Protein AF-A0A5J4W560-F1 (afdb_monomer_lite)

Secondary structure (DSSP, 8-state):
--SSSS-HHHHHHHHHHHHTTSS-----------------------HHHHHHHHHHHHHHHHS--TT--HHHHHHHHHHHHHHHHHHHHHHHHHHHHHHH---S--TTTHHHHHHHHHHHHHHHHHHHHHHHHTT---HHHHHHHHHHHHHHHHHHHHHHHHHHHHHHHHHHHHHHHHHHHHHHHHHHHHHHHHHHHHHHHHHHHHHHHHHHHHHHHHHHHHHHHHHHHHHHHHHHHHHHHHHHHHHHHHHHHHHHHHHHHHHHHHHHHHHHHHHHTTSSS---------------------------SSHHHHHHHHHHHHHHHHHHHHHHHHHHHHHHHHHHHHHHHHHHHHHHHHHHHHHHHHHHHHHHHHHHHHHHHHHHHHHHHHHHHHHHHHHHHHHHHHHHHHHHHHHHHHHHHHHHHHHHHHSPP-HHHHHHHHHHHHHHHHHHHH--HHHHHHHHHTTHHHHHHHHHHHS-GGG--HHHHHHHHHHTTS--HHHHHHHHTT--HHHHHHHTT-SSHHHHHHHHHHHHHHHHHHTTS-GGG-PPPHHHHHHHTTHHHHHHHHHHHT--HHHHHHHHHHHHHHTTTS----HHHHHHHHHHHHHHTT-S-HHHHHHHHHHHHHHTTSHHHHHHHHTTTPPPP-

Sequence (650 aa):
MLIMWINYEELGWIVQNHVFSKSKATTLPSSSSSSSLNASFEQKVSIHAIINYVNVLHELVKCDTRQWDQNETENLLDSLHYVLGIIGNNQKEEKQEDQENKFDQKVQIEDEVEENFDSVKQNIVNLLILLNSKGFKQGRKEKEKEKKEQNDRLNLIEEEKRNLEQRLNEQQQQIRELEQQRREADERAQQSEQRSNESIQRAEQAEQERNRSNEQKTEIQERMNKSEEEKRIALIQQQNSEQRFRETEQRLNQEKQQLEQRLNTEKNNLEQRLNTEKQTLEQRLNTEKNQALNNKNIADERTRVAEAAKDQKEKEKNQINKEKQILQQRVNLAEQKVRDLEQSLDVQKRNYEQKLKSSEDQRTKVEKERNDQIEKLRIEQQQKIKINEEKSNVEKEKKDLDDQLNSVKEENLELKNTCKICCQIGNELIQADNEAIRKKKEELIDIIVISLNEAEILDVDRMIGTGIVQGFLHIFINFPFSLIKRSYTQSFFKFTLKVNNSTQWRLFSTHPYPALLRLLSHTNSEIAGDAIGSIFNILLFSLQIPKSTGLHDDFDIIQECDGINKIFALFKRNASKYSRDRAALCISMLFKNHEINDYTMRLQIISHLKSLVYDTDEWMKNASRGRLKGLSENPTNKAEIEKGGFVIPA

Structure (mmCIF, N/CA/C/O backbone):
data_AF-A0A5J4W560-F1
#
_entry.id   AF-A0A5J4W560-F1
#
loop_
_atom_site.group_PDB
_atom_site.id
_atom_site.type_symbol
_atom_site.label_atom_id
_atom_site.label_alt_id
_atom_site.label_comp_id
_atom_site.label_asym_id
_atom_site.label_entity_id
_atom_site.label_seq_id
_atom_site.pdbx_PDB_ins_code
_atom_site.Cartn_x
_atom_site.Cartn_y
_atom_site.Cartn_z
_atom_site.occupancy
_atom_site.B_iso_or_equiv
_atom_site.auth_seq_id
_atom_site.auth_comp_id
_atom_site.auth_asym_id
_atom_site.auth_atom_id
_atom_site.pdbx_PDB_model_num
ATOM 1 N N . MET A 1 1 ? -23.076 -22.339 32.837 1.00 26.56 1 MET A N 1
ATOM 2 C CA . MET A 1 1 ? -22.404 -22.084 34.132 1.00 26.56 1 MET A CA 1
ATOM 3 C C . MET A 1 1 ? -20.983 -22.690 34.189 1.00 26.56 1 MET A C 1
ATOM 5 O O . MET A 1 1 ? -20.610 -23.233 35.216 1.00 26.56 1 MET A O 1
ATOM 9 N N . LEU A 1 2 ? -20.174 -22.638 33.111 1.00 22.50 2 LEU A N 1
ATOM 10 C CA . LEU A 1 2 ? -18.805 -23.216 33.136 1.00 22.50 2 LEU A CA 1
ATOM 11 C C . LEU A 1 2 ? -17.806 -22.630 32.108 1.00 22.50 2 LEU A C 1
ATOM 13 O O . LEU A 1 2 ? -16.661 -23.056 32.068 1.00 22.50 2 LEU A O 1
ATOM 17 N N . ILE A 1 3 ? -18.206 -21.656 31.277 1.00 26.98 3 ILE A N 1
ATOM 18 C CA . ILE A 1 3 ? -17.417 -21.175 30.119 1.00 26.98 3 ILE A CA 1
ATOM 19 C C . ILE A 1 3 ? -17.049 -19.687 30.289 1.00 26.98 3 ILE A C 1
ATOM 21 O O . ILE A 1 3 ? -17.331 -18.857 29.435 1.00 26.98 3 ILE A O 1
ATOM 25 N N . MET A 1 4 ? -16.476 -19.341 31.448 1.00 27.50 4 MET A N 1
ATOM 26 C CA . MET A 1 4 ? -15.861 -18.025 31.727 1.00 27.50 4 MET A CA 1
ATOM 27 C C . MET A 1 4 ? -14.643 -18.114 32.670 1.00 27.50 4 MET A C 1
ATOM 29 O O . MET A 1 4 ? -14.241 -17.124 33.274 1.00 27.50 4 MET A O 1
ATOM 33 N N . TRP A 1 5 ? -14.058 -19.307 32.806 1.00 27.00 5 TRP A N 1
ATOM 34 C CA . TRP A 1 5 ? -12.806 -19.527 33.547 1.00 27.00 5 TRP A CA 1
ATOM 35 C C . TRP A 1 5 ? -11.653 -20.009 32.660 1.00 27.00 5 TRP A C 1
ATOM 37 O O . TRP A 1 5 ? -10.510 -19.992 33.096 1.00 27.00 5 TRP A O 1
ATOM 47 N N . ILE A 1 6 ? -11.952 -20.389 31.413 1.00 35.44 6 ILE A N 1
ATOM 48 C CA . ILE A 1 6 ? -10.961 -20.831 30.433 1.00 35.44 6 ILE A CA 1
ATOM 49 C C . ILE A 1 6 ? -10.330 -19.590 29.808 1.00 35.44 6 ILE A C 1
ATOM 51 O O . ILE A 1 6 ? -10.986 -18.833 29.091 1.00 35.44 6 ILE A O 1
ATOM 55 N N . ASN A 1 7 ? -9.067 -19.361 30.151 1.00 33.75 7 ASN A N 1
ATOM 56 C CA . ASN A 1 7 ? -8.291 -18.203 29.721 1.00 33.75 7 ASN A CA 1
ATOM 57 C C . ASN A 1 7 ? -7.998 -18.278 28.205 1.00 33.75 7 ASN A C 1
ATOM 59 O O . ASN A 1 7 ? -7.929 -19.372 27.646 1.00 33.75 7 ASN A O 1
ATOM 63 N N . TYR A 1 8 ? -7.740 -17.156 27.521 1.00 39.91 8 TYR A N 1
ATOM 64 C CA . TYR A 1 8 ? -7.345 -17.213 26.097 1.00 39.91 8 TYR A CA 1
ATOM 65 C C . TYR A 1 8 ? -6.024 -17.985 25.890 1.00 39.91 8 TYR A C 1
ATOM 67 O O . TYR A 1 8 ? -5.826 -18.619 24.855 1.00 39.91 8 TYR A O 1
ATOM 75 N N . GLU A 1 9 ? -5.153 -18.007 26.905 1.00 34.91 9 GLU A N 1
ATOM 76 C CA . GLU A 1 9 ? -3.958 -18.859 26.941 1.00 34.91 9 GLU A CA 1
ATOM 77 C C . GLU A 1 9 ? -4.292 -20.358 27.059 1.00 34.91 9 GLU A C 1
ATOM 79 O O . GLU A 1 9 ? -3.550 -21.184 26.529 1.00 34.91 9 GLU A O 1
ATOM 84 N N . GLU A 1 10 ? -5.416 -20.734 27.685 1.00 37.56 10 GLU A N 1
ATOM 85 C CA . GLU A 1 10 ? -5.795 -22.143 27.840 1.00 37.56 10 GLU A CA 1
ATOM 86 C C . GLU A 1 10 ? -6.185 -22.792 26.514 1.00 37.56 10 GLU A C 1
ATOM 88 O O . GLU A 1 10 ? -5.882 -23.962 26.329 1.00 37.56 10 GLU A O 1
ATOM 93 N N . LEU A 1 11 ? -6.767 -22.073 25.548 1.00 39.03 11 LEU A N 1
ATOM 94 C CA . LEU A 1 11 ? -7.021 -22.653 24.220 1.00 39.03 11 LEU A CA 1
ATOM 95 C C . LEU A 1 11 ? -5.714 -23.016 23.497 1.00 39.03 11 LEU A C 1
ATOM 97 O O . LEU A 1 11 ? -5.594 -24.114 22.954 1.00 39.03 11 LEU A O 1
ATOM 101 N N . GLY A 1 12 ? -4.708 -22.137 23.555 1.00 37.44 12 GLY A N 1
ATOM 102 C CA . GLY A 1 12 ? -3.369 -22.432 23.037 1.00 37.44 12 GLY A CA 1
ATOM 103 C C . GLY A 1 12 ? -2.700 -23.590 23.785 1.00 37.44 12 GLY A C 1
ATOM 104 O O . GLY A 1 12 ? -2.152 -24.499 23.162 1.00 37.44 12 GLY A O 1
ATOM 105 N N . TRP A 1 13 ? -2.806 -23.600 25.115 1.00 37.62 13 TRP A N 1
ATOM 106 C CA . TRP A 1 13 ? -2.229 -24.625 25.987 1.00 37.62 13 TRP A CA 1
ATOM 107 C C . TRP A 1 13 ? -2.900 -26.000 25.821 1.00 37.62 13 TRP A C 1
ATOM 109 O O . TRP A 1 13 ? -2.203 -27.009 25.732 1.00 37.62 13 TRP A O 1
ATOM 119 N N . ILE A 1 14 ? -4.230 -26.063 25.707 1.00 38.81 14 ILE A N 1
ATOM 120 C CA . ILE A 1 14 ? -4.991 -27.298 25.460 1.00 38.81 14 ILE A CA 1
ATOM 121 C C . ILE A 1 14 ? -4.556 -27.916 24.129 1.00 38.81 14 ILE A C 1
ATOM 123 O O . ILE A 1 14 ? -4.242 -29.105 24.089 1.00 38.81 14 ILE A O 1
ATOM 127 N N . VAL A 1 15 ? -4.479 -27.124 23.051 1.00 39.09 15 VAL A N 1
ATOM 128 C CA . VAL A 1 15 ? -4.080 -27.638 21.730 1.00 39.09 15 VAL A CA 1
ATOM 129 C C . VAL A 1 15 ? -2.601 -28.048 21.707 1.00 39.09 15 VAL A C 1
ATOM 131 O O . VAL A 1 15 ? -2.282 -29.100 21.154 1.00 39.09 15 VAL A O 1
ATOM 134 N N . GLN A 1 16 ? -1.701 -27.299 22.358 1.00 35.66 16 GLN A N 1
ATOM 135 C CA . GLN A 1 16 ? -0.284 -27.679 22.455 1.00 35.66 16 GLN A CA 1
ATOM 136 C C . GLN A 1 16 ? -0.057 -28.981 23.241 1.00 35.66 16 GLN A C 1
ATOM 138 O O . GLN A 1 16 ? 0.762 -29.800 22.824 1.00 35.66 16 GLN A O 1
ATOM 143 N N . ASN A 1 17 ? -0.764 -29.200 24.355 1.00 34.44 17 ASN A N 1
ATOM 144 C CA . ASN A 1 17 ? -0.522 -30.369 25.208 1.00 34.44 17 ASN A CA 1
ATOM 145 C C . ASN A 1 17 ? -1.214 -31.649 24.707 1.00 34.44 17 ASN A C 1
ATOM 147 O O . ASN A 1 17 ? -0.629 -32.726 24.815 1.00 34.44 17 ASN A O 1
ATOM 151 N N . HIS A 1 18 ? -2.415 -31.572 24.113 1.00 38.00 18 HIS A N 1
ATOM 152 C CA . HIS A 1 18 ? -3.128 -32.784 23.659 1.00 38.00 18 HIS A CA 1
ATOM 153 C C . HIS A 1 18 ? -2.370 -33.523 22.542 1.00 38.00 18 HIS A C 1
ATOM 155 O O . HIS A 1 18 ? -2.261 -34.750 22.577 1.00 38.00 18 HIS A O 1
ATOM 161 N N . VAL A 1 19 ? -1.780 -32.790 21.586 1.00 35.09 19 VAL A N 1
ATOM 162 C CA . VAL A 1 19 ? -1.075 -33.369 20.423 1.00 35.09 19 VAL A CA 1
ATOM 163 C C . VAL A 1 19 ? 0.177 -34.159 20.830 1.00 35.09 19 VAL A C 1
ATOM 165 O O . VAL A 1 19 ? 0.453 -35.212 20.257 1.00 35.09 19 VAL A O 1
ATOM 168 N N . PHE A 1 20 ? 0.902 -33.731 21.869 1.00 28.89 20 PHE A N 1
ATOM 169 C CA . PHE A 1 20 ? 2.085 -34.454 22.357 1.00 28.89 20 PHE A CA 1
ATOM 170 C C . PHE A 1 20 ? 1.769 -35.782 23.075 1.00 28.89 20 PHE A C 1
ATOM 172 O O . PHE A 1 20 ? 2.690 -36.555 23.342 1.00 28.89 20 PHE A O 1
ATOM 179 N N . SER A 1 21 ? 0.495 -36.088 23.353 1.00 30.78 21 SER A N 1
ATOM 180 C CA . SER A 1 21 ? 0.104 -37.299 24.091 1.00 30.78 21 SER A CA 1
ATOM 181 C C . SER A 1 21 ? 0.019 -38.582 23.243 1.00 30.78 21 SER A C 1
ATOM 183 O O . SER A 1 21 ? 0.132 -39.673 23.802 1.00 30.78 21 SER A O 1
ATOM 185 N N . LYS A 1 22 ? -0.127 -38.494 21.907 1.00 30.55 22 LYS A N 1
ATOM 186 C CA . LYS A 1 22 ? -0.232 -39.680 21.020 1.00 30.55 22 LYS A CA 1
ATOM 187 C C . LYS A 1 22 ? 1.129 -40.343 20.703 1.00 30.55 22 LYS A C 1
ATOM 189 O O . LYS A 1 22 ? 1.146 -41.511 20.336 1.00 30.55 22 LYS A O 1
ATOM 194 N N . SER A 1 23 ? 2.268 -39.653 20.860 1.00 28.94 23 SER A N 1
ATOM 195 C CA . SER A 1 23 ? 3.578 -40.097 20.324 1.00 28.94 23 SER A CA 1
ATOM 196 C C . SER A 1 23 ? 4.544 -40.772 21.319 1.00 28.94 23 SER A C 1
ATOM 198 O O . SER A 1 23 ? 5.685 -41.068 20.962 1.00 28.94 23 SER A O 1
ATOM 200 N N . LYS A 1 24 ? 4.124 -41.043 22.565 1.00 28.25 24 LYS A N 1
ATOM 201 C CA . LYS A 1 24 ? 4.953 -41.711 23.594 1.00 28.25 24 LYS A CA 1
ATOM 202 C C . LYS A 1 24 ? 4.190 -42.795 24.364 1.00 28.25 24 LYS A C 1
ATOM 204 O O . LYS A 1 24 ? 3.903 -42.640 25.548 1.00 28.25 24 LYS A O 1
ATOM 209 N N . ALA A 1 25 ? 3.901 -43.913 23.698 1.00 28.77 25 ALA A N 1
ATOM 210 C CA . ALA A 1 25 ? 3.181 -45.044 24.296 1.00 28.77 25 ALA A CA 1
ATOM 211 C C . ALA A 1 25 ? 3.778 -46.432 23.966 1.00 28.77 25 ALA A C 1
ATOM 213 O O . ALA A 1 25 ? 3.055 -47.426 23.955 1.00 28.77 25 ALA A O 1
ATOM 214 N N . THR A 1 26 ? 5.095 -46.535 23.740 1.00 29.50 26 THR A N 1
ATOM 215 C CA . THR A 1 26 ? 5.750 -47.825 23.444 1.00 29.50 26 THR A CA 1
ATOM 216 C C . THR A 1 26 ? 7.111 -47.986 24.128 1.00 29.50 26 THR A C 1
ATOM 218 O O . THR A 1 26 ? 7.927 -47.070 24.162 1.00 29.50 26 THR A O 1
ATOM 221 N N . THR A 1 27 ? 7.366 -49.209 24.604 1.00 28.30 27 THR A N 1
ATOM 222 C CA . THR A 1 27 ? 8.587 -49.721 25.267 1.00 28.30 27 THR A CA 1
ATOM 223 C C . THR A 1 27 ? 8.896 -49.241 26.701 1.00 28.30 27 THR A C 1
ATOM 225 O O . THR A 1 27 ? 9.226 -48.094 26.978 1.00 28.30 27 THR A O 1
ATOM 228 N N . LEU A 1 28 ? 8.863 -50.221 27.607 1.00 28.59 28 LEU A N 1
ATOM 229 C CA . LEU A 1 28 ? 9.527 -50.305 28.916 1.00 28.59 28 LEU A CA 1
ATOM 230 C C . LEU A 1 28 ? 10.403 -51.584 28.845 1.00 28.59 28 LEU A C 1
ATOM 232 O O . LEU A 1 28 ? 10.027 -52.480 28.079 1.00 28.59 28 LEU A O 1
ATOM 236 N N . PRO A 1 29 ? 11.526 -51.726 29.589 1.00 36.22 29 PRO A N 1
ATOM 237 C CA . PRO A 1 29 ? 11.414 -52.035 31.024 1.00 36.22 29 PRO A CA 1
ATOM 238 C C . PRO A 1 29 ? 12.574 -51.597 31.956 1.00 36.22 29 PRO A C 1
ATOM 240 O O . PRO A 1 29 ? 13.744 -51.744 31.621 1.00 36.22 29 PRO A O 1
ATOM 243 N N . SER A 1 30 ? 12.228 -51.314 33.224 1.00 28.91 30 SER A N 1
ATOM 244 C CA . SER A 1 30 ? 13.090 -51.411 34.435 1.00 28.91 30 SER A CA 1
ATOM 245 C C . SER A 1 30 ? 14.309 -50.450 34.537 1.00 28.91 30 SER A C 1
ATOM 247 O O . SER A 1 30 ? 14.877 -50.055 33.532 1.00 28.91 30 SER A O 1
ATOM 249 N N . SER A 1 31 ? 14.779 -50.001 35.711 1.00 26.91 31 SER A N 1
ATOM 250 C CA . SER A 1 31 ? 14.571 -50.448 37.104 1.00 26.91 31 SER A CA 1
ATOM 251 C C . SER A 1 31 ? 14.803 -49.316 38.150 1.00 26.91 31 SER A C 1
ATOM 253 O O . SER A 1 31 ? 15.164 -48.195 37.809 1.00 26.91 31 SER A O 1
ATOM 255 N N . SER A 1 32 ? 14.616 -49.634 39.443 1.00 26.08 32 SER A N 1
ATOM 256 C CA . SER A 1 32 ? 15.112 -48.912 40.647 1.00 26.08 32 SER A CA 1
ATOM 257 C C . SER A 1 32 ? 14.738 -47.430 40.900 1.00 26.08 32 SER A C 1
ATOM 259 O O . SER A 1 32 ? 15.501 -46.510 40.638 1.00 26.08 32 SER A O 1
ATOM 261 N N . SER A 1 33 ? 13.619 -47.249 41.612 1.00 27.56 33 SER A N 1
ATOM 262 C CA . SER A 1 33 ? 13.509 -46.481 42.877 1.00 27.56 33 SER A CA 1
ATOM 263 C C . SER A 1 33 ? 14.224 -45.123 43.067 1.00 27.56 33 SER A C 1
ATOM 265 O O . SER A 1 33 ? 15.395 -45.071 43.441 1.00 27.56 33 SER A O 1
ATOM 267 N N . SER A 1 34 ? 13.441 -44.040 43.127 1.00 24.83 34 SER A N 1
ATOM 268 C CA . SER A 1 34 ? 13.309 -43.207 44.348 1.00 24.83 34 SER A CA 1
ATOM 269 C C . SER A 1 34 ? 12.073 -42.291 44.250 1.00 24.83 34 SER A C 1
ATOM 271 O O . SER A 1 34 ? 11.450 -42.204 43.195 1.00 24.83 34 SER A O 1
ATOM 273 N N . SER A 1 35 ? 11.641 -41.699 45.367 1.00 31.16 35 SER A N 1
ATOM 274 C CA . SER A 1 35 ? 10.302 -41.106 45.522 1.00 31.16 35 SER A CA 1
ATOM 275 C C . SER A 1 35 ? 10.272 -39.574 45.538 1.00 31.16 35 SER A C 1
ATOM 277 O O . SER A 1 35 ? 10.911 -38.959 46.392 1.00 31.16 35 SER A O 1
ATOM 279 N N . SER A 1 36 ? 9.375 -38.975 44.753 1.00 24.27 36 SER A N 1
ATOM 280 C CA . SER A 1 36 ? 8.669 -37.744 45.138 1.00 24.27 36 SER A CA 1
ATOM 281 C C . SER A 1 36 ? 7.261 -37.711 44.525 1.00 24.27 36 SER A C 1
ATOM 283 O O . SER A 1 36 ? 6.993 -38.356 43.512 1.00 24.27 36 SER A O 1
ATOM 285 N N . LEU A 1 37 ? 6.334 -37.009 45.181 1.00 30.83 37 LEU A N 1
ATOM 286 C CA . LEU A 1 37 ? 4.946 -36.856 44.739 1.00 30.83 37 LEU A CA 1
ATOM 287 C C . LEU A 1 37 ? 4.813 -35.599 43.871 1.00 30.83 37 LEU A C 1
ATOM 289 O O . LEU A 1 37 ? 4.827 -34.495 44.403 1.00 30.83 37 LEU A O 1
ATOM 293 N N . ASN A 1 38 ? 4.620 -35.776 42.563 1.00 23.66 38 ASN A N 1
ATOM 294 C CA . ASN A 1 38 ? 4.180 -34.724 41.641 1.00 23.66 38 ASN A CA 1
ATOM 295 C C . ASN A 1 38 ? 2.981 -35.241 40.835 1.00 23.66 38 ASN A C 1
ATOM 297 O O . ASN A 1 38 ? 3.140 -35.847 39.779 1.00 23.66 38 ASN A O 1
ATOM 301 N N . ALA A 1 39 ? 1.772 -35.027 41.357 1.00 25.73 39 ALA A N 1
ATOM 302 C CA . ALA A 1 39 ? 0.527 -35.376 40.679 1.00 25.73 39 ALA A CA 1
ATOM 303 C C . ALA A 1 39 ? 0.054 -34.205 39.798 1.00 25.73 39 ALA A C 1
ATOM 305 O O . ALA A 1 39 ? -0.768 -33.391 40.217 1.00 25.73 39 ALA A O 1
ATOM 306 N N . SER A 1 40 ? 0.590 -34.104 38.580 1.00 25.12 40 SER A N 1
ATOM 307 C CA . SER A 1 40 ? 0.089 -33.173 37.562 1.00 25.12 40 SER A CA 1
ATOM 308 C C . SER A 1 40 ? -1.244 -33.671 36.994 1.00 25.12 40 SER A C 1
ATOM 310 O O . SER A 1 40 ? -1.312 -34.750 36.408 1.00 25.12 40 SER A O 1
ATOM 312 N N . PHE A 1 41 ? -2.305 -32.883 37.166 1.00 26.02 41 PHE A N 1
ATOM 313 C CA . PHE A 1 41 ? -3.654 -33.205 36.696 1.00 26.02 41 PHE A CA 1
ATOM 314 C C . PHE A 1 41 ? -3.774 -32.969 35.174 1.00 26.02 41 PHE A C 1
ATOM 316 O O . PHE A 1 41 ? -4.096 -31.869 34.730 1.00 26.02 41 PHE A O 1
ATOM 323 N N . GLU A 1 42 ? -3.519 -33.994 34.356 1.00 28.45 42 GLU A N 1
ATOM 324 C CA . GLU A 1 42 ? -3.795 -33.944 32.911 1.00 28.45 42 GLU A CA 1
ATOM 325 C C . GLU A 1 42 ? -5.301 -34.084 32.637 1.00 28.45 42 GLU A C 1
ATOM 327 O O . GLU A 1 42 ? -5.849 -35.186 32.537 1.00 28.45 42 GLU A O 1
ATOM 332 N N . GLN A 1 43 ? -5.999 -32.955 32.514 1.00 31.81 43 GLN A N 1
ATOM 333 C CA . GLN A 1 43 ? -7.439 -32.942 32.268 1.00 31.81 43 GLN A CA 1
ATOM 334 C C . GLN A 1 43 ? -7.746 -33.018 30.762 1.00 31.81 43 GLN A C 1
ATOM 336 O O . GLN A 1 43 ? -7.797 -32.009 30.062 1.00 31.81 43 GLN A O 1
ATOM 341 N N . LYS A 1 44 ? -7.957 -34.238 30.245 1.00 33.00 44 LYS A N 1
ATOM 342 C CA . LYS A 1 44 ? -8.308 -34.468 28.831 1.00 33.00 44 LYS A CA 1
ATOM 343 C C . LYS A 1 44 ? -9.641 -33.804 28.466 1.00 33.00 44 LYS A C 1
ATOM 345 O O . LYS A 1 44 ? -10.704 -34.244 28.901 1.00 33.00 44 LYS A O 1
ATOM 350 N N . VAL A 1 45 ? -9.585 -32.786 27.608 1.00 40.28 45 VAL A N 1
ATOM 351 C CA . VAL A 1 45 ? -10.773 -32.142 27.022 1.00 40.28 45 VAL A CA 1
ATOM 352 C C . VAL A 1 45 ? -11.395 -33.065 25.967 1.00 40.28 45 VAL A C 1
ATOM 354 O O . VAL A 1 45 ? -10.677 -33.650 25.155 1.00 40.28 45 VAL A O 1
ATOM 357 N N . SER A 1 46 ? -12.725 -33.206 25.994 1.00 47.97 46 SER A N 1
ATOM 358 C CA . SER A 1 46 ? -13.494 -34.063 25.076 1.00 47.97 46 SER A CA 1
ATOM 359 C C . SER A 1 46 ? -13.765 -33.383 23.730 1.00 47.97 46 SER A C 1
ATOM 361 O O . SER A 1 46 ? -14.071 -32.191 23.687 1.00 47.97 46 SER A O 1
ATOM 363 N N . ILE A 1 47 ? -13.772 -34.161 22.641 1.00 49.22 47 ILE A N 1
ATOM 364 C CA . ILE A 1 47 ? -14.177 -33.708 21.296 1.00 49.22 47 ILE A CA 1
ATOM 365 C C . ILE A 1 47 ? -15.588 -33.094 21.325 1.00 49.22 47 ILE A C 1
ATOM 367 O O . ILE A 1 47 ? -15.817 -32.057 20.713 1.00 49.22 47 ILE A O 1
ATOM 371 N N . HIS A 1 48 ? -16.506 -33.640 22.129 1.00 47.00 48 HIS A N 1
ATOM 372 C CA . HIS A 1 48 ? -17.858 -33.089 22.297 1.00 47.00 48 HIS A CA 1
ATOM 373 C C . HIS A 1 48 ? -17.870 -31.682 22.927 1.00 47.00 48 HIS A C 1
ATOM 375 O O . HIS A 1 48 ? -18.765 -30.885 22.647 1.00 47.00 48 HIS A O 1
ATOM 381 N N . ALA A 1 49 ? -16.871 -31.340 23.750 1.00 49.25 49 ALA A N 1
ATOM 382 C CA . ALA A 1 49 ? -16.717 -29.979 24.265 1.00 49.25 49 ALA A CA 1
ATOM 383 C C . ALA A 1 49 ? -16.222 -29.021 23.169 1.00 49.25 49 ALA A C 1
ATOM 385 O O . ALA A 1 49 ? -16.698 -27.891 23.099 1.00 49.25 49 ALA A O 1
ATOM 386 N N . ILE A 1 50 ? -15.340 -29.487 22.276 1.00 53.19 50 ILE A N 1
ATOM 387 C CA . ILE A 1 50 ? -14.865 -28.723 21.110 1.00 53.19 50 ILE A CA 1
ATOM 388 C C . ILE A 1 50 ? -16.013 -28.496 20.112 1.00 53.19 50 ILE A C 1
ATOM 390 O O . ILE A 1 50 ? -16.212 -27.365 19.678 1.00 53.19 50 ILE A O 1
ATOM 394 N N . ILE A 1 51 ? -16.822 -29.523 19.819 1.00 56.22 51 ILE A N 1
ATOM 395 C CA . ILE A 1 51 ? -18.040 -29.415 18.991 1.00 56.22 51 ILE A CA 1
ATOM 396 C C . ILE A 1 51 ? -18.981 -28.349 19.554 1.00 56.22 51 ILE A C 1
ATOM 398 O O . ILE A 1 51 ? -19.348 -27.410 18.850 1.00 56.22 51 ILE A O 1
ATOM 402 N N . ASN A 1 52 ? -19.335 -28.451 20.839 1.00 56.12 52 ASN A N 1
ATOM 403 C CA . ASN A 1 52 ? -20.224 -27.481 21.474 1.00 56.12 52 ASN A CA 1
ATOM 404 C C . ASN A 1 52 ? -19.624 -26.067 21.493 1.00 56.12 52 ASN A C 1
ATOM 406 O O . ASN A 1 52 ? -20.357 -25.104 21.291 1.00 56.12 52 ASN A O 1
ATOM 410 N N . TYR A 1 53 ? -18.310 -25.924 21.676 1.00 56.44 53 TYR A N 1
ATOM 411 C CA . TYR A 1 53 ? -17.632 -24.628 21.641 1.00 56.44 53 TYR A CA 1
ATOM 412 C C . TYR A 1 53 ? -17.681 -23.979 20.245 1.00 56.44 53 TYR A C 1
ATOM 414 O O . TYR A 1 53 ? -18.075 -22.819 20.124 1.00 56.44 53 TYR A O 1
ATOM 422 N N . VAL A 1 54 ? -17.374 -24.733 19.181 1.00 61.38 54 VAL A N 1
ATOM 423 C CA . VAL A 1 54 ? -17.473 -24.256 17.787 1.00 61.38 54 VAL A CA 1
ATOM 424 C C . VAL A 1 54 ? -18.922 -23.913 17.421 1.00 61.38 54 VAL A C 1
ATOM 426 O O . VAL A 1 54 ? -19.166 -22.868 16.821 1.00 61.38 54 VAL A O 1
ATOM 429 N N . ASN A 1 55 ? -19.893 -24.731 17.835 1.00 60.47 55 ASN A N 1
ATOM 430 C CA . ASN A 1 55 ? -21.313 -24.482 17.571 1.00 60.47 55 ASN A CA 1
ATOM 431 C C . ASN A 1 55 ? -21.839 -23.242 18.318 1.00 60.47 55 ASN A C 1
ATOM 433 O O . ASN A 1 55 ? -22.595 -22.457 17.749 1.00 60.47 55 ASN A O 1
ATOM 437 N N . VAL A 1 56 ? -21.401 -23.010 19.561 1.00 58.19 56 VAL A N 1
ATOM 438 C CA . VAL A 1 56 ? -21.721 -21.781 20.308 1.00 58.19 56 VAL A CA 1
ATOM 439 C C . VAL A 1 56 ? -21.113 -20.552 19.625 1.00 58.19 56 VAL A C 1
ATOM 441 O O . VAL A 1 56 ? -21.820 -19.564 19.436 1.00 58.19 56 VAL A O 1
ATOM 444 N N . LEU A 1 57 ? -19.852 -20.611 19.177 1.00 60.16 57 LEU A N 1
ATOM 445 C CA . LEU A 1 57 ? -19.245 -19.530 18.386 1.00 60.16 57 LEU A CA 1
ATOM 446 C C . LEU A 1 57 ? -20.017 -19.267 17.082 1.00 60.16 57 LEU A C 1
ATOM 448 O O . LEU A 1 57 ? -20.245 -18.114 16.726 1.00 60.16 57 LEU A O 1
ATOM 452 N N . HIS A 1 58 ? -20.474 -20.313 16.394 1.00 63.34 58 HIS A N 1
ATOM 453 C CA . HIS A 1 58 ? -21.237 -20.200 15.150 1.00 63.34 58 HIS A CA 1
ATOM 454 C C . HIS A 1 58 ? -22.576 -19.464 15.335 1.00 63.34 58 HIS A C 1
ATOM 456 O O . HIS A 1 58 ? -22.883 -18.548 14.568 1.00 63.34 58 HIS A O 1
ATOM 462 N N . GLU A 1 59 ? -23.342 -19.771 16.387 1.00 59.34 59 GLU A N 1
ATOM 463 C CA . GLU A 1 59 ? -24.581 -19.033 16.675 1.00 59.34 59 GLU A CA 1
ATOM 464 C C . GLU A 1 59 ? -24.322 -17.611 17.214 1.00 59.34 59 GLU A C 1
ATOM 466 O O . GLU A 1 59 ? -25.114 -16.704 16.940 1.00 59.34 59 GLU A O 1
ATOM 471 N N . LEU A 1 60 ? -23.193 -17.369 17.895 1.00 56.66 60 LEU A N 1
ATOM 472 C CA . LEU A 1 60 ? -22.773 -16.024 18.313 1.00 56.66 60 LEU A CA 1
ATOM 473 C C . LEU A 1 60 ? -22.395 -15.123 17.123 1.00 56.66 60 LEU A C 1
ATOM 475 O O . LEU A 1 60 ? -22.745 -13.947 17.137 1.00 56.66 60 LEU A O 1
ATOM 479 N N . VAL A 1 61 ? -21.742 -15.655 16.081 1.00 61.12 61 VAL A N 1
ATOM 480 C CA . VAL A 1 61 ? -21.396 -14.892 14.860 1.00 61.12 61 VAL A CA 1
ATOM 481 C C . VAL A 1 61 ? -22.620 -14.671 13.953 1.00 61.12 61 VAL A C 1
ATOM 483 O O . VAL A 1 61 ? -22.698 -13.656 13.255 1.00 61.12 61 VAL A O 1
ATOM 486 N N . LYS A 1 62 ? -23.617 -15.572 13.966 1.00 63.47 62 LYS A N 1
ATOM 487 C CA . LYS A 1 62 ? -24.904 -15.334 13.276 1.00 63.47 62 LYS A CA 1
ATOM 488 C C . LYS A 1 62 ? -25.641 -14.128 13.856 1.00 63.47 62 LYS A C 1
ATOM 490 O O . LYS A 1 62 ? -26.184 -13.323 13.097 1.00 63.47 62 LYS A O 1
ATOM 495 N N . CYS A 1 63 ? -25.667 -14.012 15.185 1.00 51.25 63 CYS A N 1
ATOM 496 C CA . CYS A 1 63 ? -26.218 -12.856 15.883 1.00 51.25 63 CYS A CA 1
ATOM 497 C C . CYS A 1 63 ? -25.399 -11.602 15.534 1.00 51.25 63 CYS A C 1
ATOM 499 O O . CYS A 1 63 ? -24.212 -11.543 15.844 1.00 51.25 63 CYS A O 1
ATOM 501 N N . ASP A 1 64 ? -26.019 -10.593 14.906 1.00 45.53 64 ASP A N 1
ATOM 502 C CA . ASP A 1 64 ? -25.325 -9.392 14.408 1.00 45.53 64 ASP A CA 1
ATOM 503 C C . ASP A 1 64 ? -24.698 -8.548 15.534 1.00 45.53 64 ASP A C 1
ATOM 505 O O . ASP A 1 64 ? -25.285 -7.610 16.076 1.00 45.53 64 ASP A O 1
ATOM 509 N N . THR A 1 65 ? -23.466 -8.903 15.886 1.00 47.62 65 THR A N 1
ATOM 510 C CA . THR A 1 65 ? -22.694 -8.348 16.994 1.00 47.62 65 THR A CA 1
ATOM 511 C C . THR A 1 65 ? -21.603 -7.438 16.437 1.00 47.62 65 THR A C 1
ATOM 513 O O . THR A 1 65 ? -20.514 -7.870 16.076 1.00 47.62 65 THR A O 1
ATOM 516 N N . ARG A 1 66 ? -21.886 -6.131 16.368 1.00 44.50 66 ARG A N 1
ATOM 517 C CA . ARG A 1 66 ? -20.963 -5.078 15.884 1.00 44.50 66 ARG A CA 1
ATOM 518 C C . ARG A 1 66 ? -19.830 -4.762 16.887 1.00 44.50 66 ARG A C 1
ATOM 520 O O . ARG A 1 66 ? -19.576 -3.597 17.175 1.00 44.50 66 ARG A O 1
ATOM 527 N N . GLN A 1 67 ? -19.252 -5.788 17.511 1.00 49.94 67 GLN A N 1
ATOM 528 C CA . GLN A 1 67 ? -18.544 -5.692 18.800 1.00 49.94 67 GLN A CA 1
ATOM 529 C C . GLN A 1 67 ? -17.382 -6.688 18.967 1.00 49.94 67 GLN A C 1
ATOM 531 O O . GLN A 1 67 ? -16.908 -6.891 20.080 1.00 49.94 67 GLN A O 1
ATOM 536 N N . TRP A 1 68 ? -16.911 -7.296 17.879 1.00 51.88 68 TRP A N 1
ATOM 537 C CA . TRP A 1 68 ? -15.702 -8.120 17.890 1.00 51.88 68 TRP A CA 1
ATOM 538 C C . TRP A 1 68 ? -14.473 -7.225 17.669 1.00 51.88 68 TRP A C 1
ATOM 540 O O . TRP A 1 68 ? -14.421 -6.495 16.678 1.00 51.88 68 TRP A O 1
ATOM 550 N N . ASP A 1 69 ? -13.491 -7.265 18.576 1.00 54.31 69 ASP A N 1
ATOM 551 C CA . ASP A 1 69 ? -12.212 -6.564 18.389 1.00 54.31 69 ASP A CA 1
ATOM 552 C C . ASP A 1 69 ? -11.425 -7.236 17.254 1.00 54.31 69 ASP A C 1
ATOM 554 O O . ASP A 1 69 ? -11.339 -8.468 17.177 1.00 54.31 69 ASP A O 1
ATOM 558 N N . GLN A 1 70 ? -10.861 -6.440 16.345 1.00 54.25 70 GLN A N 1
ATOM 559 C CA . GLN A 1 70 ? -10.222 -6.965 15.139 1.00 54.25 70 GLN A CA 1
ATOM 560 C C . GLN A 1 70 ? -8.999 -7.843 15.464 1.00 54.25 70 GLN A C 1
ATOM 562 O O . GLN A 1 70 ? -8.750 -8.816 14.755 1.00 54.25 70 GLN A O 1
ATOM 567 N N . ASN A 1 71 ? -8.302 -7.594 16.578 1.00 51.44 71 ASN A N 1
ATOM 568 C CA . ASN A 1 71 ? -7.172 -8.414 17.014 1.00 51.44 71 ASN A CA 1
ATOM 569 C C . ASN A 1 71 ? -7.610 -9.698 17.717 1.00 51.44 71 ASN A C 1
ATOM 571 O O . ASN A 1 71 ? -7.026 -10.755 17.477 1.00 51.44 71 ASN A O 1
ATOM 575 N N . GLU A 1 72 ? -8.628 -9.647 18.581 1.00 54.25 72 GLU A N 1
ATOM 576 C CA . GLU A 1 72 ? -9.189 -10.872 19.179 1.00 54.25 72 GLU A CA 1
ATOM 577 C C . GLU A 1 72 ? -9.730 -11.797 18.076 1.00 54.25 72 GLU A C 1
ATOM 579 O O . GLU A 1 72 ? -9.504 -13.008 18.102 1.00 54.25 72 GLU A O 1
ATOM 584 N N . THR A 1 73 ? -10.327 -11.210 17.035 1.00 61.94 73 THR A N 1
ATOM 585 C CA . THR A 1 73 ? -10.822 -11.944 15.866 1.00 61.94 73 THR A CA 1
ATOM 586 C C . THR A 1 73 ? -9.695 -12.495 14.990 1.00 61.94 73 THR A C 1
ATOM 588 O O . THR A 1 73 ? -9.806 -13.626 14.525 1.00 61.94 73 THR A O 1
ATOM 591 N N . GLU A 1 74 ? -8.583 -11.773 14.799 1.00 56.31 74 GLU A N 1
ATOM 592 C CA . GLU A 1 74 ? -7.386 -12.309 14.128 1.00 56.31 74 GLU A CA 1
ATOM 593 C C . GLU A 1 74 ? -6.792 -13.517 14.867 1.00 56.31 74 GLU A C 1
ATOM 595 O O . GLU A 1 74 ? -6.486 -14.527 14.232 1.00 56.31 74 GLU A O 1
ATOM 600 N N . ASN A 1 75 ? -6.690 -13.456 16.199 1.00 56.44 75 ASN A N 1
ATOM 601 C CA . ASN A 1 75 ? -6.186 -14.569 17.011 1.00 56.44 75 ASN A CA 1
ATOM 602 C C . ASN A 1 75 ? -7.140 -15.780 17.001 1.00 56.44 75 ASN A C 1
ATOM 604 O O . ASN A 1 75 ? -6.683 -16.929 16.987 1.00 56.44 75 ASN A O 1
ATOM 608 N N . LEU A 1 76 ? -8.461 -15.554 16.960 1.00 65.44 76 LEU A N 1
ATOM 609 C CA . LEU A 1 76 ? -9.432 -16.634 16.771 1.00 65.44 76 LEU A CA 1
ATOM 610 C C . LEU A 1 76 ? -9.341 -17.228 15.359 1.00 65.44 76 LEU A C 1
ATOM 612 O O . LEU A 1 76 ? -9.309 -18.449 15.225 1.00 65.44 76 LEU A O 1
ATOM 616 N N . LEU A 1 77 ? -9.252 -16.396 14.315 1.00 63.16 77 LEU A N 1
ATOM 617 C CA . LEU A 1 77 ? -9.037 -16.841 12.933 1.00 63.16 77 LEU A CA 1
ATOM 618 C C . LEU A 1 77 ? -7.778 -17.711 12.829 1.00 63.16 77 LEU A C 1
ATOM 620 O O . LEU A 1 77 ? -7.829 -18.765 12.199 1.00 63.16 77 LEU A O 1
ATOM 624 N N . ASP A 1 78 ? -6.678 -17.328 13.481 1.00 59.06 78 ASP A N 1
ATOM 625 C CA . ASP A 1 78 ? -5.466 -18.149 13.571 1.00 59.06 78 ASP A CA 1
ATOM 626 C C . ASP A 1 78 ? -5.709 -19.491 14.269 1.00 59.06 78 ASP A C 1
ATOM 628 O O . ASP A 1 78 ? -5.360 -20.544 13.732 1.00 59.06 78 ASP A O 1
ATOM 632 N N . SER A 1 79 ? -6.365 -19.466 15.429 1.00 62.12 79 SER A N 1
ATOM 633 C CA . SER A 1 79 ? -6.657 -20.667 16.221 1.00 62.12 79 SER A CA 1
ATOM 634 C C . SER A 1 79 ? -7.549 -21.659 15.460 1.00 62.12 79 SER A C 1
ATOM 636 O O . SER A 1 79 ? -7.280 -22.861 15.454 1.00 62.12 79 SER A O 1
ATOM 638 N N . LEU A 1 80 ? -8.574 -21.164 14.759 1.00 66.50 80 LEU A N 1
ATOM 639 C CA . LEU A 1 80 ? -9.486 -21.971 13.942 1.00 66.50 80 LEU A CA 1
ATOM 640 C C . LEU A 1 80 ? -8.777 -22.594 12.729 1.00 66.50 80 LEU A C 1
ATOM 642 O O . LEU A 1 80 ? -8.953 -23.786 12.472 1.00 66.50 80 LEU A O 1
ATOM 646 N N . HIS A 1 81 ? -7.938 -21.834 12.013 1.00 65.62 81 HIS A N 1
ATOM 647 C CA . HIS A 1 81 ? -7.141 -22.375 10.903 1.00 65.62 81 HIS A CA 1
ATOM 648 C C . HIS A 1 81 ? -6.096 -23.396 11.382 1.00 65.62 81 HIS A C 1
ATOM 650 O O . HIS A 1 81 ? -5.867 -24.398 10.703 1.00 65.62 81 HIS A O 1
ATOM 656 N N . TYR A 1 82 ? -5.485 -23.182 12.551 1.00 63.44 82 TYR A N 1
ATOM 657 C CA . TYR A 1 82 ? -4.520 -24.114 13.139 1.00 63.44 82 TYR A CA 1
ATOM 658 C C . TYR A 1 82 ? -5.175 -25.449 13.528 1.00 63.44 82 TYR A C 1
ATOM 660 O O . TYR A 1 82 ? -4.670 -26.509 13.155 1.00 63.44 82 TYR A O 1
ATOM 668 N N . VAL A 1 83 ? -6.346 -25.413 14.177 1.00 62.47 83 VAL A N 1
ATOM 669 C CA . VAL A 1 83 ? -7.133 -26.620 14.493 1.00 62.47 83 VAL A CA 1
ATOM 670 C C . VAL A 1 83 ? -7.579 -27.350 13.218 1.00 62.47 83 VAL A C 1
ATOM 672 O O . VAL A 1 83 ? -7.453 -28.573 13.149 1.00 62.47 83 VAL A O 1
ATOM 675 N N . LEU A 1 84 ? -8.008 -26.628 12.174 1.00 66.31 84 LEU A N 1
ATOM 676 C CA . LEU A 1 84 ? -8.295 -27.217 10.857 1.00 66.31 84 LEU A CA 1
ATOM 677 C C . LEU A 1 84 ? -7.076 -27.930 10.249 1.00 66.31 84 LEU A C 1
ATOM 679 O O . LEU A 1 84 ? -7.216 -29.016 9.687 1.00 66.31 84 LEU A O 1
ATOM 683 N N . GLY A 1 85 ? -5.884 -27.340 10.383 1.00 61.50 85 GLY A N 1
ATOM 684 C CA . GLY A 1 85 ? -4.625 -27.932 9.928 1.00 61.50 85 GLY A CA 1
ATOM 685 C C . GLY A 1 85 ? -4.255 -29.221 10.669 1.00 61.50 85 GLY A C 1
ATOM 686 O O . GLY A 1 85 ? -3.802 -30.171 10.035 1.00 61.50 85 GLY A O 1
ATOM 687 N N . ILE A 1 86 ? -4.497 -29.282 11.983 1.00 60.94 86 ILE A N 1
ATOM 688 C CA . ILE A 1 86 ? -4.292 -30.496 12.792 1.00 60.94 86 ILE A CA 1
ATOM 689 C C . ILE A 1 86 ? -5.260 -31.601 12.347 1.00 60.94 86 ILE A C 1
ATOM 691 O O . ILE A 1 86 ? -4.818 -32.696 12.004 1.00 60.94 86 ILE A O 1
ATOM 695 N N . ILE A 1 87 ? -6.565 -31.310 12.264 1.00 62.97 87 ILE A N 1
ATOM 696 C CA . ILE A 1 87 ? -7.578 -32.292 11.830 1.00 62.97 87 ILE A CA 1
ATOM 697 C C . ILE A 1 87 ? -7.257 -32.818 10.419 1.00 62.97 87 ILE A C 1
ATOM 699 O O . ILE A 1 87 ? -7.282 -34.025 10.182 1.00 62.97 87 ILE A O 1
ATOM 703 N N . GLY A 1 88 ? -6.874 -31.929 9.495 1.00 56.84 88 GLY A N 1
ATOM 704 C CA . GLY A 1 88 ? -6.510 -32.276 8.118 1.00 56.84 88 GLY A CA 1
ATOM 705 C C . GLY A 1 88 ? -5.167 -33.002 7.937 1.00 56.84 88 GLY A C 1
ATOM 706 O O . GLY A 1 88 ? -4.863 -33.420 6.816 1.00 56.84 88 GLY A O 1
ATOM 707 N N . ASN A 1 89 ? -4.363 -33.150 8.995 1.00 53.47 89 ASN A N 1
ATOM 708 C CA . ASN A 1 89 ? -3.155 -33.979 8.997 1.00 53.47 89 ASN A CA 1
ATOM 709 C C . ASN A 1 89 ? -3.394 -35.323 9.694 1.00 53.47 89 ASN A C 1
ATOM 711 O O . ASN A 1 89 ? -3.035 -36.346 9.119 1.00 53.47 89 ASN A O 1
ATOM 715 N N . ASN A 1 90 ? -4.097 -35.347 10.832 1.00 51.78 90 ASN A N 1
ATOM 716 C CA . ASN A 1 90 ? -4.479 -36.593 11.510 1.00 51.78 90 ASN A CA 1
ATOM 717 C C . ASN A 1 90 ? -5.243 -37.537 10.554 1.00 51.78 90 ASN A C 1
ATOM 719 O O . ASN A 1 90 ? -4.886 -38.703 10.417 1.00 51.78 90 ASN A O 1
ATOM 723 N N . GLN A 1 91 ? -6.192 -36.993 9.778 1.00 52.84 91 GLN A N 1
ATOM 724 C CA . GLN A 1 91 ? -6.945 -37.726 8.744 1.00 52.84 91 GLN A CA 1
ATOM 725 C C . GLN A 1 91 ? -6.098 -38.256 7.565 1.00 52.84 91 GLN A C 1
ATOM 727 O O . GLN A 1 91 ? -6.635 -38.944 6.696 1.00 52.84 91 GLN A O 1
ATOM 732 N N . LYS A 1 92 ? -4.802 -37.924 7.480 1.00 49.06 92 LYS A N 1
ATOM 733 C CA . LYS A 1 92 ? -3.859 -38.519 6.516 1.00 49.06 92 LYS A CA 1
ATOM 734 C C . LYS A 1 92 ? -3.013 -39.611 7.157 1.00 49.06 92 LYS A C 1
ATOM 736 O O . LYS A 1 92 ? -2.747 -40.602 6.491 1.00 49.06 92 LYS A O 1
ATOM 741 N N . GLU A 1 93 ? -2.613 -39.429 8.414 1.00 47.16 93 GLU A N 1
ATOM 742 C CA . GLU A 1 93 ? -1.818 -40.403 9.169 1.00 47.16 93 GLU A CA 1
ATOM 743 C C . GLU A 1 93 ? -2.648 -41.659 9.479 1.00 47.16 93 GLU A C 1
ATOM 745 O O . GLU A 1 93 ? -2.213 -42.764 9.163 1.00 47.16 93 GLU A O 1
ATOM 750 N N . GLU A 1 94 ? -3.896 -41.500 9.937 1.00 46.09 94 GLU A N 1
ATOM 751 C CA . GLU A 1 94 ? -4.822 -42.629 10.150 1.00 46.09 94 GLU A CA 1
ATOM 752 C C . GLU A 1 94 ? -5.081 -43.387 8.823 1.00 46.09 94 GLU A C 1
ATOM 754 O O . GLU A 1 94 ? -4.989 -44.611 8.774 1.00 46.09 94 GLU A O 1
ATOM 759 N N . LYS A 1 95 ? -5.189 -42.676 7.687 1.00 46.28 95 LYS A N 1
ATOM 760 C CA . LYS A 1 95 ? -5.343 -43.280 6.339 1.00 46.28 95 LYS A CA 1
ATOM 761 C C . LYS A 1 95 ? -4.057 -43.885 5.750 1.00 46.28 95 LYS A C 1
ATOM 763 O O . LYS A 1 95 ? -4.093 -44.423 4.635 1.00 46.28 95 LYS A O 1
ATOM 768 N N . GLN A 1 96 ? -2.943 -43.825 6.484 1.00 41.31 96 GLN A N 1
ATOM 769 C CA . GLN A 1 96 ? -1.748 -44.638 6.244 1.00 41.31 96 GLN A CA 1
ATOM 770 C C . GLN A 1 96 ? -1.696 -45.850 7.191 1.00 41.31 96 GLN A C 1
ATOM 772 O O . GLN A 1 96 ? -1.447 -46.950 6.703 1.00 41.31 96 GLN A O 1
ATOM 777 N N . GLU A 1 97 ? -2.013 -45.702 8.484 1.00 43.25 97 GLU A N 1
ATOM 778 C CA . GLU A 1 97 ? -2.079 -46.840 9.426 1.00 43.25 97 GLU A CA 1
ATOM 779 C C . GLU A 1 97 ? -3.152 -47.881 9.031 1.00 43.25 97 GLU A C 1
ATOM 781 O O . GLU A 1 97 ? -2.889 -49.087 9.085 1.00 43.25 97 GLU A O 1
ATOM 786 N N . ASP A 1 98 ? -4.312 -47.443 8.523 1.00 45.75 98 ASP A N 1
ATOM 787 C CA . ASP A 1 98 ? -5.403 -48.313 8.039 1.00 45.75 98 ASP A CA 1
ATOM 788 C C . ASP A 1 98 ? -5.016 -49.192 6.832 1.00 45.75 98 ASP A C 1
ATOM 790 O O . ASP A 1 98 ? -5.685 -50.186 6.526 1.00 45.75 98 ASP A O 1
ATOM 794 N N . GLN A 1 99 ? -3.941 -48.843 6.114 1.00 46.72 99 GLN A N 1
ATOM 795 C CA . GLN A 1 99 ? -3.416 -49.667 5.020 1.00 46.72 99 GLN A CA 1
ATOM 796 C C . GLN A 1 99 ? -2.456 -50.758 5.513 1.00 46.72 99 GLN A C 1
ATOM 798 O O . GLN A 1 99 ? -2.265 -51.747 4.803 1.00 46.72 99 GLN A O 1
ATOM 803 N N . GLU A 1 100 ? -1.896 -50.618 6.718 1.00 46.38 100 GLU A N 1
ATOM 804 C CA . GLU A 1 100 ? -0.960 -51.586 7.301 1.00 46.38 100 GLU A CA 1
ATOM 805 C C . GLU A 1 100 ? -1.637 -52.552 8.296 1.00 46.38 100 GLU A C 1
ATOM 807 O O . GLU A 1 100 ? -1.262 -53.725 8.345 1.00 46.38 100 GLU A O 1
ATOM 812 N N . ASN A 1 101 ? -2.676 -52.126 9.030 1.00 45.00 101 ASN A N 1
ATOM 813 C CA . ASN A 1 101 ? -3.324 -52.942 10.072 1.00 45.00 101 ASN A CA 1
ATOM 814 C C . ASN A 1 101 ? -4.739 -53.441 9.718 1.00 45.00 101 ASN A C 1
ATOM 816 O O . ASN A 1 101 ? -5.749 -52.899 10.160 1.00 45.00 101 ASN A O 1
ATOM 820 N N . LYS A 1 102 ? -4.823 -54.578 9.015 1.00 44.69 102 LYS A N 1
ATOM 821 C CA . LYS A 1 102 ? -6.064 -55.372 8.909 1.00 44.69 102 LYS A CA 1
ATOM 822 C C . LYS A 1 102 ? -6.052 -56.597 9.827 1.00 44.69 102 LYS A C 1
ATOM 824 O O . LYS A 1 102 ? -5.654 -57.666 9.372 1.00 44.69 102 LYS A O 1
ATOM 829 N N . PHE A 1 103 ? -6.569 -56.474 11.056 1.00 37.38 103 PHE A N 1
ATOM 830 C CA . PHE A 1 103 ? -7.203 -57.605 11.760 1.00 37.38 103 PHE A CA 1
ATOM 831 C C . PHE A 1 103 ? -8.137 -57.182 12.922 1.00 37.38 103 PHE A C 1
ATOM 833 O O . PHE A 1 103 ? -7.687 -56.614 13.906 1.00 37.38 103 PHE A O 1
ATOM 840 N N . ASP A 1 104 ? -9.420 -57.533 12.770 1.00 43.88 104 ASP A N 1
ATOM 841 C CA . ASP A 1 104 ? -10.518 -57.720 13.742 1.00 43.88 104 ASP A CA 1
ATOM 842 C C . ASP A 1 104 ? -10.853 -56.734 14.899 1.00 43.88 104 ASP A C 1
ATOM 844 O O . ASP A 1 104 ? -10.060 -56.399 15.770 1.00 43.88 104 ASP A O 1
ATOM 848 N N . GLN A 1 105 ? -12.169 -56.466 14.986 1.00 45.53 105 GLN A N 1
ATOM 849 C CA . GLN A 1 105 ? -12.962 -56.000 16.144 1.00 45.53 105 GLN A CA 1
ATOM 850 C C . GLN A 1 105 ? -12.721 -54.591 16.724 1.00 45.53 105 GLN A C 1
ATOM 852 O O . GLN A 1 105 ? -12.365 -54.437 17.893 1.00 45.53 105 GLN A O 1
ATOM 857 N N . LYS A 1 106 ? -13.119 -53.552 15.970 1.00 43.41 106 LYS A N 1
ATOM 858 C CA . LYS A 1 106 ? -13.394 -52.208 16.538 1.00 43.41 106 LYS A CA 1
ATOM 859 C C . LYS A 1 106 ? -14.506 -51.380 15.840 1.00 43.41 106 LYS A C 1
ATOM 861 O O . LYS A 1 106 ? -14.780 -50.242 16.225 1.00 43.41 106 LYS A O 1
ATOM 866 N N . VAL A 1 107 ? -15.229 -52.009 14.903 1.00 44.06 107 VAL A N 1
ATOM 867 C CA . VAL A 1 107 ? -16.191 -51.437 13.921 1.00 44.06 107 VAL A CA 1
ATOM 868 C C . VAL A 1 107 ? -17.535 -50.953 14.518 1.00 44.06 107 VAL A C 1
ATOM 870 O O . VAL A 1 107 ? -18.605 -51.317 14.043 1.00 44.06 107 VAL A O 1
ATOM 873 N N . GLN A 1 108 ? -17.484 -50.189 15.612 1.00 39.97 108 GLN A N 1
ATOM 874 C CA . GLN A 1 108 ? -18.597 -49.385 16.156 1.00 39.97 108 GLN A CA 1
ATOM 875 C C . GLN A 1 108 ? -18.128 -48.114 16.892 1.00 39.97 108 GLN A C 1
ATOM 877 O O . GLN A 1 108 ? -18.953 -47.255 17.173 1.00 39.97 108 GLN A O 1
ATOM 882 N N . ILE A 1 109 ? -16.835 -47.982 17.229 1.00 42.22 109 ILE A N 1
ATOM 883 C CA . ILE A 1 109 ? -16.302 -46.808 17.954 1.00 42.22 109 ILE A CA 1
ATOM 884 C C . ILE A 1 109 ? -15.538 -45.863 17.013 1.00 42.22 109 ILE A C 1
ATOM 886 O O . ILE A 1 109 ? -15.427 -44.674 17.295 1.00 42.22 109 ILE A O 1
ATOM 890 N N . GLU A 1 110 ? -15.013 -46.365 15.895 1.00 42.16 110 GLU A N 1
ATOM 891 C CA . GLU A 1 110 ? -14.272 -45.549 14.924 1.00 42.16 110 GLU A CA 1
ATOM 892 C C . GLU A 1 110 ? -15.208 -44.730 14.026 1.00 42.16 110 GLU A C 1
ATOM 894 O O . GLU A 1 110 ? -15.005 -43.522 13.919 1.00 42.16 110 GLU A O 1
ATOM 899 N N . ASP A 1 111 ? -16.293 -45.322 13.516 1.00 40.28 111 ASP A N 1
ATOM 900 C CA . ASP A 1 111 ? -17.308 -44.634 12.702 1.00 40.28 111 ASP A CA 1
ATOM 901 C C . ASP A 1 111 ? -17.894 -43.391 13.414 1.00 40.28 111 ASP A C 1
ATOM 903 O O . ASP A 1 111 ? -17.901 -42.295 12.851 1.00 40.28 111 ASP A O 1
ATOM 907 N N . GLU A 1 112 ? -18.305 -43.519 14.689 1.00 45.84 112 GLU A N 1
ATOM 908 C CA . GLU A 1 112 ? -18.799 -42.383 15.493 1.00 45.84 112 GLU A CA 1
ATOM 909 C C . GLU A 1 112 ? -17.723 -41.306 15.726 1.00 45.84 112 GLU A C 1
ATOM 911 O O . GLU A 1 112 ? -18.050 -40.135 15.925 1.00 45.84 112 GLU A O 1
ATOM 916 N N . VAL A 1 113 ? -16.435 -41.663 15.725 1.00 46.78 113 VAL A N 1
ATOM 917 C CA . VAL A 1 113 ? -15.338 -40.704 15.922 1.00 46.78 113 VAL A CA 1
ATOM 918 C C . VAL A 1 113 ? -14.979 -39.996 14.612 1.00 46.78 113 VAL A C 1
ATOM 920 O O . VAL A 1 113 ? -14.762 -38.782 14.643 1.00 46.78 113 VAL A O 1
ATOM 923 N N . GLU A 1 114 ? -14.976 -40.687 13.466 1.00 49.00 114 GLU A N 1
ATOM 924 C CA . GLU A 1 114 ? -14.701 -40.058 12.164 1.00 49.00 114 GLU A CA 1
ATOM 925 C C . GLU A 1 114 ? -15.845 -39.114 11.738 1.00 49.00 114 GLU A C 1
ATOM 927 O O . GLU A 1 114 ? -15.563 -37.974 11.350 1.00 49.00 114 GLU A O 1
ATOM 932 N N . GLU A 1 115 ? -17.122 -39.494 11.932 1.00 52.31 115 GLU A N 1
ATOM 933 C CA . GLU A 1 115 ? -18.266 -38.580 11.728 1.00 52.31 115 GLU A CA 1
ATOM 934 C C . GLU A 1 115 ? -18.150 -37.318 12.600 1.00 52.31 115 GLU A C 1
ATOM 936 O O . GLU A 1 115 ? -18.379 -36.199 12.128 1.00 52.31 115 GLU A O 1
ATOM 941 N N . ASN A 1 116 ? -17.744 -37.466 13.867 1.00 57.56 116 ASN A N 1
ATOM 942 C CA . ASN A 1 116 ? -17.538 -36.324 14.757 1.00 57.56 116 ASN A CA 1
ATOM 943 C C . ASN A 1 116 ? -16.389 -35.413 14.284 1.00 57.56 116 ASN A C 1
ATOM 945 O O . ASN A 1 116 ? -16.512 -34.191 14.388 1.00 57.56 116 ASN A O 1
ATOM 949 N N . PHE A 1 117 ? -15.297 -35.952 13.728 1.00 59.16 117 PHE A N 1
ATOM 950 C CA . PHE A 1 117 ? -14.192 -35.132 13.213 1.00 59.16 117 PHE A CA 1
ATOM 951 C C . PHE A 1 117 ? -14.550 -34.353 11.942 1.00 59.16 117 PHE A C 1
ATOM 953 O O . PHE A 1 117 ? -14.260 -33.153 11.877 1.00 59.16 117 PHE A O 1
ATOM 960 N N . ASP A 1 118 ? -15.208 -34.975 10.959 1.00 65.12 118 ASP A N 1
ATOM 961 C CA . ASP A 1 118 ? -15.659 -34.245 9.764 1.00 65.12 118 ASP A CA 1
ATOM 962 C C . ASP A 1 118 ? -16.797 -33.255 10.096 1.00 65.12 118 ASP A C 1
ATOM 964 O O . ASP A 1 118 ? -16.840 -32.162 9.525 1.00 65.12 118 ASP A O 1
ATOM 968 N N . SER A 1 119 ? -17.627 -33.540 11.109 1.00 66.56 119 SER A N 1
ATOM 969 C CA . SER A 1 119 ? -18.582 -32.578 11.680 1.00 66.56 119 SER A CA 1
ATOM 970 C C . SER A 1 119 ? -17.886 -31.360 12.313 1.00 66.56 119 SER A C 1
ATOM 972 O O . SER A 1 119 ? -18.206 -30.223 11.958 1.00 66.56 119 SER A O 1
ATOM 974 N N . VAL A 1 120 ? -16.878 -31.547 13.184 1.00 65.62 120 VAL A N 1
ATOM 975 C CA . VAL A 1 120 ? -16.062 -30.435 13.734 1.00 65.62 120 VAL A CA 1
ATOM 976 C C . VAL A 1 120 ? -15.480 -29.586 12.606 1.00 65.62 120 VAL A C 1
ATOM 978 O O . VAL A 1 120 ? -15.634 -28.365 12.592 1.00 65.62 120 VAL A O 1
ATOM 981 N N . LYS A 1 121 ? -14.826 -30.237 11.646 1.00 69.69 121 LYS A N 1
ATOM 982 C CA . LYS A 1 121 ? -14.156 -29.618 10.498 1.00 69.69 121 LYS A CA 1
ATOM 983 C C . LYS A 1 121 ? -15.126 -28.797 9.648 1.00 69.69 121 LYS A C 1
ATOM 985 O O . LYS A 1 121 ? -14.823 -27.644 9.345 1.00 69.69 121 LYS A O 1
ATOM 990 N N . GLN A 1 122 ? -16.307 -29.332 9.327 1.00 73.44 122 GLN A N 1
ATOM 991 C CA . GLN A 1 122 ? -17.327 -28.603 8.574 1.00 73.44 122 GLN A CA 1
ATOM 992 C C . GLN A 1 122 ? -17.890 -27.420 9.373 1.00 73.44 122 GLN A C 1
ATOM 994 O O . GLN A 1 122 ? -18.092 -26.349 8.805 1.00 73.44 122 GLN A O 1
ATOM 999 N N . ASN A 1 123 ? -18.081 -27.562 10.687 1.00 69.06 123 ASN A N 1
ATOM 1000 C CA . ASN A 1 123 ? -18.554 -26.467 11.538 1.00 69.06 123 ASN A CA 1
ATOM 1001 C C . ASN A 1 123 ? -17.503 -25.347 11.690 1.00 69.06 123 ASN A C 1
ATOM 1003 O O . ASN A 1 123 ? -17.869 -24.172 11.651 1.00 69.06 123 ASN A O 1
ATOM 1007 N N . ILE A 1 124 ? -16.203 -25.670 11.747 1.00 70.12 124 ILE A N 1
ATOM 1008 C CA . ILE A 1 124 ? -15.121 -24.668 11.691 1.00 70.12 124 ILE A CA 1
ATOM 1009 C C . ILE A 1 124 ? -15.084 -23.982 10.314 1.00 70.12 124 ILE A C 1
ATOM 1011 O O . ILE A 1 124 ? -14.981 -22.759 10.250 1.00 70.12 124 ILE A O 1
ATOM 1015 N N . VAL A 1 125 ? -15.224 -24.725 9.209 1.00 74.00 125 VAL A N 1
ATOM 1016 C CA . VAL A 1 125 ? -15.301 -24.141 7.854 1.00 74.00 125 VAL A CA 1
ATOM 1017 C C . VAL A 1 125 ? -16.505 -23.200 7.721 1.00 74.00 125 VAL A C 1
ATOM 1019 O O . VAL A 1 125 ? -16.352 -22.082 7.231 1.00 74.00 125 VAL A O 1
ATOM 1022 N N . ASN A 1 126 ? -17.679 -23.599 8.217 1.00 74.81 126 ASN A N 1
ATOM 1023 C CA . ASN A 1 126 ? -18.880 -22.761 8.234 1.00 74.81 126 ASN A CA 1
ATOM 1024 C C . ASN A 1 126 ? -18.665 -21.484 9.068 1.00 74.81 126 ASN A C 1
ATOM 1026 O O . ASN A 1 126 ? -19.018 -20.394 8.620 1.00 74.81 126 ASN A O 1
ATOM 1030 N N . LEU A 1 127 ? -18.032 -21.599 10.242 1.00 71.12 127 LEU A N 1
ATOM 1031 C CA . LEU A 1 127 ? -17.680 -20.470 11.109 1.00 71.12 127 LEU A CA 1
ATOM 1032 C C . LEU A 1 127 ? -16.710 -19.492 10.422 1.00 71.12 127 LEU A C 1
ATOM 1034 O O . LEU A 1 127 ? -16.926 -18.284 10.486 1.00 71.12 127 LEU A O 1
ATOM 1038 N N . LEU A 1 128 ? -15.690 -19.990 9.714 1.00 70.06 128 LEU A N 1
ATOM 1039 C CA . LEU A 1 128 ? -14.751 -19.163 8.944 1.00 70.06 128 LEU A CA 1
ATOM 1040 C C . LEU A 1 128 ? -15.434 -18.436 7.773 1.00 70.06 128 LEU A C 1
ATOM 1042 O O . LEU A 1 128 ? -15.200 -17.244 7.571 1.00 70.06 128 LEU A O 1
ATOM 1046 N N . ILE A 1 129 ? -16.308 -19.124 7.029 1.00 72.94 129 ILE A N 1
ATOM 1047 C CA . ILE A 1 129 ? -17.118 -18.518 5.958 1.00 72.94 129 ILE A CA 1
ATOM 1048 C C . ILE A 1 129 ? -18.018 -17.417 6.531 1.00 72.94 129 ILE A C 1
ATOM 1050 O O . ILE A 1 129 ? -18.102 -16.324 5.966 1.00 72.94 129 ILE A O 1
ATOM 1054 N N . LEU A 1 130 ? -18.662 -17.680 7.670 1.00 69.12 130 LEU A N 1
ATOM 1055 C CA . LEU A 1 130 ? -19.578 -16.748 8.315 1.00 69.12 130 LEU A CA 1
ATOM 1056 C C . LEU A 1 130 ? -18.848 -15.509 8.861 1.00 69.12 130 LEU A C 1
ATOM 1058 O O . LEU A 1 130 ? -19.288 -14.393 8.587 1.00 69.12 130 LEU A O 1
ATOM 1062 N N . LEU A 1 131 ? -17.710 -15.680 9.546 1.00 66.56 131 LEU A N 1
ATOM 1063 C CA . LEU A 1 131 ? -16.849 -14.579 10.004 1.00 66.56 131 LEU A CA 1
ATOM 1064 C C . LEU A 1 131 ? -16.428 -13.677 8.832 1.00 66.56 131 LEU A C 1
ATOM 1066 O O . LEU A 1 131 ? -16.638 -12.463 8.876 1.00 66.56 131 LEU A O 1
ATOM 1070 N N . ASN A 1 132 ? -15.935 -14.273 7.744 1.00 66.06 132 ASN A N 1
ATOM 1071 C CA . ASN A 1 132 ? -15.540 -13.544 6.537 1.00 66.06 132 ASN A CA 1
ATOM 1072 C C . ASN A 1 132 ? -16.738 -12.797 5.906 1.00 66.06 132 ASN A C 1
ATOM 1074 O O . ASN A 1 132 ? -16.619 -11.631 5.531 1.00 66.06 132 ASN A O 1
ATOM 1078 N N . SER A 1 133 ? -17.935 -13.405 5.890 1.00 65.50 133 SER A N 1
ATOM 1079 C CA . SER A 1 133 ? -19.170 -12.754 5.410 1.00 65.50 133 SER A CA 1
ATOM 1080 C C . SER A 1 133 ? -19.625 -11.554 6.256 1.00 65.50 133 SER A C 1
ATOM 1082 O O . SER A 1 133 ? -20.308 -10.668 5.745 1.00 65.50 133 SER A O 1
ATOM 1084 N N . LYS A 1 134 ? -19.220 -11.492 7.533 1.00 59.94 134 LYS A N 1
ATOM 1085 C CA . LYS A 1 134 ? -19.439 -10.351 8.439 1.00 59.94 134 LYS A CA 1
ATOM 1086 C C . LYS A 1 134 ? -18.353 -9.268 8.322 1.00 59.94 134 LYS A C 1
ATOM 1088 O O . LYS A 1 134 ? -18.423 -8.265 9.024 1.00 59.94 134 LYS A O 1
ATOM 1093 N N . GLY A 1 135 ? -17.372 -9.447 7.433 1.00 54.09 135 GLY A N 1
ATOM 1094 C CA . GLY A 1 135 ? -16.246 -8.530 7.237 1.00 54.09 135 GLY A CA 1
ATOM 1095 C C . GLY A 1 135 ? -15.032 -8.818 8.124 1.00 54.09 135 GLY A C 1
ATOM 1096 O O . GLY A 1 135 ? -14.042 -8.092 8.039 1.00 54.09 135 GLY A O 1
ATOM 1097 N N . PHE A 1 136 ? -15.063 -9.877 8.940 1.00 60.59 136 PHE A N 1
ATOM 1098 C CA . PHE A 1 136 ? -13.923 -10.268 9.764 1.00 60.59 136 PHE A CA 1
ATOM 1099 C C . PHE A 1 136 ? -12.871 -10.981 8.919 1.00 60.59 136 PHE A C 1
ATOM 1101 O O . PHE A 1 136 ? -12.981 -12.163 8.589 1.00 60.59 136 PHE A O 1
ATOM 1108 N N . LYS A 1 137 ? -11.841 -10.217 8.571 1.00 59.28 137 LYS A N 1
ATOM 1109 C CA . LYS A 1 137 ? -10.690 -10.635 7.776 1.00 59.28 137 LYS A CA 1
ATOM 1110 C C . LYS A 1 137 ? -9.444 -10.687 8.642 1.00 59.28 137 LYS A C 1
ATOM 1112 O O . LYS A 1 137 ? -9.321 -9.944 9.614 1.00 59.28 137 LYS A O 1
ATOM 1117 N N . GLN A 1 138 ? -8.489 -11.526 8.252 1.00 60.88 138 GLN A N 1
ATOM 1118 C CA . GLN A 1 138 ? -7.215 -11.648 8.954 1.00 60.88 138 GLN A CA 1
ATOM 1119 C C . GLN A 1 138 ? -6.259 -10.522 8.520 1.00 60.88 138 GLN A C 1
ATOM 1121 O O . GLN A 1 138 ? -5.253 -10.778 7.867 1.00 60.88 138 GLN A O 1
ATOM 1126 N N . GLY A 1 139 ? -6.620 -9.270 8.814 1.00 57.72 139 GLY A N 1
ATOM 1127 C CA . GLY A 1 139 ? -6.037 -8.043 8.256 1.00 57.72 139 GLY A CA 1
ATOM 1128 C C . GLY A 1 139 ? -4.509 -7.961 8.305 1.00 57.72 139 GLY A C 1
ATOM 1129 O O . GLY A 1 139 ? -3.897 -7.595 7.303 1.00 57.72 139 GLY A O 1
ATOM 1130 N N . ARG A 1 140 ? -3.865 -8.370 9.406 1.00 60.94 140 ARG A N 1
ATOM 1131 C CA . ARG A 1 140 ? -2.400 -8.502 9.483 1.00 60.94 140 ARG A CA 1
ATOM 1132 C C . ARG A 1 140 ? -1.861 -9.476 8.440 1.00 60.94 140 ARG A C 1
ATOM 1134 O O . ARG A 1 140 ? -0.924 -9.125 7.732 1.00 60.94 140 ARG A O 1
ATOM 1141 N N . LYS A 1 141 ? -2.452 -10.667 8.309 1.00 62.94 141 LYS A N 1
ATOM 1142 C CA . LYS A 1 141 ? -2.026 -11.656 7.306 1.00 62.94 141 LYS A CA 1
ATOM 1143 C C . LYS A 1 141 ? -2.418 -11.279 5.885 1.00 62.94 141 LYS A C 1
ATOM 1145 O O . LYS A 1 141 ? -1.689 -11.645 4.971 1.00 62.94 141 LYS A O 1
ATOM 1150 N N . GLU A 1 142 ? -3.514 -10.550 5.678 1.00 63.84 142 GLU A N 1
ATOM 1151 C CA . GLU A 1 142 ? -3.828 -9.960 4.373 1.00 63.84 142 GLU A CA 1
ATOM 1152 C C . GLU A 1 142 ? -2.738 -8.945 3.994 1.00 63.84 142 GLU A C 1
ATOM 1154 O O . GLU A 1 142 ? -2.122 -9.122 2.949 1.00 63.84 142 GLU A O 1
ATOM 1159 N N . LYS A 1 143 ? -2.362 -8.009 4.880 1.00 66.06 143 LYS A N 1
ATOM 1160 C CA . LYS A 1 143 ? -1.249 -7.068 4.636 1.00 66.06 143 LYS A CA 1
ATOM 1161 C C . LYS A 1 143 ? 0.117 -7.754 4.496 1.00 66.06 143 LYS A C 1
ATOM 1163 O O . LYS A 1 143 ? 0.922 -7.346 3.665 1.00 66.06 143 LYS A O 1
ATOM 1168 N N . GLU A 1 144 ? 0.405 -8.812 5.256 1.00 69.38 144 GLU A N 1
ATOM 1169 C CA . GLU A 1 144 ? 1.640 -9.602 5.103 1.00 69.38 144 GLU A CA 1
ATOM 1170 C C . GLU A 1 144 ? 1.656 -10.406 3.789 1.00 69.38 144 GLU A C 1
ATOM 1172 O O . GLU A 1 144 ? 2.711 -10.545 3.166 1.00 69.38 144 GLU A O 1
ATOM 1177 N N . LYS A 1 145 ? 0.495 -10.886 3.324 1.00 74.88 145 LYS A N 1
ATOM 1178 C CA . LYS A 1 145 ? 0.321 -11.560 2.029 1.00 74.88 145 LYS A CA 1
ATOM 1179 C C . LYS A 1 145 ? 0.411 -10.577 0.862 1.00 74.88 145 LYS A C 1
ATOM 1181 O O . LYS A 1 145 ? 1.108 -10.877 -0.098 1.00 74.88 145 LYS A O 1
ATOM 1186 N N . GLU A 1 146 ? -0.198 -9.399 0.962 1.00 70.88 146 GLU A N 1
ATOM 1187 C CA . GLU A 1 146 ? -0.061 -8.293 0.003 1.00 70.88 146 GLU A CA 1
ATOM 1188 C C . GLU A 1 146 ? 1.395 -7.823 -0.084 1.00 70.88 146 GLU A C 1
ATOM 1190 O O . GLU A 1 146 ? 1.952 -7.745 -1.178 1.00 70.88 146 GLU A O 1
ATOM 1195 N N . LYS A 1 147 ? 2.062 -7.624 1.062 1.00 75.00 147 LYS A N 1
ATOM 1196 C CA . LYS A 1 147 ? 3.499 -7.328 1.127 1.00 75.00 147 LYS A CA 1
ATOM 1197 C C . LYS A 1 147 ? 4.340 -8.426 0.474 1.00 75.00 147 LYS A C 1
ATOM 1199 O O . LYS A 1 147 ? 5.308 -8.115 -0.222 1.00 75.00 147 LYS A O 1
ATOM 1204 N N . LYS A 1 148 ? 3.993 -9.703 0.678 1.00 80.38 148 LYS A N 1
ATOM 1205 C CA . LYS A 1 148 ? 4.669 -10.822 0.011 1.00 80.38 148 LYS A CA 1
ATOM 1206 C C . LYS A 1 148 ? 4.436 -10.787 -1.501 1.00 80.38 148 LYS A C 1
ATOM 1208 O O . LYS A 1 148 ? 5.405 -10.838 -2.245 1.00 80.38 148 LYS A O 1
ATOM 1213 N N . GLU A 1 149 ? 3.196 -10.630 -1.957 1.00 81.00 149 GLU A N 1
ATOM 1214 C CA . GLU A 1 149 ? 2.847 -10.558 -3.381 1.00 81.00 149 GLU A CA 1
ATOM 1215 C C . GLU A 1 149 ? 3.504 -9.360 -4.082 1.00 81.00 149 GLU A C 1
ATOM 1217 O O . GLU A 1 149 ? 4.009 -9.508 -5.192 1.00 81.00 149 GLU A O 1
ATOM 1222 N N . GLN A 1 150 ? 3.591 -8.195 -3.432 1.00 74.19 150 GLN A N 1
ATOM 1223 C CA . GLN A 1 150 ? 4.385 -7.065 -3.923 1.00 74.19 150 GLN A CA 1
ATOM 1224 C C . GLN A 1 150 ? 5.882 -7.377 -3.972 1.00 74.19 150 GLN A C 1
ATOM 1226 O O . GLN A 1 150 ? 6.557 -6.966 -4.913 1.00 74.19 150 GLN A O 1
ATOM 1231 N N . ASN A 1 151 ? 6.425 -8.099 -2.990 1.00 76.88 151 ASN A N 1
ATOM 1232 C CA . ASN A 1 151 ? 7.835 -8.476 -2.997 1.00 76.88 151 ASN A CA 1
ATOM 1233 C C . ASN A 1 151 ? 8.149 -9.509 -4.093 1.00 76.88 151 ASN A C 1
ATOM 1235 O O . ASN A 1 151 ? 9.177 -9.402 -4.754 1.00 76.88 151 ASN A O 1
ATOM 1239 N N . ASP A 1 152 ? 7.249 -10.461 -4.329 1.00 81.69 152 ASP A N 1
ATOM 1240 C CA . ASP A 1 152 ? 7.359 -11.451 -5.401 1.00 81.69 152 ASP A CA 1
ATOM 1241 C C . ASP A 1 152 ? 7.198 -10.783 -6.787 1.00 81.69 152 ASP A C 1
ATOM 1243 O O . ASP A 1 152 ? 7.967 -11.079 -7.703 1.00 81.69 152 ASP A O 1
ATOM 1247 N N . ARG A 1 153 ? 6.305 -9.786 -6.930 1.00 81.56 153 ARG A N 1
ATOM 1248 C CA . ARG A 1 153 ? 6.239 -8.905 -8.119 1.00 81.56 153 ARG A CA 1
ATOM 1249 C C . ARG A 1 153 ? 7.520 -8.096 -8.324 1.00 81.56 153 ARG A C 1
ATOM 1251 O O . ARG A 1 153 ? 7.993 -7.995 -9.450 1.00 81.56 153 ARG A O 1
ATOM 1258 N N . LEU A 1 154 ? 8.092 -7.528 -7.261 1.00 79.31 154 LEU A N 1
ATOM 1259 C CA . LEU A 1 154 ? 9.338 -6.757 -7.333 1.00 79.31 154 LEU A CA 1
ATOM 1260 C C . LEU A 1 154 ? 10.510 -7.637 -7.796 1.00 79.31 154 LEU A C 1
ATOM 1262 O O . LEU A 1 154 ? 11.285 -7.213 -8.649 1.00 79.31 154 LEU A O 1
ATOM 1266 N N . ASN A 1 155 ? 10.595 -8.875 -7.296 1.00 81.56 155 ASN A N 1
ATOM 1267 C CA . ASN A 1 155 ? 11.581 -9.864 -7.741 1.00 81.56 155 ASN A CA 1
ATOM 1268 C C . ASN A 1 155 ? 11.444 -10.168 -9.247 1.00 81.56 155 ASN A C 1
ATOM 1270 O O . ASN A 1 155 ? 12.449 -10.172 -9.960 1.00 81.56 155 ASN A O 1
ATOM 1274 N N . LEU A 1 156 ? 10.211 -10.369 -9.735 1.00 86.31 156 LEU A N 1
ATOM 1275 C CA . LEU A 1 156 ? 9.918 -10.608 -11.155 1.00 86.31 156 LEU A CA 1
ATOM 1276 C C . LEU A 1 156 ? 10.319 -9.405 -12.028 1.00 86.31 156 LEU A C 1
ATOM 1278 O O . LEU A 1 156 ? 11.030 -9.571 -13.015 1.00 86.31 156 LEU A O 1
ATOM 1282 N N . ILE A 1 157 ? 9.954 -8.189 -11.614 1.00 79.44 157 ILE A N 1
ATOM 1283 C CA . ILE A 1 157 ? 10.335 -6.925 -12.271 1.00 79.44 157 ILE A CA 1
ATOM 1284 C C . ILE A 1 157 ? 11.866 -6.767 -12.346 1.00 79.44 157 ILE A C 1
ATOM 1286 O O . ILE A 1 157 ? 12.404 -6.297 -13.352 1.00 79.44 157 ILE A O 1
ATOM 1290 N N . GLU A 1 158 ? 12.606 -7.186 -11.315 1.00 78.25 158 GLU A N 1
ATOM 1291 C CA . GLU A 1 158 ? 14.074 -7.178 -11.336 1.00 78.25 158 GLU A CA 1
ATOM 1292 C C . GLU A 1 158 ? 14.687 -8.275 -12.217 1.00 78.25 158 GLU A C 1
ATOM 1294 O O . GLU A 1 158 ? 15.801 -8.108 -12.717 1.00 78.25 158 GLU A O 1
ATOM 1299 N N . GLU A 1 159 ? 14.005 -9.400 -12.425 1.00 86.31 159 GLU A N 1
ATOM 1300 C CA . GLU A 1 159 ? 14.410 -10.432 -13.386 1.00 86.31 159 GLU A CA 1
ATOM 1301 C C . GLU A 1 159 ? 14.150 -9.990 -14.835 1.00 86.31 159 GLU A C 1
ATOM 1303 O O . GLU A 1 159 ? 15.068 -10.019 -15.657 1.00 86.31 159 GLU A O 1
ATOM 1308 N N . GLU A 1 160 ? 12.966 -9.449 -15.135 1.00 82.19 160 GLU A N 1
ATOM 1309 C CA . GLU A 1 160 ? 12.648 -8.849 -16.439 1.00 82.19 160 GLU A CA 1
ATOM 1310 C C . GLU A 1 160 ? 13.607 -7.703 -16.793 1.00 82.19 160 GLU A C 1
ATOM 1312 O O . GLU A 1 160 ? 14.128 -7.650 -17.911 1.00 82.19 160 GLU A O 1
ATOM 1317 N N . LYS A 1 161 ? 13.930 -6.832 -15.824 1.00 78.06 161 LYS A N 1
ATOM 1318 C CA . LYS A 1 161 ? 14.932 -5.771 -15.998 1.00 78.06 161 LYS A CA 1
ATOM 1319 C C . LYS A 1 161 ? 16.314 -6.326 -16.352 1.00 78.06 161 LYS A C 1
ATOM 1321 O O . LYS A 1 161 ? 16.947 -5.790 -17.260 1.00 78.06 161 LYS A O 1
ATOM 1326 N N . ARG A 1 162 ? 16.780 -7.389 -15.684 1.00 84.50 162 ARG A N 1
ATOM 1327 C CA . ARG A 1 162 ? 18.074 -8.034 -15.992 1.00 84.50 162 ARG A CA 1
ATOM 1328 C C . ARG A 1 162 ? 18.079 -8.652 -17.392 1.00 84.50 162 ARG A C 1
ATOM 1330 O O . ARG A 1 162 ? 19.029 -8.440 -18.143 1.00 84.50 162 ARG A O 1
ATOM 1337 N N . ASN A 1 163 ? 16.995 -9.323 -17.777 1.00 86.25 163 ASN A N 1
ATOM 1338 C CA . ASN A 1 163 ? 16.840 -9.917 -19.108 1.00 86.25 163 ASN A CA 1
ATOM 1339 C C . ASN A 1 163 ? 16.826 -8.851 -20.225 1.00 86.25 163 ASN A C 1
ATOM 1341 O O . ASN A 1 163 ? 17.449 -9.037 -21.272 1.00 86.25 163 ASN A O 1
ATOM 1345 N N . LEU A 1 164 ? 16.182 -7.700 -19.999 1.00 79.06 164 LEU A N 1
ATOM 1346 C CA . LEU A 1 164 ? 16.227 -6.557 -20.921 1.00 79.06 164 LEU A CA 1
ATOM 1347 C C . LEU A 1 164 ? 17.588 -5.848 -20.936 1.00 79.06 164 LEU A C 1
ATOM 1349 O O . LEU A 1 164 ? 18.019 -5.384 -21.988 1.00 79.06 164 LEU A O 1
ATOM 1353 N N . GLU A 1 165 ? 18.298 -5.774 -19.809 1.00 79.50 165 GLU A N 1
ATOM 1354 C CA . GLU A 1 165 ? 19.659 -5.226 -19.766 1.00 79.50 165 GLU A CA 1
ATOM 1355 C C . GLU A 1 165 ? 20.659 -6.103 -20.534 1.00 79.50 165 GLU A C 1
ATOM 1357 O O . GLU A 1 165 ? 21.515 -5.560 -21.237 1.00 79.50 165 GLU A O 1
ATOM 1362 N N . GLN A 1 166 ? 20.507 -7.432 -20.502 1.00 85.50 166 GLN A N 1
ATOM 1363 C CA . GLN A 1 166 ? 21.267 -8.334 -21.369 1.00 85.50 166 GLN A CA 1
ATOM 1364 C C . GLN A 1 166 ? 20.941 -8.099 -22.854 1.00 85.50 166 GLN A C 1
ATOM 1366 O O . GLN A 1 166 ? 21.854 -7.822 -23.635 1.00 85.50 166 GLN A O 1
ATOM 1371 N N . ARG A 1 167 ? 19.657 -8.129 -23.245 1.00 80.75 167 ARG A N 1
ATOM 1372 C CA . ARG A 1 167 ? 19.236 -7.899 -24.643 1.00 80.75 167 ARG A CA 1
ATOM 1373 C C . ARG A 1 167 ? 19.713 -6.552 -25.184 1.00 80.75 167 ARG A C 1
ATOM 1375 O O . ARG A 1 167 ? 20.216 -6.481 -26.302 1.00 80.75 167 ARG A O 1
ATOM 1382 N N . LEU A 1 168 ? 19.634 -5.492 -24.379 1.00 79.56 168 LEU A N 1
ATOM 1383 C CA . LEU A 1 168 ? 20.116 -4.165 -24.756 1.00 79.56 168 LEU A CA 1
ATOM 1384 C C . LEU A 1 168 ? 21.625 -4.168 -25.058 1.00 79.56 168 LEU A C 1
ATOM 1386 O O . LEU A 1 168 ? 22.058 -3.525 -26.015 1.00 79.56 168 LEU A O 1
ATOM 1390 N N . ASN A 1 169 ? 22.426 -4.907 -24.283 1.00 82.56 169 ASN A N 1
ATOM 1391 C CA . ASN A 1 169 ? 23.865 -5.052 -24.523 1.00 82.56 169 ASN A CA 1
ATOM 1392 C C . ASN A 1 169 ? 24.160 -5.858 -25.802 1.00 82.56 169 ASN A C 1
ATOM 1394 O O . ASN A 1 169 ? 25.029 -5.461 -26.584 1.00 82.56 169 ASN A O 1
ATOM 1398 N N . GLU A 1 170 ? 23.411 -6.936 -26.050 1.00 83.75 170 GLU A N 1
ATOM 1399 C CA . GLU A 1 170 ? 23.493 -7.743 -27.278 1.00 83.75 170 GLU A CA 1
ATOM 1400 C C . GLU A 1 170 ? 23.126 -6.914 -28.523 1.00 83.75 170 GLU A C 1
ATOM 1402 O O . GLU A 1 170 ? 23.854 -6.920 -29.517 1.00 83.75 170 GLU A O 1
ATOM 1407 N N . GLN A 1 171 ? 22.055 -6.114 -28.461 1.00 77.56 171 GLN A N 1
ATOM 1408 C CA . GLN A 1 171 ? 21.660 -5.226 -29.560 1.00 77.56 171 GLN A CA 1
ATOM 1409 C C . GLN A 1 171 ? 22.680 -4.111 -29.808 1.00 77.56 171 GLN A C 1
ATOM 1411 O O . GLN A 1 171 ? 22.989 -3.819 -30.965 1.00 77.56 171 GLN A O 1
ATOM 1416 N N . GLN A 1 172 ? 23.260 -3.524 -28.755 1.00 79.88 172 GLN A N 1
ATOM 1417 C CA . GLN A 1 172 ? 24.368 -2.577 -28.906 1.00 79.88 172 GLN A CA 1
ATOM 1418 C C . GLN A 1 172 ? 25.596 -3.220 -29.560 1.00 79.88 172 GLN A C 1
ATOM 1420 O O . GLN A 1 172 ? 26.280 -2.558 -30.341 1.00 79.88 172 GLN A O 1
ATOM 1425 N N . GLN A 1 173 ? 25.893 -4.489 -29.264 1.00 84.94 173 GLN A N 1
ATOM 1426 C CA . GLN A 1 173 ? 26.980 -5.207 -29.926 1.00 84.94 173 GLN A CA 1
ATOM 1427 C C . GLN A 1 173 ? 26.684 -5.422 -31.415 1.00 84.94 173 GLN A C 1
ATOM 1429 O O . GLN A 1 173 ? 27.516 -5.054 -32.242 1.00 84.94 173 GLN A O 1
ATOM 1434 N N . GLN A 1 174 ? 25.487 -5.896 -31.763 1.00 81.44 174 GLN A N 1
ATOM 1435 C CA . GLN A 1 174 ? 25.075 -6.072 -33.161 1.00 81.44 174 GLN A CA 1
ATOM 1436 C C . GLN A 1 174 ? 25.113 -4.747 -33.947 1.00 81.44 174 GLN A C 1
ATOM 1438 O O . GLN A 1 174 ? 25.530 -4.726 -35.102 1.00 81.44 174 GLN A O 1
ATOM 1443 N N . ILE A 1 175 ? 24.764 -3.614 -33.322 1.00 81.12 175 ILE A N 1
ATOM 1444 C CA . ILE A 1 175 ? 24.907 -2.285 -33.945 1.00 81.12 175 ILE A CA 1
ATOM 1445 C C . ILE A 1 175 ? 26.385 -1.923 -34.168 1.00 81.12 175 ILE A C 1
ATOM 1447 O O . ILE A 1 175 ? 26.714 -1.420 -35.240 1.00 81.12 175 ILE A O 1
ATOM 1451 N N . ARG A 1 176 ? 27.292 -2.205 -33.218 1.00 82.56 176 ARG A N 1
ATOM 1452 C CA . ARG A 1 176 ? 28.744 -1.986 -33.405 1.00 82.56 176 ARG A CA 1
ATOM 1453 C C . ARG A 1 176 ? 29.307 -2.826 -34.557 1.00 82.56 176 ARG A C 1
ATOM 1455 O O . ARG A 1 176 ? 30.083 -2.310 -35.358 1.00 82.56 176 ARG A O 1
ATOM 1462 N N . GLU A 1 177 ? 28.887 -4.083 -34.668 1.00 85.62 177 GLU A N 1
ATOM 1463 C CA . GLU A 1 177 ? 29.293 -4.999 -35.743 1.00 85.62 177 GLU A CA 1
ATOM 1464 C C . GLU A 1 177 ? 28.768 -4.535 -37.116 1.00 85.62 177 GLU A C 1
ATOM 1466 O O . GLU A 1 177 ? 29.539 -4.453 -38.074 1.00 85.62 177 GLU A O 1
ATOM 1471 N N . LEU A 1 178 ? 27.496 -4.127 -37.208 1.00 81.62 178 LEU A N 1
ATOM 1472 C CA . LEU A 1 178 ? 26.918 -3.539 -38.426 1.00 81.62 178 LEU A CA 1
ATOM 1473 C C . LEU A 1 178 ? 27.575 -2.200 -38.802 1.00 81.62 178 LEU A C 1
ATOM 1475 O O . LEU A 1 178 ? 27.762 -1.914 -39.984 1.00 81.62 178 LEU A O 1
ATOM 1479 N N . GLU A 1 179 ? 27.976 -1.376 -37.828 1.00 78.94 179 GLU A N 1
ATOM 1480 C CA . GLU A 1 179 ? 28.738 -0.156 -38.111 1.00 78.94 179 GLU A CA 1
ATOM 1481 C C . GLU A 1 179 ? 30.155 -0.425 -38.616 1.00 78.94 179 GLU A C 1
ATOM 1483 O O . GLU A 1 179 ? 30.633 0.346 -39.449 1.00 78.94 179 GLU A O 1
ATOM 1488 N N . GLN A 1 180 ? 30.822 -1.490 -38.163 1.00 86.81 180 GLN A N 1
ATOM 1489 C CA . GLN A 1 180 ? 32.091 -1.910 -38.757 1.00 86.81 180 GLN A CA 1
ATOM 1490 C C . GLN A 1 180 ? 31.874 -2.375 -40.202 1.00 86.81 180 GLN A C 1
ATOM 1492 O O . GLN A 1 180 ? 32.545 -1.876 -41.103 1.00 86.81 180 GLN A O 1
ATOM 1497 N N . GLN A 1 181 ? 30.891 -3.247 -40.448 1.00 83.38 181 GLN A N 1
ATOM 1498 C CA . GLN A 1 181 ? 30.569 -3.719 -41.801 1.00 83.38 181 GLN A CA 1
ATOM 1499 C C . GLN A 1 181 ? 30.222 -2.565 -42.751 1.00 83.38 181 GLN A C 1
ATOM 1501 O O . GLN A 1 181 ? 30.647 -2.574 -43.907 1.00 83.38 181 GLN A O 1
ATOM 1506 N N . ARG A 1 182 ? 29.509 -1.533 -42.271 1.00 82.38 182 ARG A N 1
ATOM 1507 C CA . ARG A 1 182 ? 29.233 -0.338 -43.078 1.00 82.38 182 ARG A CA 1
ATOM 1508 C C . ARG A 1 182 ? 30.507 0.453 -43.385 1.00 82.38 182 ARG A C 1
ATOM 1510 O O . ARG A 1 182 ? 30.671 0.843 -44.531 1.00 82.38 182 ARG A O 1
ATOM 1517 N N . ARG A 1 183 ? 31.424 0.638 -42.422 1.00 81.12 183 ARG A N 1
ATOM 1518 C CA . ARG A 1 183 ? 32.729 1.293 -42.668 1.00 81.12 183 ARG A CA 1
ATOM 1519 C C . ARG A 1 183 ? 33.555 0.523 -43.696 1.00 81.12 183 ARG A C 1
ATOM 1521 O O . ARG A 1 183 ? 34.059 1.126 -44.632 1.00 81.12 183 ARG A O 1
ATOM 1528 N N . GLU A 1 184 ? 33.614 -0.803 -43.590 1.00 85.06 184 GLU A N 1
ATOM 1529 C CA . GLU A 1 184 ? 34.290 -1.641 -44.586 1.00 85.06 184 GLU A CA 1
ATOM 1530 C C . GLU A 1 184 ? 33.642 -1.536 -45.979 1.00 85.06 184 GLU A C 1
ATOM 1532 O O . GLU A 1 184 ? 34.346 -1.582 -46.985 1.00 85.06 184 GLU A O 1
ATOM 1537 N N . ALA A 1 185 ? 32.317 -1.378 -46.069 1.00 78.75 185 ALA A N 1
ATOM 1538 C CA . ALA A 1 185 ? 31.619 -1.141 -47.335 1.00 78.75 185 ALA A CA 1
ATOM 1539 C C . ALA A 1 185 ? 31.841 0.286 -47.881 1.00 78.75 185 ALA A C 1
ATOM 1541 O O . ALA A 1 185 ? 32.051 0.444 -49.084 1.00 78.75 185 ALA A O 1
ATOM 1542 N N . ASP A 1 186 ? 31.841 1.302 -47.010 1.00 77.81 186 ASP A N 1
ATOM 1543 C CA . ASP A 1 186 ? 32.168 2.700 -47.325 1.00 77.81 186 ASP A CA 1
ATOM 1544 C C . ASP A 1 186 ? 33.618 2.791 -47.877 1.00 77.81 186 ASP A C 1
ATOM 1546 O O . ASP A 1 186 ? 33.846 3.381 -48.935 1.00 77.81 186 ASP A O 1
ATOM 1550 N N . GLU A 1 187 ? 34.592 2.125 -47.241 1.00 83.75 187 GLU A N 1
ATOM 1551 C CA . GLU A 1 187 ? 35.993 2.045 -47.696 1.00 83.75 187 GLU A CA 1
ATOM 1552 C C . GLU A 1 187 ? 36.149 1.293 -49.029 1.00 83.75 187 GLU A C 1
ATOM 1554 O O . GLU A 1 187 ? 36.889 1.737 -49.911 1.00 83.75 187 GLU A O 1
ATOM 1559 N N . ARG A 1 188 ? 35.447 0.166 -49.221 1.00 80.75 188 ARG A N 1
ATOM 1560 C CA . ARG A 1 188 ? 35.457 -0.578 -50.498 1.00 80.75 188 ARG A CA 1
ATOM 1561 C C . ARG A 1 188 ? 34.867 0.252 -51.641 1.00 80.75 188 ARG A C 1
ATOM 1563 O O . ARG A 1 188 ? 35.407 0.212 -52.748 1.00 80.75 188 ARG A O 1
ATOM 1570 N N . ALA A 1 189 ? 33.811 1.024 -51.376 1.00 77.00 189 ALA A N 1
ATOM 1571 C CA . ALA A 1 189 ? 33.227 1.944 -52.346 1.00 77.00 189 ALA A CA 1
ATOM 1572 C C . ALA A 1 189 ? 34.228 3.045 -52.735 1.00 77.00 189 ALA A C 1
ATOM 1574 O O . ALA A 1 189 ? 34.518 3.194 -53.921 1.00 77.00 189 ALA A O 1
ATOM 1575 N N . GLN A 1 190 ? 34.851 3.717 -51.757 1.00 80.69 190 GLN A N 1
ATOM 1576 C CA . GLN A 1 190 ? 35.887 4.734 -52.002 1.00 80.69 190 GLN A CA 1
ATOM 1577 C C . GLN A 1 190 ? 37.086 4.179 -52.788 1.00 80.69 190 GLN A C 1
ATOM 1579 O O . GLN A 1 190 ? 37.550 4.808 -53.738 1.00 80.69 190 GLN A O 1
ATOM 1584 N N . GLN A 1 191 ? 37.564 2.971 -52.468 1.00 82.50 191 GLN A N 1
ATOM 1585 C CA . GLN A 1 191 ? 38.636 2.322 -53.234 1.00 82.50 191 GLN A CA 1
ATOM 1586 C C . GLN A 1 191 ? 38.217 1.970 -54.671 1.00 82.50 191 GLN A C 1
ATOM 1588 O O . GLN A 1 191 ? 39.062 1.968 -55.570 1.00 82.50 191 GLN A O 1
ATOM 1593 N N . SER A 1 192 ? 36.941 1.657 -54.911 1.00 77.31 192 SER A N 1
ATOM 1594 C CA . SER A 1 192 ? 36.415 1.413 -56.260 1.00 77.31 192 SER A CA 1
ATOM 1595 C C . SER A 1 192 ? 36.268 2.716 -57.052 1.00 77.31 192 SER A C 1
ATOM 1597 O O . SER A 1 192 ? 36.629 2.761 -58.228 1.00 77.31 192 SER A O 1
ATOM 1599 N N . GLU A 1 193 ? 35.800 3.785 -56.407 1.00 76.88 193 GLU A N 1
ATOM 1600 C CA . GLU A 1 193 ? 35.685 5.127 -56.982 1.00 76.88 193 GLU A CA 1
ATOM 1601 C C . GLU A 1 193 ? 37.063 5.704 -57.339 1.00 76.88 193 GLU A C 1
ATOM 1603 O O . GLU A 1 193 ? 37.271 6.134 -58.473 1.00 76.88 193 GLU A O 1
ATOM 1608 N N . GLN A 1 194 ? 38.048 5.614 -56.437 1.00 81.31 194 GLN A N 1
ATOM 1609 C CA . GLN A 1 194 ? 39.423 6.044 -56.711 1.00 81.31 194 GLN A CA 1
ATOM 1610 C C . GLN A 1 194 ? 40.003 5.322 -57.937 1.00 81.31 194 GLN A C 1
ATOM 1612 O O . GLN A 1 194 ? 40.569 5.967 -58.817 1.00 81.31 194 GLN A O 1
ATOM 1617 N N . ARG A 1 195 ? 39.820 3.998 -58.047 1.00 77.81 195 ARG A N 1
ATOM 1618 C CA . ARG A 1 195 ? 40.279 3.221 -59.215 1.00 77.81 195 ARG A CA 1
ATOM 1619 C C . ARG A 1 195 ? 39.562 3.622 -60.506 1.00 77.81 195 ARG A C 1
ATOM 1621 O O . ARG A 1 195 ? 40.189 3.600 -61.564 1.00 77.81 195 ARG A O 1
ATOM 1628 N N . SER A 1 196 ? 38.287 4.008 -60.426 1.00 75.69 196 SER A N 1
ATOM 1629 C CA . SER A 1 196 ? 37.551 4.581 -61.559 1.00 75.69 196 SER A CA 1
ATOM 1630 C C . SER A 1 196 ? 38.177 5.909 -61.994 1.00 75.69 196 SER A C 1
ATOM 1632 O O . SER A 1 196 ? 38.560 6.059 -63.153 1.00 75.69 196 SER A O 1
ATOM 1634 N N . ASN A 1 197 ? 38.400 6.828 -61.051 1.00 76.38 197 ASN A N 1
ATOM 1635 C CA . ASN A 1 197 ? 38.982 8.148 -61.307 1.00 76.38 197 ASN A CA 1
ATOM 1636 C C . ASN A 1 197 ? 40.421 8.057 -61.855 1.00 76.38 197 ASN A C 1
ATOM 1638 O O . ASN A 1 197 ? 40.752 8.726 -62.833 1.00 76.38 197 ASN A O 1
ATOM 1642 N N . GLU A 1 198 ? 41.255 7.162 -61.316 1.00 79.69 198 GLU A N 1
ATOM 1643 C CA . GLU A 1 198 ? 42.577 6.851 -61.879 1.00 79.69 198 GLU A CA 1
ATOM 1644 C C . GLU A 1 198 ? 42.493 6.285 -63.308 1.00 79.69 198 GLU A C 1
ATOM 1646 O O . GLU A 1 198 ? 43.352 6.578 -64.140 1.00 79.69 198 GLU A O 1
ATOM 1651 N N . SER A 1 199 ? 41.477 5.470 -63.616 1.00 73.56 199 SER A N 1
ATOM 1652 C CA . SER A 1 199 ? 41.273 4.933 -64.966 1.00 73.56 199 SER A CA 1
ATOM 1653 C C . SER A 1 199 ? 40.754 5.988 -65.948 1.00 73.56 199 SER A C 1
ATOM 1655 O O . SER A 1 199 ? 41.083 5.910 -67.133 1.00 73.56 199 SER A O 1
ATOM 1657 N N . ILE A 1 200 ? 39.971 6.964 -65.479 1.00 75.06 200 ILE A N 1
ATOM 1658 C CA . ILE A 1 200 ? 39.505 8.106 -66.276 1.00 75.06 200 ILE A CA 1
ATOM 1659 C C . ILE A 1 200 ? 40.698 9.000 -66.633 1.00 75.06 200 ILE A C 1
ATOM 1661 O O . ILE A 1 200 ? 40.940 9.225 -67.816 1.00 75.06 200 ILE A O 1
ATOM 1665 N N . GLN A 1 201 ? 41.527 9.384 -65.656 1.00 77.69 201 GLN A N 1
ATOM 1666 C CA . GLN A 1 201 ? 42.729 10.198 -65.900 1.00 77.69 201 GLN A CA 1
ATOM 1667 C C . GLN A 1 201 ? 43.704 9.549 -66.898 1.00 77.69 201 GLN A C 1
ATOM 1669 O O . GLN A 1 201 ? 44.279 10.232 -67.744 1.00 77.69 201 GLN A O 1
ATOM 1674 N N . ARG A 1 202 ? 43.876 8.219 -66.854 1.00 76.00 202 ARG A N 1
ATOM 1675 C CA . ARG A 1 202 ? 44.703 7.489 -67.837 1.00 76.00 202 ARG A CA 1
ATOM 1676 C C . ARG A 1 202 ? 44.095 7.506 -69.245 1.00 76.00 202 ARG A C 1
ATOM 1678 O O . ARG A 1 202 ? 44.842 7.553 -70.220 1.00 76.00 202 ARG A O 1
ATOM 1685 N N . ALA A 1 203 ? 42.766 7.483 -69.366 1.00 71.06 203 ALA A N 1
ATOM 1686 C CA . ALA A 1 203 ? 42.086 7.608 -70.654 1.00 71.06 203 ALA A CA 1
ATOM 1687 C C . ALA A 1 203 ? 42.212 9.033 -71.226 1.00 71.06 203 ALA A C 1
ATOM 1689 O O . ALA A 1 203 ? 42.551 9.183 -72.397 1.00 71.06 203 ALA A O 1
ATOM 1690 N N . GLU A 1 204 ? 42.044 10.065 -70.393 1.00 75.88 204 GLU A N 1
ATOM 1691 C CA . GLU A 1 204 ? 42.249 11.473 -70.769 1.00 75.88 204 GLU A CA 1
ATOM 1692 C C . GLU A 1 204 ? 43.688 11.736 -71.247 1.00 75.88 204 GLU A C 1
ATOM 1694 O O . GLU A 1 204 ? 43.900 12.415 -72.251 1.00 75.88 204 GLU A O 1
ATOM 1699 N N . GLN A 1 205 ? 44.691 11.157 -70.574 1.00 76.06 205 GLN A N 1
ATOM 1700 C CA . GLN A 1 205 ? 46.095 11.233 -70.999 1.00 76.06 205 GLN A CA 1
ATOM 1701 C C . GLN A 1 205 ? 46.315 10.580 -72.374 1.00 76.06 205 GLN A C 1
ATOM 1703 O O . GLN A 1 205 ? 46.921 11.195 -73.253 1.00 76.06 205 GLN A O 1
ATOM 1708 N N . ALA A 1 206 ? 45.771 9.380 -72.599 1.00 72.62 206 ALA A N 1
ATOM 1709 C CA . ALA A 1 206 ? 45.863 8.696 -73.890 1.00 72.62 206 ALA A CA 1
ATOM 1710 C C . ALA A 1 206 ? 45.132 9.452 -75.022 1.00 72.62 206 ALA A C 1
ATOM 1712 O O . ALA A 1 206 ? 45.585 9.449 -76.169 1.00 72.62 206 ALA A O 1
ATOM 1713 N N . GLU A 1 207 ? 44.029 10.141 -74.718 1.00 74.31 207 GLU A N 1
ATOM 1714 C CA . GLU A 1 207 ? 43.329 11.001 -75.677 1.00 74.31 207 GLU A CA 1
ATOM 1715 C C . GLU A 1 207 ? 44.140 12.263 -76.022 1.00 74.31 207 GLU A C 1
ATOM 1717 O O . GLU A 1 207 ? 44.249 12.626 -77.196 1.00 74.31 207 GLU A O 1
ATOM 1722 N N . GLN A 1 208 ? 44.802 12.887 -75.042 1.00 75.75 208 GLN A N 1
ATOM 1723 C CA . GLN A 1 208 ? 45.730 13.996 -75.298 1.00 75.75 208 GLN A CA 1
ATOM 1724 C C . GLN A 1 208 ? 46.908 13.570 -76.193 1.00 75.75 208 GLN A C 1
ATOM 1726 O O . GLN A 1 208 ? 47.293 14.318 -77.095 1.00 75.75 208 GLN A O 1
ATOM 1731 N N . GLU A 1 209 ? 47.457 12.365 -76.008 1.00 74.25 209 GLU A N 1
ATOM 1732 C CA . GLU A 1 209 ? 48.492 11.815 -76.897 1.00 74.25 209 GLU A CA 1
ATOM 1733 C C . GLU A 1 209 ? 47.963 11.531 -78.314 1.00 74.25 209 GLU A C 1
ATOM 1735 O O . GLU A 1 209 ? 48.614 11.896 -79.300 1.00 74.25 209 GLU A O 1
ATOM 1740 N N . ARG A 1 210 ? 46.752 10.962 -78.438 1.00 73.50 210 ARG A N 1
ATOM 1741 C CA . ARG A 1 210 ? 46.052 10.757 -79.724 1.00 73.50 210 ARG A CA 1
ATOM 1742 C C . ARG A 1 210 ? 45.874 12.080 -80.476 1.00 73.50 210 ARG A C 1
ATOM 1744 O O . ARG A 1 210 ? 46.122 12.134 -81.681 1.00 73.50 210 ARG A O 1
ATOM 1751 N N . ASN A 1 211 ? 45.509 13.151 -79.772 1.00 74.88 211 ASN A N 1
ATOM 1752 C CA . ASN A 1 211 ? 45.305 14.472 -80.365 1.00 74.88 211 ASN A CA 1
ATOM 1753 C C . ASN A 1 211 ? 46.622 15.111 -80.836 1.00 74.88 211 ASN A C 1
ATOM 1755 O O . ASN A 1 211 ? 46.703 15.496 -82.002 1.00 74.88 211 ASN A O 1
ATOM 1759 N N . ARG A 1 212 ? 47.696 15.079 -80.031 1.00 76.25 212 ARG A N 1
ATOM 1760 C CA . ARG A 1 212 ? 49.040 15.522 -80.473 1.00 76.25 212 ARG A CA 1
ATOM 1761 C C . ARG A 1 212 ? 49.545 14.757 -81.702 1.00 76.25 212 ARG A C 1
ATOM 1763 O O . ARG A 1 212 ? 50.188 15.329 -82.580 1.00 76.25 212 ARG A O 1
ATOM 1770 N N . SER A 1 213 ? 49.244 13.459 -81.797 1.00 71.81 213 SER A N 1
ATOM 1771 C CA . SER A 1 213 ? 49.603 12.651 -82.970 1.00 71.81 213 SER A CA 1
ATOM 1772 C C . SER A 1 213 ? 48.815 13.059 -84.228 1.00 71.81 213 SER A C 1
ATOM 1774 O O . SER A 1 213 ? 49.375 13.090 -85.328 1.00 71.81 213 SER A O 1
ATOM 1776 N N . ASN A 1 214 ? 47.542 13.445 -84.080 1.00 72.50 214 ASN A N 1
ATOM 1777 C CA . ASN A 1 214 ? 46.727 13.987 -85.173 1.00 72.50 214 ASN A CA 1
ATOM 1778 C C . ASN A 1 214 ? 47.197 15.383 -85.629 1.00 72.50 214 ASN A C 1
ATOM 1780 O O . ASN A 1 214 ? 47.202 15.657 -86.831 1.00 72.50 214 ASN A O 1
ATOM 1784 N N . GLU A 1 215 ? 47.643 16.242 -84.710 1.00 73.69 215 GLU A N 1
ATOM 1785 C CA . GLU A 1 215 ? 48.246 17.547 -85.033 1.00 73.69 215 GLU A CA 1
ATOM 1786 C C . GLU A 1 215 ? 49.518 17.364 -85.880 1.00 73.69 215 GLU A C 1
ATOM 1788 O O . GLU A 1 215 ? 49.607 17.888 -86.993 1.00 73.69 215 GLU A O 1
ATOM 1793 N N . GLN A 1 216 ? 50.448 16.509 -85.437 1.00 73.31 216 GLN A N 1
ATOM 1794 C CA . GLN A 1 216 ? 51.669 16.175 -86.190 1.00 73.31 216 GLN A CA 1
ATOM 1795 C C . GLN A 1 216 ? 51.370 15.591 -87.581 1.00 73.31 216 GLN A C 1
ATOM 1797 O O . GLN A 1 216 ? 52.022 15.941 -88.567 1.00 73.31 216 GLN A O 1
ATOM 1802 N N . LYS A 1 217 ? 50.358 14.719 -87.689 1.00 71.00 217 LYS A N 1
ATOM 1803 C CA . LYS A 1 217 ? 49.887 14.172 -88.973 1.00 71.00 217 LYS A CA 1
ATOM 1804 C C . LYS A 1 217 ? 49.378 15.272 -89.915 1.00 71.00 217 LYS A C 1
ATOM 1806 O O . LYS A 1 217 ? 49.572 15.166 -91.126 1.00 71.00 217 LYS A O 1
ATOM 1811 N N . THR A 1 218 ? 48.762 16.319 -89.368 1.00 74.38 218 THR A N 1
ATOM 1812 C CA . THR A 1 218 ? 48.235 17.460 -90.130 1.00 74.38 218 THR A CA 1
ATOM 1813 C C . THR A 1 218 ? 49.373 18.340 -90.653 1.00 74.38 218 THR A C 1
ATOM 1815 O O . THR A 1 218 ? 49.432 18.572 -91.861 1.00 74.38 218 THR A O 1
ATOM 1818 N N . GLU A 1 219 ? 50.354 18.703 -89.814 1.00 75.44 219 GLU A N 1
ATOM 1819 C CA . GLU A 1 219 ? 51.562 19.421 -90.266 1.00 75.44 219 GLU A CA 1
ATOM 1820 C C . GLU A 1 219 ? 52.295 18.690 -91.404 1.00 75.44 219 GLU A C 1
ATOM 1822 O O . GLU A 1 219 ? 52.748 19.303 -92.372 1.00 75.44 219 GLU A O 1
ATOM 1827 N N . ILE A 1 220 ? 52.439 17.364 -91.294 1.00 74.00 220 ILE A N 1
ATOM 1828 C CA . ILE A 1 220 ? 53.116 16.550 -92.313 1.00 74.00 220 ILE A CA 1
ATOM 1829 C C . ILE A 1 220 ? 52.345 16.596 -93.641 1.00 74.00 220 ILE A C 1
ATOM 1831 O O . ILE A 1 220 ? 52.965 16.712 -94.701 1.00 74.00 220 ILE A O 1
ATOM 1835 N N . GLN A 1 221 ? 51.009 16.560 -93.604 1.00 71.38 221 GLN A N 1
ATOM 1836 C CA . GLN A 1 221 ? 50.182 16.662 -94.807 1.00 71.38 221 GLN A CA 1
ATOM 1837 C C . GLN A 1 221 ? 50.293 18.045 -95.469 1.00 71.38 221 GLN A C 1
ATOM 1839 O O . GLN A 1 221 ? 50.423 18.118 -96.692 1.00 71.38 221 GLN A O 1
ATOM 1844 N N . GLU A 1 222 ? 50.316 19.134 -94.697 1.00 74.00 222 GLU A N 1
ATOM 1845 C CA . GLU A 1 222 ? 50.520 20.487 -95.235 1.00 74.00 222 GLU A CA 1
ATOM 1846 C C . GLU A 1 222 ? 51.891 20.641 -95.911 1.00 74.00 222 GLU A C 1
ATOM 1848 O O . GLU A 1 222 ? 51.983 21.175 -97.021 1.00 74.00 222 GLU A O 1
ATOM 1853 N N . ARG A 1 223 ? 52.955 20.101 -95.297 1.00 73.19 223 ARG A N 1
ATOM 1854 C CA . ARG A 1 223 ? 54.306 20.080 -95.890 1.00 73.19 223 ARG A CA 1
ATOM 1855 C C . ARG A 1 223 ? 54.345 19.300 -97.210 1.00 73.19 223 ARG A C 1
ATOM 1857 O O . ARG A 1 223 ? 55.007 19.744 -98.149 1.00 73.19 223 ARG A O 1
ATOM 1864 N N . MET A 1 224 ? 53.623 18.178 -97.318 1.00 67.44 224 MET A N 1
ATOM 1865 C CA . MET A 1 224 ? 53.506 17.439 -98.584 1.00 67.44 224 MET A CA 1
ATOM 1866 C C . MET A 1 224 ? 52.759 18.243 -99.653 1.00 67.44 224 MET A C 1
ATOM 1868 O O . MET A 1 224 ? 53.271 18.377 -100.763 1.00 67.44 224 MET A O 1
ATOM 1872 N N . ASN A 1 225 ? 51.602 18.824 -99.314 1.00 72.81 225 ASN A N 1
ATOM 1873 C CA . ASN A 1 225 ? 50.801 19.631 -100.241 1.00 72.81 225 ASN A CA 1
ATOM 1874 C C . ASN A 1 225 ? 51.630 20.791 -100.822 1.00 72.81 225 ASN A C 1
ATOM 1876 O O . ASN A 1 225 ? 51.659 20.995 -102.035 1.00 72.81 225 ASN A O 1
ATOM 1880 N N . LYS A 1 226 ? 52.379 21.501 -99.968 1.00 72.25 226 LYS A N 1
ATOM 1881 C CA . LYS A 1 226 ? 53.260 22.598 -100.390 1.00 72.25 226 LYS A CA 1
ATOM 1882 C C . LYS A 1 226 ? 54.362 22.137 -101.356 1.00 72.25 226 LYS A C 1
ATOM 1884 O O . LYS A 1 226 ? 54.631 22.819 -102.341 1.00 72.25 226 LYS A O 1
ATOM 1889 N N . SER A 1 227 ? 54.944 20.955 -101.131 1.00 71.25 227 SER A N 1
ATOM 1890 C CA . SER A 1 227 ? 55.940 20.373 -102.043 1.00 71.25 227 SER A CA 1
ATOM 1891 C C . SER A 1 227 ? 55.350 19.973 -103.405 1.00 71.25 227 SER A C 1
ATOM 1893 O O . SER A 1 227 ? 56.063 20.005 -104.409 1.00 71.25 227 SER A O 1
ATOM 1895 N N . GLU A 1 228 ? 54.068 19.597 -103.483 1.00 72.12 228 GLU A N 1
ATOM 1896 C CA . GLU A 1 228 ? 53.396 19.389 -104.775 1.00 72.12 228 GLU A CA 1
ATOM 1897 C C . GLU A 1 228 ? 53.135 20.712 -105.511 1.00 72.12 228 GLU A C 1
ATOM 1899 O O . GLU A 1 228 ? 53.338 20.776 -106.725 1.00 72.12 228 GLU A O 1
ATOM 1904 N N . GLU A 1 229 ? 52.760 21.774 -104.794 1.00 70.25 229 GLU A N 1
ATOM 1905 C CA . GLU A 1 229 ? 52.554 23.114 -105.361 1.00 70.25 229 GLU A CA 1
ATOM 1906 C C . GLU A 1 229 ? 53.852 23.671 -105.979 1.00 70.25 229 GLU A C 1
ATOM 1908 O O . GLU A 1 229 ? 53.881 24.083 -107.141 1.00 70.25 229 GLU A O 1
ATOM 1913 N N . GLU A 1 230 ? 54.971 23.572 -105.256 1.00 72.75 230 GLU A N 1
ATOM 1914 C CA . GLU A 1 230 ? 56.307 23.966 -105.732 1.00 72.75 230 GLU A CA 1
ATOM 1915 C C . GLU A 1 230 ? 56.716 23.201 -107.011 1.00 72.75 230 GLU A C 1
ATOM 1917 O O . GLU A 1 230 ? 57.242 23.792 -107.962 1.00 72.75 230 GLU A O 1
ATOM 1922 N N . LYS A 1 231 ? 56.396 21.900 -107.098 1.00 75.25 231 LYS A N 1
ATOM 1923 C CA . LYS A 1 231 ? 56.639 21.072 -108.297 1.00 75.25 231 LYS A CA 1
ATOM 1924 C C . LYS A 1 231 ? 55.768 21.479 -109.492 1.00 75.25 231 LYS A C 1
ATOM 1926 O O . LYS A 1 231 ? 56.231 21.374 -110.631 1.00 75.25 231 LYS A O 1
ATOM 1931 N N . ARG A 1 232 ? 54.537 21.959 -109.271 1.00 72.06 232 ARG A N 1
ATOM 1932 C CA . ARG A 1 232 ? 53.670 22.497 -110.341 1.00 72.06 232 ARG A CA 1
ATOM 1933 C C . ARG A 1 232 ? 54.230 23.798 -110.911 1.00 72.06 232 ARG A C 1
ATOM 1935 O O . ARG A 1 232 ? 54.297 23.942 -112.131 1.00 72.06 232 ARG A O 1
ATOM 1942 N N . ILE A 1 233 ? 54.687 24.707 -110.048 1.00 72.81 233 ILE A N 1
ATOM 1943 C CA . ILE A 1 233 ? 55.272 25.996 -110.454 1.00 72.81 233 ILE A CA 1
ATOM 1944 C C . ILE A 1 233 ? 56.511 25.777 -111.339 1.00 72.81 233 ILE A C 1
ATOM 1946 O O . ILE A 1 233 ? 56.617 26.380 -112.410 1.00 72.81 233 ILE A O 1
ATOM 1950 N N . ALA A 1 234 ? 57.406 24.863 -110.949 1.00 73.00 234 ALA A N 1
ATOM 1951 C CA . ALA A 1 234 ? 58.595 24.524 -111.735 1.00 73.00 234 ALA A CA 1
ATOM 1952 C C . ALA A 1 234 ? 58.257 23.970 -113.137 1.00 73.00 234 ALA A C 1
ATOM 1954 O O . ALA A 1 234 ? 58.910 24.322 -114.121 1.00 73.00 234 ALA A O 1
ATOM 1955 N N . LEU A 1 235 ? 57.206 23.148 -113.256 1.00 75.38 235 LEU A N 1
ATOM 1956 C CA . LEU A 1 235 ? 56.769 22.588 -114.541 1.00 75.38 235 LEU A CA 1
ATOM 1957 C C . LEU A 1 235 ? 56.253 23.671 -115.507 1.00 75.38 235 LEU A C 1
ATOM 1959 O O . LEU A 1 235 ? 56.577 23.640 -116.693 1.00 75.38 235 LEU A O 1
ATOM 1963 N N . ILE A 1 236 ? 55.502 24.653 -114.999 1.00 73.44 236 ILE A N 1
ATOM 1964 C CA . ILE A 1 236 ? 54.994 25.783 -115.796 1.00 73.44 236 ILE A CA 1
ATOM 1965 C C . ILE A 1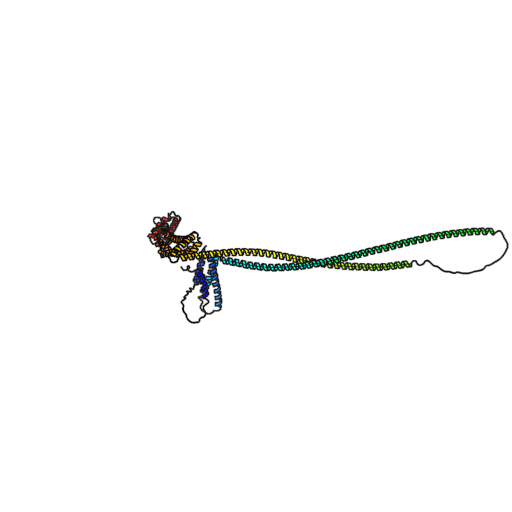 236 ? 56.155 26.663 -116.289 1.00 73.44 236 ILE A C 1
ATOM 1967 O O . ILE A 1 236 ? 56.168 27.100 -117.442 1.00 73.44 236 ILE A O 1
ATOM 1971 N N . GLN A 1 237 ? 57.176 26.887 -115.454 1.00 69.44 237 GLN A N 1
ATOM 1972 C CA . GLN A 1 237 ? 58.384 27.617 -115.858 1.00 69.44 237 GLN A CA 1
ATOM 1973 C C . GLN A 1 237 ? 59.149 26.905 -116.988 1.00 69.44 237 GLN A C 1
ATOM 1975 O O . GLN A 1 237 ? 59.612 27.575 -117.912 1.00 69.44 237 GLN A O 1
ATOM 1980 N N . GLN A 1 238 ? 59.226 25.568 -116.963 1.00 73.50 238 GLN A N 1
ATOM 1981 C CA . GLN A 1 238 ? 59.828 24.779 -118.045 1.00 73.50 238 GLN A CA 1
ATOM 1982 C C . GLN A 1 238 ? 59.038 24.901 -119.362 1.00 73.50 238 GLN A C 1
ATOM 1984 O O . GLN A 1 238 ? 59.627 25.113 -120.419 1.00 73.50 238 GLN A O 1
ATOM 1989 N N . GLN A 1 239 ? 57.706 24.821 -119.322 1.00 71.69 239 GLN A N 1
ATOM 1990 C CA . GLN A 1 239 ? 56.882 24.950 -120.534 1.00 71.69 239 GLN A CA 1
ATOM 1991 C C . GLN A 1 239 ? 57.051 26.327 -121.203 1.00 71.69 239 GLN A C 1
ATOM 1993 O O . GLN A 1 239 ? 57.165 26.420 -122.428 1.00 71.69 239 GLN A O 1
ATOM 1998 N N . ASN A 1 240 ? 57.167 27.390 -120.401 1.00 69.94 240 ASN A N 1
ATOM 1999 C CA . ASN A 1 240 ? 57.391 28.751 -120.892 1.00 69.94 240 ASN A CA 1
ATOM 2000 C C . ASN A 1 240 ? 58.770 28.952 -121.556 1.00 69.94 240 ASN A C 1
ATOM 2002 O O . ASN A 1 240 ? 58.890 29.779 -122.463 1.00 69.94 240 ASN A O 1
ATOM 2006 N N . SER A 1 241 ? 59.818 28.222 -121.150 1.00 68.50 241 SER A N 1
ATOM 2007 C CA . SER A 1 241 ? 61.129 28.302 -121.817 1.00 68.50 241 SER A CA 1
ATOM 2008 C C . SER A 1 241 ? 61.160 27.508 -123.129 1.00 68.50 241 SER A C 1
ATOM 2010 O O . SER A 1 241 ? 61.689 28.004 -124.126 1.00 68.50 241 SER A O 1
ATOM 2012 N N . GLU A 1 242 ? 60.505 26.343 -123.185 1.00 70.56 242 GLU A N 1
ATOM 2013 C CA . GLU A 1 242 ? 60.339 25.567 -124.424 1.00 70.56 242 GLU A CA 1
ATOM 2014 C C . GLU A 1 242 ? 59.491 26.289 -125.490 1.00 70.56 242 GLU A C 1
ATOM 2016 O O . GLU A 1 242 ? 59.640 26.018 -126.686 1.00 70.56 242 GLU A O 1
ATOM 2021 N N . GLN A 1 243 ? 58.575 27.182 -125.098 1.00 70.62 243 GLN A N 1
ATOM 2022 C CA . GLN A 1 243 ? 57.832 28.010 -126.055 1.00 70.62 243 GLN A CA 1
ATOM 2023 C C . GLN A 1 243 ? 58.744 29.069 -126.698 1.00 70.62 243 GLN A C 1
ATOM 2025 O O . GLN A 1 243 ? 58.837 29.131 -127.924 1.00 70.62 243 GLN A O 1
ATOM 2030 N N . ARG A 1 244 ? 59.494 29.831 -125.887 1.00 68.38 244 ARG A N 1
ATOM 2031 C CA . ARG A 1 244 ? 60.443 30.859 -126.368 1.00 68.38 244 ARG A CA 1
ATOM 2032 C C . ARG A 1 244 ? 61.505 30.294 -127.317 1.00 68.38 244 ARG A C 1
ATOM 2034 O O . ARG A 1 244 ? 61.922 30.968 -128.260 1.00 68.38 244 ARG A O 1
ATOM 2041 N N . PHE A 1 245 ? 61.939 29.053 -127.090 1.00 69.44 245 PHE A N 1
ATOM 2042 C CA . PHE A 1 245 ? 62.866 28.367 -127.990 1.00 69.44 245 PHE A CA 1
ATOM 2043 C C . PHE A 1 245 ? 62.263 28.171 -129.394 1.00 69.44 245 PHE A C 1
ATOM 2045 O O . PHE A 1 245 ? 62.876 28.565 -130.385 1.00 69.44 245 PHE A O 1
ATOM 2052 N N . ARG A 1 246 ? 61.023 27.666 -129.481 1.00 68.69 246 ARG A N 1
ATOM 2053 C CA . ARG A 1 246 ? 60.295 27.470 -130.752 1.00 68.69 246 ARG A CA 1
ATOM 2054 C C . ARG A 1 246 ? 60.015 28.783 -131.492 1.00 68.69 246 ARG A C 1
ATOM 2056 O O . ARG A 1 246 ? 60.149 28.840 -132.711 1.00 68.69 246 ARG A O 1
ATOM 2063 N N . GLU A 1 247 ? 59.696 29.854 -130.768 1.00 71.06 247 GLU A N 1
ATOM 2064 C CA . GLU A 1 247 ? 59.547 31.206 -131.338 1.00 71.06 247 GLU A CA 1
ATOM 2065 C C . GLU A 1 247 ? 60.868 31.729 -131.942 1.00 71.06 247 GLU A C 1
ATOM 2067 O O . GLU A 1 247 ? 60.865 32.414 -132.966 1.00 71.06 247 GLU A O 1
ATOM 2072 N N . THR A 1 248 ? 62.011 31.369 -131.349 1.00 69.25 248 THR A N 1
ATOM 2073 C CA . THR A 1 248 ? 63.347 31.739 -131.851 1.00 69.25 248 THR A CA 1
ATOM 2074 C C . THR A 1 248 ? 63.718 30.943 -133.109 1.00 69.25 248 THR A C 1
ATOM 2076 O O . THR A 1 248 ? 64.192 31.516 -134.090 1.00 69.25 248 THR A O 1
ATOM 2079 N N . GLU A 1 249 ? 63.443 29.636 -133.117 1.00 69.81 249 GLU A N 1
ATOM 2080 C CA . GLU A 1 249 ? 63.672 28.735 -134.255 1.00 69.81 249 GLU A CA 1
ATOM 2081 C C . GLU A 1 249 ? 62.887 29.163 -135.512 1.00 69.81 249 GLU A C 1
ATOM 2083 O O . GLU A 1 249 ? 63.430 29.177 -136.621 1.00 69.81 249 GLU A O 1
ATOM 2088 N N . GLN A 1 250 ? 61.632 29.598 -135.348 1.00 70.50 250 GLN A N 1
ATOM 2089 C CA . GLN A 1 250 ? 60.815 30.099 -136.459 1.00 70.50 250 GLN A CA 1
ATOM 2090 C C . GLN A 1 250 ? 61.404 31.356 -137.118 1.00 70.50 250 GLN A C 1
ATOM 2092 O O . GLN A 1 250 ? 61.390 31.461 -138.347 1.00 70.50 250 GLN A O 1
ATOM 2097 N N . ARG A 1 251 ? 61.968 32.287 -136.334 1.00 71.31 251 ARG A N 1
ATOM 2098 C CA . ARG A 1 251 ? 62.612 33.502 -136.869 1.00 71.31 251 ARG A CA 1
ATOM 2099 C C . ARG A 1 251 ? 63.856 33.174 -137.696 1.00 71.31 251 ARG A C 1
ATOM 2101 O O . ARG A 1 251 ? 64.028 33.735 -138.775 1.00 71.31 251 ARG A O 1
ATOM 2108 N N . LEU A 1 252 ? 64.669 32.220 -137.239 1.00 69.81 252 LEU A N 1
ATOM 2109 C CA . LEU A 1 252 ? 65.884 31.795 -137.944 1.00 69.81 252 LEU A CA 1
ATOM 2110 C C . LEU A 1 252 ? 65.569 31.168 -139.318 1.00 69.81 252 LEU A C 1
ATOM 2112 O O . LEU A 1 252 ? 66.259 31.429 -140.305 1.00 69.81 252 LEU A O 1
ATOM 2116 N N . ASN A 1 253 ? 64.484 30.390 -139.414 1.00 68.00 253 ASN A N 1
ATOM 2117 C CA . ASN A 1 253 ? 64.016 29.837 -140.692 1.00 68.00 253 ASN A CA 1
ATOM 2118 C C . ASN A 1 253 ? 63.505 30.919 -141.665 1.00 68.00 253 ASN A C 1
ATOM 2120 O O . ASN A 1 253 ? 63.700 30.789 -142.875 1.00 68.00 253 ASN A O 1
ATOM 2124 N N . GLN A 1 254 ? 62.895 32.000 -141.164 1.00 71.06 254 GLN A N 1
ATOM 2125 C CA . GLN A 1 254 ? 62.466 33.128 -142.001 1.00 71.06 254 GLN A CA 1
ATOM 2126 C C . GLN A 1 254 ? 63.659 33.916 -142.569 1.00 71.06 254 GLN A C 1
ATOM 2128 O O . GLN A 1 254 ? 63.657 34.239 -143.757 1.00 71.06 254 GLN A O 1
ATOM 2133 N N . GLU A 1 255 ? 64.707 34.173 -141.775 1.00 71.94 255 GLU A N 1
ATOM 2134 C CA . GLU A 1 255 ? 65.943 34.800 -142.279 1.00 71.94 255 GLU A CA 1
ATOM 2135 C C . GLU A 1 255 ? 66.624 33.945 -143.355 1.00 71.94 255 GLU A C 1
ATOM 2137 O O . GLU A 1 255 ? 67.050 34.470 -144.389 1.00 71.94 255 GLU A O 1
ATOM 2142 N N . LYS A 1 256 ? 66.662 32.618 -143.166 1.00 69.75 256 LYS A N 1
ATOM 2143 C CA . LYS A 1 256 ? 67.221 31.685 -144.154 1.00 69.75 256 LYS A CA 1
ATOM 2144 C C . LYS A 1 256 ? 66.527 31.805 -145.518 1.00 69.75 256 LYS A C 1
ATOM 2146 O O . LYS A 1 256 ? 67.213 31.920 -146.532 1.00 69.75 256 LYS A O 1
ATOM 2151 N N . GLN A 1 257 ? 65.192 31.847 -145.551 1.00 67.56 257 GLN A N 1
ATOM 2152 C CA . GLN A 1 257 ? 64.435 32.012 -146.800 1.00 67.56 257 GLN A CA 1
ATOM 2153 C C . GLN A 1 257 ? 64.702 33.364 -147.486 1.00 67.56 257 GLN A C 1
ATOM 2155 O O . GLN A 1 257 ? 64.783 33.425 -148.714 1.00 67.56 257 GLN A O 1
ATOM 2160 N N . GLN A 1 258 ? 64.891 34.446 -146.722 1.00 69.69 258 GLN A N 1
ATOM 2161 C CA . GLN A 1 258 ? 65.220 35.761 -147.292 1.00 69.69 258 GLN A CA 1
ATOM 2162 C C . GLN A 1 258 ? 66.625 35.798 -147.916 1.00 69.69 258 GLN A C 1
ATOM 2164 O O . GLN A 1 258 ? 66.816 36.422 -148.962 1.00 69.69 258 GLN A O 1
ATOM 2169 N N . LEU A 1 259 ? 67.606 35.115 -147.317 1.00 68.44 259 LEU A N 1
ATOM 2170 C CA . LEU A 1 259 ? 68.948 34.963 -147.894 1.00 68.44 259 LEU A CA 1
ATOM 2171 C C . LEU A 1 259 ? 68.922 34.143 -149.193 1.00 68.44 259 LEU A C 1
ATOM 2173 O O . LEU A 1 259 ? 69.550 34.526 -150.179 1.00 68.44 259 LEU A O 1
ATOM 2177 N N . GLU A 1 260 ? 68.147 33.060 -149.216 1.00 65.06 260 GLU A N 1
ATOM 2178 C CA . GLU A 1 260 ? 67.999 32.166 -150.372 1.00 65.06 260 GLU A CA 1
ATOM 2179 C C . GLU A 1 260 ? 67.370 32.891 -151.582 1.00 65.06 260 GLU A C 1
ATOM 2181 O O . GLU A 1 260 ? 67.841 32.757 -152.714 1.00 65.06 260 GLU A O 1
ATOM 2186 N N . GLN A 1 261 ? 66.384 33.768 -151.345 1.00 66.38 261 GLN A N 1
ATOM 2187 C CA . GLN A 1 261 ? 65.806 34.643 -152.377 1.00 66.38 261 GLN A CA 1
ATOM 2188 C C . GLN A 1 261 ? 66.798 35.694 -152.911 1.00 66.38 261 GLN A C 1
ATOM 2190 O O . GLN A 1 261 ? 66.836 35.945 -154.121 1.00 66.38 261 GLN A O 1
ATOM 2195 N N . ARG A 1 262 ? 67.628 36.295 -152.044 1.00 64.31 262 ARG A N 1
ATOM 2196 C CA . ARG A 1 262 ? 68.668 37.254 -152.468 1.00 64.31 262 ARG A CA 1
ATOM 2197 C C . ARG A 1 262 ? 69.698 36.592 -153.382 1.00 64.31 262 ARG A C 1
ATOM 2199 O O . ARG A 1 262 ? 69.951 37.110 -154.467 1.00 64.31 262 ARG A O 1
ATOM 2206 N N . LEU A 1 263 ? 70.204 35.420 -152.992 1.00 65.75 263 LEU A N 1
ATOM 2207 C CA . LEU A 1 263 ? 71.180 34.649 -153.768 1.00 65.75 263 LEU A CA 1
ATOM 2208 C C . LEU A 1 263 ? 70.664 34.319 -155.181 1.00 65.75 263 LEU A C 1
ATOM 2210 O O . LEU A 1 263 ? 71.381 34.468 -156.170 1.00 65.75 263 LEU A O 1
ATOM 2214 N N . ASN A 1 264 ? 69.392 33.924 -155.290 1.00 62.16 264 ASN A N 1
ATOM 2215 C CA . ASN A 1 264 ? 68.770 33.596 -156.575 1.00 62.16 264 ASN A CA 1
ATOM 2216 C C . ASN A 1 264 ? 68.568 34.843 -157.467 1.00 62.16 264 ASN A C 1
ATOM 2218 O O . ASN A 1 264 ? 68.660 34.762 -158.689 1.00 62.16 264 ASN A O 1
ATOM 2222 N N . THR A 1 265 ? 68.346 36.014 -156.858 1.00 67.25 265 THR A N 1
ATOM 2223 C CA . THR A 1 265 ? 68.226 37.299 -157.572 1.00 67.25 265 THR A CA 1
ATOM 2224 C C . THR A 1 265 ? 69.581 37.770 -158.115 1.00 67.25 265 THR A C 1
ATOM 2226 O O . THR A 1 265 ? 69.676 38.226 -159.254 1.00 67.25 265 THR A O 1
ATOM 2229 N N . GLU A 1 266 ? 70.647 37.623 -157.326 1.00 62.97 266 GLU A N 1
ATOM 2230 C CA . GLU A 1 266 ? 72.015 37.990 -157.714 1.00 62.97 266 GLU A CA 1
ATOM 2231 C C . GLU A 1 266 ? 72.549 37.110 -158.858 1.00 62.97 266 GLU A C 1
ATOM 2233 O O . GLU A 1 266 ? 73.128 37.621 -159.821 1.00 62.97 266 GLU A O 1
ATOM 2238 N N . LYS A 1 267 ? 72.256 35.803 -158.814 1.00 60.62 267 LYS A N 1
ATOM 2239 C CA . LYS A 1 267 ? 72.585 34.844 -159.879 1.00 60.62 267 LYS A CA 1
ATOM 2240 C C . LYS A 1 267 ? 72.027 35.269 -161.245 1.00 60.62 267 LYS A C 1
ATOM 2242 O O . LYS A 1 267 ? 72.777 35.311 -162.220 1.00 60.62 267 LYS A O 1
ATOM 2247 N N . ASN A 1 268 ? 70.746 35.638 -161.310 1.00 60.12 268 ASN A N 1
ATOM 2248 C CA . ASN A 1 268 ? 70.090 36.036 -162.562 1.00 60.12 268 ASN A CA 1
ATOM 2249 C C . ASN A 1 268 ? 70.716 37.309 -163.176 1.00 60.12 268 ASN A C 1
ATOM 2251 O O . ASN A 1 268 ? 70.827 37.422 -164.397 1.00 60.12 268 ASN A O 1
ATOM 2255 N N . ASN A 1 269 ? 71.174 38.251 -162.343 1.00 61.22 269 ASN A N 1
ATOM 2256 C CA . ASN A 1 269 ? 71.833 39.479 -162.805 1.00 61.22 269 ASN A CA 1
ATOM 2257 C C . ASN A 1 269 ? 73.233 39.221 -163.397 1.00 61.22 269 ASN A C 1
ATOM 2259 O O . ASN A 1 269 ? 73.649 39.917 -164.326 1.00 61.22 269 ASN A O 1
ATOM 2263 N N . LEU A 1 270 ? 73.962 38.219 -162.894 1.00 58.31 270 LEU A N 1
ATOM 2264 C CA . LEU A 1 270 ? 75.237 37.784 -163.480 1.00 58.31 270 LEU A CA 1
ATOM 2265 C C . LEU A 1 270 ? 75.027 37.067 -164.822 1.00 58.31 270 LEU A C 1
ATOM 2267 O O . LEU A 1 270 ? 75.760 37.320 -165.779 1.00 58.31 270 LEU A O 1
ATOM 2271 N N . GLU A 1 271 ? 73.994 36.229 -164.913 1.00 56.28 271 GLU A N 1
ATOM 2272 C CA . GLU A 1 271 ? 73.651 35.465 -166.118 1.00 56.28 271 GLU A CA 1
ATOM 2273 C C . GLU A 1 271 ? 73.252 36.375 -167.298 1.00 56.28 271 GLU A C 1
ATOM 2275 O O . GLU A 1 271 ? 73.643 36.119 -168.438 1.00 56.28 271 GLU A O 1
ATOM 2280 N N . GLN A 1 272 ? 72.579 37.504 -167.034 1.00 56.31 272 GLN A N 1
ATOM 2281 C CA . GLN A 1 272 ? 72.309 38.520 -168.061 1.00 56.31 272 GLN A CA 1
ATOM 2282 C C . GLN A 1 272 ? 73.574 39.242 -168.551 1.00 56.31 272 GLN A C 1
ATOM 2284 O O . GLN A 1 272 ? 73.720 39.447 -169.755 1.00 56.31 272 GLN A O 1
ATOM 2289 N N . ARG A 1 273 ? 74.509 39.602 -167.657 1.00 52.91 273 ARG A N 1
ATOM 2290 C CA . ARG A 1 273 ? 75.750 40.308 -168.040 1.00 52.91 273 ARG A CA 1
ATOM 2291 C C . ARG A 1 273 ? 76.678 39.447 -168.900 1.00 52.91 273 ARG A C 1
ATOM 2293 O O . ARG A 1 273 ? 77.297 39.964 -169.825 1.00 52.91 273 ARG A O 1
ATOM 2300 N N . LEU A 1 274 ? 76.734 38.142 -168.633 1.00 52.09 274 LEU A N 1
ATOM 2301 C CA . LEU A 1 274 ? 77.562 37.191 -169.383 1.00 52.09 274 LEU A CA 1
ATOM 2302 C C . LEU A 1 274 ? 77.088 36.992 -170.838 1.00 52.09 274 LEU A C 1
ATOM 2304 O O . LEU A 1 274 ? 77.868 36.577 -171.695 1.00 52.09 274 LEU A O 1
ATOM 2308 N N . ASN A 1 275 ? 75.815 37.276 -171.130 1.00 48.78 275 ASN A N 1
ATOM 2309 C CA . ASN A 1 275 ? 75.221 37.045 -172.448 1.00 48.78 275 ASN A CA 1
ATOM 2310 C C . ASN A 1 275 ? 75.544 38.164 -173.457 1.00 48.78 275 ASN A C 1
ATOM 2312 O O . ASN A 1 275 ? 75.689 37.889 -174.647 1.00 48.78 275 ASN A O 1
ATOM 2316 N N . THR A 1 276 ? 75.698 39.412 -173.001 1.00 50.31 276 THR A N 1
ATOM 2317 C CA . THR A 1 276 ? 75.993 40.576 -173.862 1.00 50.31 276 THR A CA 1
ATOM 2318 C C . THR A 1 276 ? 77.455 40.653 -174.301 1.00 50.31 276 THR A C 1
ATOM 2320 O O . THR A 1 276 ? 77.750 41.165 -175.375 1.00 50.31 276 THR A O 1
ATOM 2323 N N . GLU A 1 277 ? 78.379 40.139 -173.489 1.00 47.22 277 GLU A N 1
ATOM 2324 C CA . GLU A 1 277 ? 79.830 40.234 -173.725 1.00 47.22 277 GLU A CA 1
ATOM 2325 C C . GLU A 1 277 ? 80.350 39.161 -174.710 1.00 47.22 277 GLU A C 1
ATOM 2327 O O . GLU A 1 277 ? 81.476 39.228 -175.193 1.00 47.22 277 GLU A O 1
ATOM 2332 N N . LYS A 1 278 ? 79.508 38.172 -175.047 1.00 42.94 278 LYS A N 1
ATOM 2333 C CA . LYS A 1 278 ? 79.881 36.948 -175.778 1.00 42.94 278 LYS A CA 1
ATOM 2334 C C . LYS A 1 278 ? 79.615 36.986 -177.295 1.00 42.94 278 LYS A C 1
ATOM 2336 O O . LYS A 1 278 ? 79.937 36.024 -177.987 1.00 42.94 278 LYS A O 1
ATOM 2341 N N . GLN A 1 279 ? 79.008 38.051 -177.826 1.00 44.16 279 GLN A N 1
ATOM 2342 C CA . GLN A 1 279 ? 78.532 38.092 -179.221 1.00 44.16 279 GLN A CA 1
ATOM 2343 C C . GLN A 1 279 ? 79.497 38.714 -180.246 1.00 44.16 279 GLN A C 1
ATOM 2345 O O . GLN A 1 279 ? 79.235 38.596 -181.442 1.00 44.16 279 GLN A O 1
ATOM 2350 N N . THR A 1 280 ? 80.586 39.367 -179.824 1.00 38.06 280 THR A N 1
ATOM 2351 C CA . THR A 1 280 ? 81.191 40.436 -180.650 1.00 38.06 280 THR A CA 1
ATOM 2352 C C . THR A 1 280 ? 82.639 40.213 -181.108 1.00 38.06 280 THR A C 1
ATOM 2354 O O . THR A 1 280 ? 83.165 41.092 -181.781 1.00 38.06 280 THR A O 1
ATOM 2357 N N . LEU A 1 281 ? 83.301 39.090 -180.780 1.00 33.91 281 LEU A N 1
ATOM 2358 C CA . LEU A 1 281 ? 84.635 38.747 -181.321 1.00 33.91 281 LEU A CA 1
ATOM 2359 C C . LEU A 1 281 ? 85.052 37.281 -181.028 1.00 33.91 281 LEU A C 1
ATOM 2361 O O . LEU A 1 281 ? 85.238 36.931 -179.869 1.00 33.91 281 LEU A O 1
ATOM 2365 N N . GLU A 1 282 ? 85.295 36.386 -181.992 1.00 32.75 282 GLU A N 1
ATOM 2366 C CA . GLU A 1 282 ? 84.583 36.186 -183.264 1.00 32.75 282 GLU A CA 1
ATOM 2367 C C . GLU A 1 282 ? 84.758 34.720 -183.754 1.00 32.75 282 GLU A C 1
ATOM 2369 O O . GLU A 1 282 ? 85.054 33.809 -182.982 1.00 32.75 282 GLU A O 1
ATOM 2374 N N . GLN A 1 283 ? 84.563 34.498 -185.055 1.00 33.25 283 GLN A N 1
ATOM 2375 C CA . GLN A 1 283 ? 84.883 33.298 -185.830 1.00 33.25 283 GLN A CA 1
ATOM 2376 C C . GLN A 1 283 ? 86.354 32.834 -185.664 1.00 33.25 283 GLN A C 1
ATOM 2378 O O . GLN A 1 283 ? 87.244 33.669 -185.517 1.00 33.25 283 GLN A O 1
ATOM 2383 N N . ARG A 1 284 ? 86.616 31.525 -185.884 1.00 25.36 284 ARG A N 1
ATOM 2384 C CA . ARG A 1 284 ? 87.927 30.808 -185.798 1.00 25.36 284 ARG A CA 1
ATOM 2385 C C . ARG A 1 284 ? 88.399 30.545 -184.346 1.00 25.36 284 ARG A C 1
ATOM 2387 O O . ARG A 1 284 ? 88.394 31.454 -183.535 1.00 25.36 284 ARG A O 1
ATOM 2394 N N . LEU A 1 285 ? 88.874 29.355 -183.947 1.00 23.91 285 LEU A N 1
ATOM 2395 C CA . LEU A 1 285 ? 89.040 28.053 -184.623 1.00 23.91 285 LEU A CA 1
ATOM 2396 C C . LEU A 1 285 ? 89.082 26.901 -183.577 1.00 23.91 285 LEU A C 1
ATOM 2398 O O . LEU A 1 285 ? 89.448 27.122 -182.428 1.00 23.91 285 LEU A O 1
ATOM 2402 N N . ASN A 1 286 ? 88.735 25.682 -184.007 1.00 24.80 286 ASN A N 1
ATOM 2403 C CA . ASN A 1 286 ? 88.998 24.358 -183.394 1.00 24.80 286 ASN A CA 1
ATOM 2404 C C . ASN A 1 286 ? 90.365 24.210 -182.656 1.00 24.80 286 ASN A C 1
ATOM 2406 O O . ASN A 1 286 ? 91.320 24.849 -183.086 1.00 24.80 286 ASN A O 1
ATOM 2410 N N . THR A 1 287 ? 90.630 23.332 -181.660 1.00 28.61 287 THR A N 1
ATOM 2411 C CA . THR A 1 287 ? 89.920 22.258 -180.878 1.00 28.61 287 THR A CA 1
ATOM 2412 C C . THR A 1 287 ? 90.895 21.743 -179.756 1.00 28.61 287 THR A C 1
ATOM 2414 O O . THR A 1 287 ? 92.015 22.237 -179.723 1.00 28.61 287 THR A O 1
ATOM 2417 N N . GLU A 1 288 ? 90.672 20.788 -178.819 1.00 28.20 288 GLU A N 1
ATOM 2418 C CA . GLU A 1 288 ? 89.597 19.814 -178.480 1.00 28.20 288 GLU A CA 1
ATOM 2419 C C . GLU A 1 288 ? 89.695 19.289 -177.005 1.00 28.20 288 GLU A C 1
ATOM 2421 O O . GLU A 1 288 ? 90.730 19.441 -176.371 1.00 28.20 288 GLU A O 1
ATOM 2426 N N . LYS A 1 289 ? 88.654 18.553 -176.554 1.00 27.09 289 LYS A N 1
ATOM 2427 C CA . LYS A 1 289 ? 88.617 17.363 -175.641 1.00 27.09 289 LYS A CA 1
ATOM 2428 C C . LYS A 1 289 ? 89.158 17.332 -174.181 1.00 27.09 289 LYS A C 1
ATOM 2430 O O . LYS A 1 289 ? 90.312 17.607 -173.900 1.00 27.09 289 LYS A O 1
ATOM 2435 N N . ASN A 1 290 ? 88.322 16.669 -173.357 1.00 28.00 290 ASN A N 1
ATOM 2436 C CA . ASN A 1 290 ? 88.593 15.677 -172.282 1.00 28.00 290 ASN A CA 1
ATOM 2437 C C . ASN A 1 290 ? 89.327 16.120 -170.992 1.00 28.00 290 ASN A C 1
ATOM 2439 O O . ASN A 1 290 ? 90.416 16.667 -171.040 1.00 28.00 290 ASN A O 1
ATOM 2443 N N . GLN A 1 291 ? 88.749 15.993 -169.784 1.00 31.52 291 GLN A N 1
ATOM 2444 C CA . GLN A 1 291 ? 88.209 14.830 -169.022 1.00 31.52 291 GLN A CA 1
ATOM 2445 C C . GLN A 1 291 ? 89.252 14.044 -168.192 1.00 31.52 291 GLN A C 1
ATOM 2447 O O . GLN A 1 291 ? 89.948 13.182 -168.719 1.00 31.52 291 GLN A O 1
ATOM 2452 N N . ALA A 1 292 ? 89.241 14.272 -166.869 1.00 28.03 292 ALA A N 1
ATOM 2453 C CA . ALA A 1 292 ? 89.768 13.428 -165.779 1.00 28.03 292 ALA A CA 1
ATOM 2454 C C . ALA A 1 292 ? 89.326 14.033 -164.413 1.00 28.03 292 ALA A C 1
ATOM 2456 O O . ALA A 1 292 ? 89.095 15.236 -164.363 1.00 28.03 292 ALA A O 1
ATOM 2457 N N . LEU A 1 293 ? 89.215 13.339 -163.266 1.00 27.50 293 LEU A N 1
ATOM 2458 C CA . LEU A 1 293 ? 88.964 11.913 -162.981 1.00 27.50 293 LEU A CA 1
ATOM 2459 C C . LEU A 1 293 ? 88.592 11.718 -161.477 1.00 27.50 293 LEU A C 1
ATOM 2461 O O . LEU A 1 293 ? 89.456 11.857 -160.628 1.00 27.50 293 LEU A O 1
ATOM 2465 N N . ASN A 1 294 ? 87.335 11.340 -161.194 1.00 27.39 294 ASN A N 1
ATOM 2466 C CA . ASN A 1 294 ? 86.840 10.340 -160.207 1.00 27.39 294 ASN A CA 1
ATOM 2467 C C . ASN A 1 294 ? 87.334 10.255 -158.717 1.00 27.39 294 ASN A C 1
ATOM 2469 O O . ASN A 1 294 ? 88.528 10.252 -158.450 1.00 27.39 294 ASN A O 1
ATOM 2473 N N . ASN A 1 295 ? 86.403 9.896 -157.798 1.00 29.05 295 ASN A N 1
ATOM 2474 C CA . ASN A 1 295 ? 86.592 9.370 -156.410 1.00 29.05 295 ASN A CA 1
ATOM 2475 C C . ASN A 1 295 ? 87.142 10.345 -155.313 1.00 29.05 295 ASN A C 1
ATOM 2477 O O . ASN A 1 295 ? 87.754 11.348 -155.647 1.00 29.05 295 ASN A O 1
ATOM 2481 N N . LYS A 1 296 ? 86.966 10.147 -153.979 1.00 29.83 296 LYS A N 1
ATOM 2482 C CA . LYS A 1 296 ? 86.277 9.090 -153.178 1.00 29.83 296 LYS A CA 1
ATOM 2483 C C . LYS A 1 296 ? 85.798 9.559 -151.768 1.00 29.83 296 LYS A C 1
ATOM 2485 O O . LYS A 1 296 ? 86.490 10.317 -151.109 1.00 29.83 296 LYS A O 1
ATOM 2490 N N . ASN A 1 297 ? 84.673 8.988 -151.318 1.00 36.56 297 ASN A N 1
ATOM 2491 C CA . ASN A 1 297 ? 84.160 8.641 -149.965 1.00 36.56 297 ASN A CA 1
ATOM 2492 C C . ASN A 1 297 ? 84.666 9.272 -148.627 1.00 36.56 297 ASN A C 1
ATOM 2494 O O . ASN A 1 297 ? 85.819 9.099 -148.258 1.00 36.56 297 ASN A O 1
ATOM 2498 N N . ILE A 1 298 ? 83.684 9.740 -147.826 1.00 42.78 298 ILE A N 1
ATOM 2499 C CA . ILE A 1 298 ? 83.287 9.340 -146.435 1.00 42.78 298 ILE A CA 1
ATOM 2500 C C . ILE A 1 298 ? 84.347 9.203 -145.310 1.00 42.78 298 ILE A C 1
ATOM 2502 O O . ILE A 1 298 ? 85.230 8.352 -145.382 1.00 42.78 298 ILE A O 1
ATOM 2506 N N . ALA A 1 299 ? 84.080 9.871 -144.172 1.00 25.67 299 ALA A N 1
ATOM 2507 C CA . ALA A 1 299 ? 84.373 9.398 -142.805 1.00 25.67 299 ALA A CA 1
ATOM 2508 C C . ALA A 1 299 ? 83.385 10.019 -141.778 1.00 25.67 299 ALA A C 1
ATOM 2510 O O . ALA A 1 299 ? 83.059 11.200 -141.895 1.00 25.67 299 ALA A O 1
ATOM 2511 N N . ASP A 1 300 ? 82.925 9.244 -140.787 1.00 37.09 300 ASP A N 1
ATOM 2512 C CA . ASP A 1 300 ? 81.950 9.643 -139.745 1.00 37.09 300 ASP A CA 1
ATOM 2513 C C . ASP A 1 300 ? 82.604 9.980 -138.381 1.00 37.09 300 ASP A C 1
ATOM 2515 O O . ASP A 1 300 ? 83.755 9.609 -138.148 1.00 37.09 300 ASP A O 1
ATOM 2519 N N . GLU A 1 301 ? 81.838 10.583 -137.446 1.00 34.56 301 GLU A N 1
ATOM 2520 C CA . GLU A 1 301 ? 81.428 9.949 -136.155 1.00 34.56 301 GLU A CA 1
ATOM 2521 C C . GLU A 1 301 ? 81.264 10.912 -134.933 1.00 34.56 301 GLU A C 1
ATOM 2523 O O . GLU A 1 301 ? 82.184 11.646 -134.577 1.00 34.56 301 GLU A O 1
ATOM 2528 N N . ARG A 1 302 ? 80.129 10.780 -134.202 1.00 36.50 302 ARG A N 1
ATOM 2529 C CA . ARG A 1 302 ? 79.769 11.361 -132.861 1.00 36.50 302 ARG A CA 1
ATOM 2530 C C . ARG A 1 302 ? 79.658 12.912 -132.725 1.00 36.50 302 ARG A C 1
ATOM 2532 O O . ARG A 1 302 ? 80.211 13.662 -133.509 1.00 36.50 302 ARG A O 1
ATOM 2539 N N . THR A 1 303 ? 78.915 13.495 -131.758 1.00 38.81 303 THR A N 1
ATOM 2540 C CA . THR A 1 303 ? 78.386 12.961 -130.473 1.00 38.81 303 THR A CA 1
ATOM 2541 C C . THR A 1 303 ? 76.991 13.494 -130.049 1.00 38.81 303 THR A C 1
ATOM 2543 O O . THR A 1 303 ? 76.734 14.689 -130.097 1.00 38.81 303 THR A O 1
ATOM 2546 N N . ARG A 1 304 ? 76.153 12.575 -129.533 1.00 40.31 304 ARG A N 1
ATOM 2547 C CA . ARG A 1 304 ? 74.970 12.669 -128.624 1.00 40.31 304 ARG A CA 1
ATOM 2548 C C . ARG A 1 304 ? 74.597 14.015 -127.950 1.00 40.31 304 ARG A C 1
ATOM 2550 O O . ARG A 1 304 ? 75.444 14.576 -127.267 1.00 40.31 304 ARG A O 1
ATOM 2557 N N . VAL A 1 305 ? 73.281 14.289 -127.856 1.00 41.56 305 VAL A N 1
ATOM 2558 C CA . VAL A 1 305 ? 72.474 14.476 -126.606 1.00 41.56 305 VAL A CA 1
ATOM 2559 C C . VAL A 1 305 ? 71.003 14.075 -126.901 1.00 41.56 305 VAL A C 1
ATOM 2561 O O . VAL A 1 305 ? 70.585 14.214 -128.044 1.00 41.56 305 VAL A O 1
ATOM 2564 N N . ALA A 1 306 ? 70.241 13.641 -125.871 1.00 38.62 306 ALA A N 1
ATOM 2565 C CA . ALA A 1 306 ? 68.758 13.685 -125.742 1.00 38.62 306 ALA A CA 1
ATOM 2566 C C . ALA A 1 306 ? 67.946 12.363 -125.650 1.00 38.62 306 ALA A C 1
ATOM 2568 O O . ALA A 1 306 ? 66.890 12.254 -126.265 1.00 38.62 306 ALA A O 1
ATOM 2569 N N . GLU A 1 307 ? 68.332 11.400 -124.797 1.00 46.88 307 GLU A N 1
ATOM 2570 C CA . GLU A 1 307 ? 67.461 10.237 -124.503 1.00 46.88 307 GLU A CA 1
ATOM 2571 C C . GLU A 1 307 ? 67.612 9.704 -123.056 1.00 46.88 307 GLU A C 1
ATOM 2573 O O . GLU A 1 307 ? 68.195 8.654 -122.810 1.00 46.88 307 GLU A O 1
ATOM 2578 N N . ALA A 1 308 ? 67.144 10.477 -122.058 1.00 43.03 308 ALA A N 1
ATOM 2579 C CA . ALA A 1 308 ? 67.321 10.146 -120.627 1.00 43.03 308 ALA A CA 1
ATOM 2580 C C . ALA A 1 308 ? 66.223 10.682 -119.666 1.00 43.03 308 ALA A C 1
ATOM 2582 O O . ALA A 1 308 ? 66.460 10.805 -118.468 1.00 43.03 308 ALA A O 1
ATOM 2583 N N . ALA A 1 309 ? 65.031 11.046 -120.164 1.00 45.75 309 ALA A N 1
ATOM 2584 C CA . ALA A 1 309 ? 64.089 11.916 -119.430 1.00 45.75 309 ALA A CA 1
ATOM 2585 C C . ALA A 1 309 ? 62.728 11.298 -119.014 1.00 45.75 309 ALA A C 1
ATOM 2587 O O . ALA A 1 309 ? 61.869 12.027 -118.518 1.00 45.75 309 ALA A O 1
ATOM 2588 N N . LYS A 1 310 ? 62.495 9.987 -119.203 1.00 50.97 310 LYS A N 1
ATOM 2589 C CA . LYS A 1 310 ? 61.210 9.328 -118.853 1.00 50.97 310 LYS A CA 1
ATOM 2590 C C . LYS A 1 310 ? 61.284 8.405 -117.629 1.00 50.97 310 LYS A C 1
ATOM 2592 O O . LYS A 1 310 ? 60.499 8.574 -116.698 1.00 50.97 310 LYS A O 1
ATOM 2597 N N . ASP A 1 311 ? 62.251 7.492 -117.584 1.00 51.91 311 ASP A N 1
ATOM 2598 C CA . ASP A 1 311 ? 62.281 6.375 -116.621 1.00 51.91 311 ASP A CA 1
ATOM 2599 C C . ASP A 1 311 ? 62.402 6.764 -115.137 1.00 51.91 311 ASP A C 1
ATOM 2601 O O . ASP A 1 311 ? 62.031 5.976 -114.265 1.00 51.91 311 ASP A O 1
ATOM 2605 N N . GLN A 1 312 ? 62.915 7.959 -114.829 1.00 51.69 312 GLN A N 1
ATOM 2606 C CA . GLN A 1 312 ? 63.088 8.423 -113.448 1.00 51.69 312 GLN A CA 1
ATOM 2607 C C . GLN A 1 312 ? 61.729 8.676 -112.763 1.00 51.69 312 GLN A C 1
ATOM 2609 O O . GLN A 1 312 ? 61.474 8.165 -111.672 1.00 51.69 312 GLN A O 1
ATOM 2614 N N . LYS A 1 313 ? 60.813 9.387 -113.445 1.00 55.84 313 LYS A N 1
ATOM 2615 C CA . LYS A 1 313 ? 59.490 9.761 -112.904 1.00 55.84 313 LYS A CA 1
ATOM 2616 C C . LYS A 1 313 ? 58.580 8.551 -112.663 1.00 55.84 313 LYS A C 1
ATOM 2618 O O . LYS A 1 313 ? 57.805 8.547 -111.710 1.00 55.84 313 LYS A O 1
ATOM 2623 N N . GLU A 1 314 ? 58.674 7.520 -113.503 1.00 58.03 314 GLU A N 1
ATOM 2624 C CA . GLU A 1 314 ? 57.887 6.284 -113.361 1.00 58.03 314 GLU A CA 1
ATOM 2625 C C . GLU A 1 314 ? 58.330 5.475 -112.125 1.00 58.03 314 GLU A C 1
ATOM 2627 O O . GLU A 1 314 ? 57.499 4.919 -111.404 1.00 58.03 314 GLU A O 1
ATOM 2632 N N . LYS A 1 315 ? 59.639 5.441 -111.833 1.00 56.59 315 LYS A N 1
ATOM 2633 C CA . LYS A 1 315 ? 60.196 4.736 -110.666 1.00 56.59 315 LYS A CA 1
ATOM 2634 C C . LYS A 1 315 ? 59.826 5.434 -109.356 1.00 56.59 315 LYS A C 1
ATOM 2636 O O . LYS A 1 315 ? 59.338 4.769 -108.446 1.00 56.59 315 LYS A O 1
ATOM 2641 N N . GLU A 1 316 ? 59.953 6.760 -109.289 1.00 57.75 316 GLU A N 1
ATOM 2642 C CA . GLU A 1 316 ? 59.528 7.557 -108.126 1.00 57.75 316 GLU A CA 1
ATOM 2643 C C . GLU A 1 316 ? 58.022 7.411 -107.849 1.00 57.75 316 GLU A C 1
ATOM 2645 O O . GLU A 1 316 ? 57.621 7.110 -106.725 1.00 57.75 316 GLU A O 1
ATOM 2650 N N . LYS A 1 317 ? 57.176 7.518 -108.882 1.00 61.44 317 LYS A N 1
ATOM 2651 C CA . LYS A 1 317 ? 55.717 7.346 -108.764 1.00 61.44 317 LYS A CA 1
ATOM 2652 C C . LYS A 1 317 ? 55.326 5.962 -108.228 1.00 61.44 317 LYS A C 1
ATOM 2654 O O . LYS A 1 317 ? 54.422 5.852 -107.398 1.00 61.44 317 LYS A O 1
ATOM 2659 N N . ASN A 1 318 ? 56.006 4.905 -108.674 1.00 63.75 318 ASN A N 1
ATOM 2660 C CA . ASN A 1 318 ? 55.742 3.541 -108.212 1.00 63.75 318 ASN A CA 1
ATOM 2661 C C . ASN A 1 318 ? 56.307 3.254 -106.809 1.00 63.75 318 ASN A C 1
ATOM 2663 O O . ASN A 1 318 ? 55.706 2.471 -106.072 1.00 63.75 318 ASN A O 1
ATOM 2667 N N . GLN A 1 319 ? 57.396 3.915 -106.406 1.00 65.06 319 GLN A N 1
ATOM 2668 C CA . GLN A 1 319 ? 57.898 3.876 -105.029 1.00 65.06 319 GLN A CA 1
ATOM 2669 C C . GLN A 1 319 ? 56.903 4.544 -104.064 1.00 65.06 319 GLN A C 1
ATOM 2671 O O . GLN A 1 319 ? 56.463 3.912 -103.104 1.00 65.06 319 GLN A O 1
ATOM 2676 N N . ILE A 1 320 ? 56.446 5.760 -104.387 1.00 67.50 320 ILE A N 1
ATOM 2677 C CA . ILE A 1 320 ? 55.448 6.507 -103.602 1.00 67.50 320 ILE A CA 1
ATOM 2678 C C . ILE A 1 320 ? 54.140 5.710 -103.463 1.00 67.50 320 ILE A C 1
ATOM 2680 O O . ILE A 1 320 ? 53.567 5.649 -102.377 1.00 67.50 320 ILE A O 1
ATOM 2684 N N . ASN A 1 321 ? 53.674 5.034 -104.521 1.00 68.62 321 ASN A N 1
ATOM 2685 C CA . ASN A 1 321 ? 52.480 4.183 -104.438 1.00 68.62 321 ASN A CA 1
ATOM 2686 C C . ASN A 1 321 ? 52.659 2.967 -103.507 1.00 68.62 321 ASN A C 1
ATOM 2688 O O . ASN A 1 321 ? 51.718 2.614 -102.793 1.00 68.62 321 ASN A O 1
ATOM 2692 N N . LYS A 1 322 ? 53.845 2.342 -103.468 1.00 71.06 322 LYS A N 1
ATOM 2693 C CA . LYS A 1 322 ? 54.139 1.247 -102.524 1.00 71.06 322 LYS A CA 1
ATOM 2694 C C . LYS A 1 322 ? 54.192 1.744 -101.083 1.00 71.06 322 LYS A C 1
ATOM 2696 O O . LYS A 1 322 ? 53.585 1.137 -100.205 1.00 71.06 322 LYS A O 1
ATOM 2701 N N . GLU A 1 323 ? 54.856 2.869 -100.841 1.00 67.88 323 GLU A N 1
ATOM 2702 C CA . GLU A 1 323 ? 54.920 3.492 -99.515 1.00 67.88 323 GLU A CA 1
ATOM 2703 C C . GLU A 1 323 ? 53.527 3.926 -99.035 1.00 67.88 323 GLU A C 1
ATOM 2705 O O . GLU A 1 323 ? 53.166 3.666 -97.888 1.00 67.88 323 GLU A O 1
ATOM 2710 N N . LYS A 1 324 ? 52.685 4.455 -99.933 1.00 70.94 324 LYS A N 1
ATOM 2711 C CA . LYS A 1 324 ? 51.272 4.760 -99.663 1.00 70.94 324 LYS A CA 1
ATOM 2712 C C . LYS A 1 324 ? 50.450 3.514 -99.311 1.00 70.94 324 LYS A C 1
ATOM 2714 O O . LYS A 1 324 ? 49.648 3.575 -98.381 1.00 70.94 324 LYS A O 1
ATOM 2719 N N . GLN A 1 325 ? 50.657 2.378 -99.986 1.00 70.00 325 GLN A N 1
ATOM 2720 C CA . GLN A 1 325 ? 50.006 1.110 -99.615 1.00 70.00 325 GLN A CA 1
ATOM 2721 C C . GLN A 1 325 ? 50.466 0.595 -98.243 1.00 70.00 325 GLN A C 1
ATOM 2723 O O . GLN A 1 325 ? 49.628 0.192 -97.436 1.00 70.00 325 GLN A O 1
ATOM 2728 N N . ILE A 1 326 ? 51.768 0.654 -97.944 1.00 73.94 326 ILE A N 1
ATOM 2729 C CA . ILE A 1 326 ? 52.319 0.252 -96.639 1.00 73.94 326 ILE A CA 1
ATOM 2730 C C . ILE A 1 326 ? 51.784 1.163 -95.524 1.00 73.94 326 ILE A C 1
ATOM 2732 O O . ILE A 1 326 ? 51.378 0.675 -94.469 1.00 73.94 326 ILE A O 1
ATOM 2736 N N . LEU A 1 327 ? 51.720 2.477 -95.754 1.00 69.38 327 LEU A N 1
ATOM 2737 C CA . LEU A 1 327 ? 51.115 3.428 -94.820 1.00 69.38 327 LEU A CA 1
ATOM 2738 C C . LEU A 1 327 ? 49.626 3.135 -94.604 1.00 69.38 327 LEU A C 1
ATOM 2740 O O . LEU A 1 327 ? 49.200 3.079 -93.454 1.00 69.38 327 LEU A O 1
ATOM 2744 N N . GLN A 1 328 ? 48.853 2.857 -95.660 1.00 69.06 328 GLN A N 1
ATOM 2745 C CA . GLN A 1 328 ? 47.439 2.490 -95.523 1.00 69.06 328 GLN A CA 1
ATOM 2746 C C . GLN A 1 328 ? 47.254 1.195 -94.714 1.00 69.06 328 GLN A C 1
ATOM 2748 O O . GLN A 1 328 ? 46.398 1.140 -93.839 1.00 69.06 328 GLN A O 1
ATOM 2753 N N . GLN A 1 329 ? 48.084 0.171 -94.933 1.00 72.94 329 GLN A N 1
ATOM 2754 C CA . GLN A 1 329 ? 48.046 -1.057 -94.127 1.00 72.94 329 GLN A CA 1
ATOM 2755 C C . GLN A 1 329 ? 48.372 -0.790 -92.648 1.00 72.94 329 GLN A C 1
ATOM 2757 O O . GLN A 1 329 ? 47.714 -1.340 -91.765 1.00 72.94 329 GLN A O 1
ATOM 2762 N N . ARG A 1 330 ? 49.343 0.090 -92.359 1.00 74.44 330 ARG A N 1
ATOM 2763 C CA . ARG A 1 330 ? 49.681 0.494 -90.982 1.00 74.44 330 ARG A CA 1
ATOM 2764 C C . ARG A 1 330 ? 48.576 1.332 -90.330 1.00 74.44 330 ARG A C 1
ATOM 2766 O O . ARG A 1 330 ? 48.331 1.141 -89.143 1.00 74.44 330 ARG A O 1
ATOM 2773 N N . VAL A 1 331 ? 47.884 2.187 -91.087 1.00 70.50 331 VAL A N 1
ATOM 2774 C CA . VAL A 1 331 ? 46.689 2.923 -90.632 1.00 70.50 331 VAL A CA 1
ATOM 2775 C C . VAL A 1 331 ? 45.565 1.949 -90.283 1.00 70.50 331 VAL A C 1
ATOM 2777 O O . VAL A 1 331 ? 45.119 1.946 -89.141 1.00 70.50 331 VAL A O 1
ATOM 2780 N N . ASN A 1 332 ? 45.187 1.046 -91.193 1.00 73.44 332 ASN A N 1
ATOM 2781 C CA . ASN A 1 332 ? 44.121 0.066 -90.953 1.00 73.44 332 ASN A CA 1
ATOM 2782 C C . ASN A 1 332 ? 44.411 -0.821 -89.719 1.00 73.44 332 ASN A C 1
ATOM 2784 O O . ASN A 1 332 ? 43.502 -1.140 -88.952 1.00 73.44 332 ASN A O 1
ATOM 2788 N N . LEU A 1 333 ? 45.679 -1.199 -89.504 1.00 77.62 333 LEU A N 1
ATOM 2789 C CA . LEU A 1 333 ? 46.117 -1.965 -88.330 1.00 77.62 333 LEU A CA 1
ATOM 2790 C C . LEU A 1 333 ? 46.095 -1.136 -87.033 1.00 77.62 333 LEU A C 1
ATOM 2792 O O . LEU A 1 333 ? 45.761 -1.670 -85.976 1.00 77.62 333 LEU A O 1
ATOM 2796 N N . ALA A 1 334 ? 46.448 0.151 -87.092 1.00 67.56 334 ALA A N 1
ATOM 2797 C CA . ALA A 1 334 ? 46.360 1.054 -85.946 1.00 67.56 334 ALA A CA 1
ATOM 2798 C C . ALA A 1 334 ? 44.898 1.310 -85.551 1.00 67.56 334 ALA A C 1
ATOM 2800 O O . ALA A 1 334 ? 44.556 1.196 -84.379 1.00 67.56 334 ALA A O 1
ATOM 2801 N N . GLU A 1 335 ? 44.023 1.561 -86.526 1.00 71.81 335 GLU A N 1
ATOM 2802 C CA . GLU A 1 335 ? 42.582 1.698 -86.306 1.00 71.81 335 GLU A CA 1
ATOM 2803 C C . GLU A 1 335 ? 41.958 0.434 -85.706 1.00 71.81 335 GLU A C 1
ATOM 2805 O O . GLU A 1 335 ? 41.095 0.540 -84.838 1.00 71.81 335 GLU A O 1
ATOM 2810 N N . GLN A 1 336 ? 42.394 -0.762 -86.124 1.00 74.75 336 GLN A N 1
ATOM 2811 C CA . GLN A 1 336 ? 41.906 -1.997 -85.512 1.00 74.75 336 GLN A CA 1
ATOM 2812 C C . GLN A 1 336 ? 42.326 -2.094 -84.044 1.00 74.75 336 GLN A C 1
ATOM 2814 O O . GLN A 1 336 ? 41.468 -2.299 -83.194 1.00 74.75 336 GLN A O 1
ATOM 2819 N N . LYS A 1 337 ? 43.602 -1.835 -83.728 1.00 75.75 337 LYS A N 1
ATOM 2820 C CA . LYS A 1 337 ? 44.078 -1.811 -82.336 1.00 75.75 337 LYS A CA 1
ATOM 2821 C C . LYS A 1 337 ? 43.348 -0.779 -81.477 1.00 75.75 337 LYS A C 1
ATOM 2823 O O . LYS A 1 337 ? 43.110 -1.039 -80.304 1.00 75.75 337 LYS A O 1
ATOM 2828 N N . VAL A 1 338 ? 42.988 0.372 -82.046 1.00 71.06 338 VAL A N 1
ATOM 2829 C CA . VAL A 1 338 ? 42.163 1.382 -81.369 1.00 71.06 338 VAL A CA 1
ATOM 2830 C C . VAL A 1 338 ? 40.769 0.824 -81.067 1.00 71.06 338 VAL A C 1
ATOM 2832 O O . VAL A 1 338 ? 40.362 0.877 -79.913 1.00 71.06 338 VAL A O 1
ATOM 2835 N N . ARG A 1 339 ? 40.090 0.189 -82.035 1.00 73.56 339 ARG A N 1
ATOM 2836 C CA . ARG A 1 339 ? 38.787 -0.468 -81.807 1.00 73.56 339 ARG A CA 1
ATOM 2837 C C . ARG A 1 339 ? 38.860 -1.582 -80.754 1.00 73.56 339 ARG A C 1
ATOM 2839 O O . ARG A 1 339 ? 37.979 -1.669 -79.901 1.00 73.56 339 ARG A O 1
ATOM 2846 N N . ASP A 1 340 ? 39.907 -2.404 -80.783 1.00 76.00 340 ASP A N 1
ATOM 2847 C CA . ASP A 1 340 ? 40.115 -3.497 -79.823 1.00 76.00 340 ASP A CA 1
ATOM 2848 C C . ASP A 1 340 ? 40.339 -2.954 -78.391 1.00 76.00 340 ASP A C 1
ATOM 2850 O O . ASP A 1 340 ? 39.816 -3.498 -77.414 1.00 76.00 340 ASP A O 1
ATOM 2854 N N . LEU A 1 341 ? 41.079 -1.844 -78.257 1.00 73.75 341 LEU A N 1
ATOM 2855 C CA . LEU A 1 341 ? 41.294 -1.144 -76.984 1.00 73.75 341 LEU A CA 1
ATOM 2856 C C . LEU A 1 341 ? 40.031 -0.429 -76.486 1.00 73.75 341 LEU A C 1
ATOM 2858 O O . LEU A 1 341 ? 39.728 -0.511 -75.298 1.00 73.75 341 LEU A O 1
ATOM 2862 N N . GLU A 1 342 ? 39.278 0.227 -77.372 1.00 70.56 342 GLU A N 1
ATOM 2863 C CA . GLU A 1 342 ? 38.004 0.887 -77.054 1.00 70.56 342 GLU A CA 1
ATOM 2864 C C . GLU A 1 342 ? 36.972 -0.137 -76.532 1.00 70.56 342 GLU A C 1
ATOM 2866 O O . GLU A 1 342 ? 36.333 0.105 -75.507 1.00 70.56 342 GLU A O 1
ATOM 2871 N N . GLN A 1 343 ? 36.885 -1.329 -77.141 1.00 75.50 343 GLN A N 1
ATOM 2872 C CA . GLN A 1 343 ? 36.049 -2.433 -76.638 1.00 75.50 343 GLN A CA 1
ATOM 2873 C C . GLN A 1 343 ? 36.529 -2.982 -75.285 1.00 75.50 343 GLN A C 1
ATOM 2875 O O . GLN A 1 343 ? 35.714 -3.224 -74.393 1.00 75.50 343 GLN A O 1
ATOM 2880 N N . SER A 1 344 ? 37.842 -3.160 -75.104 1.00 71.25 344 SER A N 1
ATOM 2881 C CA . SER A 1 344 ? 38.423 -3.619 -73.833 1.00 71.25 344 SER A CA 1
ATOM 2882 C C . SER A 1 344 ? 38.154 -2.631 -72.688 1.00 71.25 344 SER A C 1
ATOM 2884 O O . SER A 1 344 ? 37.774 -3.037 -71.587 1.00 71.25 344 SER A O 1
ATOM 2886 N N . LEU A 1 345 ? 38.271 -1.327 -72.959 1.00 73.94 345 LEU A N 1
ATOM 2887 C CA . LEU A 1 345 ? 37.982 -0.259 -72.003 1.00 73.94 345 LEU A CA 1
ATOM 2888 C C . LEU A 1 345 ? 36.498 -0.224 -71.613 1.00 73.94 345 LEU A C 1
ATOM 2890 O O . LEU A 1 345 ? 36.186 -0.090 -70.432 1.00 73.94 345 LEU A O 1
ATOM 2894 N N . ASP A 1 346 ? 35.583 -0.382 -72.571 1.00 75.75 346 ASP A N 1
ATOM 2895 C CA . ASP A 1 346 ? 34.141 -0.396 -72.297 1.00 75.75 346 ASP A CA 1
ATOM 2896 C C . ASP A 1 346 ? 33.709 -1.623 -71.468 1.00 75.75 346 ASP A C 1
ATOM 2898 O O . ASP A 1 346 ? 32.929 -1.507 -70.520 1.00 75.75 346 ASP A O 1
ATOM 2902 N N . VAL A 1 347 ? 34.300 -2.794 -71.734 1.00 77.56 347 VAL A N 1
ATOM 2903 C CA . VAL A 1 347 ? 34.129 -3.984 -70.882 1.00 77.56 347 VAL A CA 1
ATOM 2904 C C . VAL A 1 347 ? 34.683 -3.745 -69.473 1.00 77.56 347 VAL A C 1
ATOM 2906 O O . VAL A 1 347 ? 34.078 -4.192 -68.498 1.00 77.56 347 VAL A O 1
ATOM 2909 N N . GLN A 1 348 ? 35.799 -3.025 -69.317 1.00 73.88 348 GLN A N 1
ATOM 2910 C CA . GLN A 1 348 ? 36.300 -2.660 -67.987 1.00 73.88 348 GLN A CA 1
ATOM 2911 C C . GLN A 1 348 ? 35.367 -1.680 -67.266 1.00 73.88 348 GLN A C 1
ATOM 2913 O O . GLN A 1 348 ? 35.039 -1.940 -66.109 1.00 73.88 348 GLN A O 1
ATOM 2918 N N . LYS A 1 349 ? 34.875 -0.624 -67.932 1.00 75.19 349 LYS A N 1
ATOM 2919 C CA . LYS A 1 349 ? 33.902 0.327 -67.357 1.00 75.19 349 LYS A CA 1
ATOM 2920 C C . LYS A 1 349 ? 32.669 -0.390 -66.813 1.00 75.19 349 LYS A C 1
ATOM 2922 O O . LYS A 1 349 ? 32.404 -0.303 -65.616 1.00 75.19 349 LYS A O 1
ATOM 2927 N N . ARG A 1 350 ? 32.012 -1.218 -67.635 1.00 76.88 350 ARG A N 1
ATOM 2928 C CA . ARG A 1 350 ? 30.829 -1.998 -67.222 1.00 76.88 350 ARG A CA 1
ATOM 2929 C C . ARG A 1 350 ? 31.113 -2.941 -66.041 1.00 76.88 350 ARG A C 1
ATOM 2931 O O . ARG A 1 350 ? 30.271 -3.099 -65.159 1.00 76.88 350 ARG A O 1
ATOM 2938 N N . ASN A 1 351 ? 32.314 -3.523 -65.967 1.00 77.00 351 ASN A N 1
ATOM 2939 C CA . ASN A 1 351 ? 32.745 -4.341 -64.825 1.00 77.00 351 ASN A CA 1
ATOM 2940 C C . ASN A 1 351 ? 33.019 -3.528 -63.542 1.00 77.00 351 ASN A C 1
ATOM 2942 O O . ASN A 1 351 ? 32.889 -4.078 -62.447 1.00 77.00 351 ASN A O 1
ATOM 2946 N N . TYR A 1 352 ? 33.417 -2.255 -63.639 1.00 74.31 352 TYR A N 1
ATOM 2947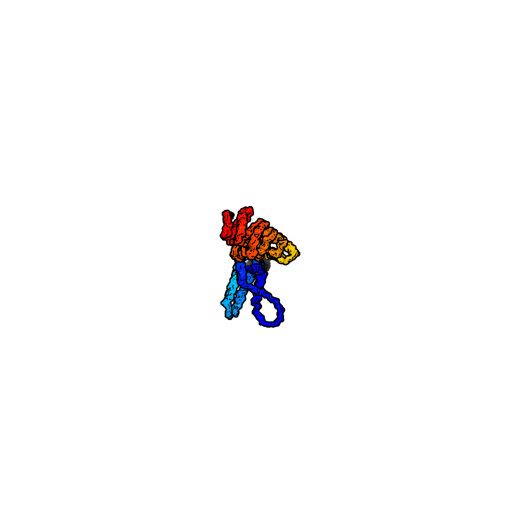 C CA . TYR A 1 352 ? 33.561 -1.367 -62.478 1.00 74.31 352 TYR A CA 1
ATOM 2948 C C . TYR A 1 352 ? 32.211 -0.808 -62.017 1.00 74.31 352 TYR A C 1
ATOM 2950 O O . TYR A 1 352 ? 31.943 -0.819 -60.820 1.00 74.31 352 TYR A O 1
ATOM 2958 N N . GLU A 1 353 ? 31.331 -0.422 -62.943 1.00 77.31 353 GLU A N 1
ATOM 2959 C CA . GLU A 1 353 ? 29.955 0.015 -62.661 1.00 77.31 353 GLU A CA 1
ATOM 2960 C C . GLU A 1 353 ? 29.159 -1.065 -61.911 1.00 77.31 353 GLU A C 1
ATOM 2962 O O . GLU A 1 353 ? 28.534 -0.781 -60.890 1.00 77.31 353 GLU A O 1
ATOM 2967 N N . GLN A 1 354 ? 29.243 -2.329 -62.350 1.00 80.00 354 GLN A N 1
ATOM 2968 C CA . GLN A 1 354 ? 28.618 -3.452 -61.639 1.00 80.00 354 GLN A CA 1
ATOM 2969 C C . GLN A 1 354 ? 29.185 -3.655 -60.226 1.00 80.00 354 GLN A C 1
ATOM 2971 O O . GLN A 1 354 ? 28.426 -3.946 -59.302 1.00 80.00 354 GLN A O 1
ATOM 2976 N N . LYS A 1 355 ? 30.501 -3.484 -60.033 1.00 78.31 355 LYS A N 1
ATOM 2977 C CA . LYS A 1 355 ? 31.134 -3.603 -58.709 1.00 78.31 355 LYS A CA 1
ATOM 2978 C C . LYS A 1 355 ? 30.710 -2.475 -57.778 1.00 78.31 355 LYS A C 1
ATOM 2980 O O . LYS A 1 355 ? 30.309 -2.769 -56.654 1.00 78.31 355 LYS A O 1
ATOM 2985 N N . LEU A 1 356 ? 30.742 -1.230 -58.256 1.00 77.38 356 LEU A N 1
ATOM 2986 C CA . LEU A 1 356 ? 30.297 -0.056 -57.507 1.00 77.38 356 LEU A CA 1
ATOM 2987 C C . LEU A 1 356 ? 28.848 -0.245 -57.051 1.00 77.38 356 LEU A C 1
ATOM 2989 O O . LEU A 1 356 ? 28.593 -0.253 -55.849 1.00 77.38 356 LEU A O 1
ATOM 2993 N N . LYS A 1 357 ? 27.945 -0.565 -57.987 1.00 83.94 357 LYS A N 1
ATOM 2994 C CA . LYS A 1 357 ? 26.539 -0.835 -57.679 1.00 83.94 357 LYS A CA 1
ATOM 2995 C C . LYS A 1 357 ? 26.361 -1.973 -56.670 1.00 83.94 357 LYS A C 1
ATOM 2997 O O . LYS A 1 357 ? 25.612 -1.824 -55.715 1.00 83.94 357 LYS A O 1
ATOM 3002 N N . SER A 1 358 ? 27.099 -3.080 -56.806 1.00 79.31 358 SER A N 1
ATOM 3003 C CA . SER A 1 358 ? 27.034 -4.178 -55.825 1.00 79.31 358 SER A CA 1
ATOM 3004 C C . SER A 1 358 ? 27.511 -3.772 -54.420 1.00 79.31 358 SER A C 1
ATOM 3006 O O . SER A 1 358 ? 27.046 -4.332 -53.428 1.00 79.31 358 SER A O 1
ATOM 3008 N N . SER A 1 359 ? 28.406 -2.781 -54.323 1.00 74.19 359 SER A N 1
ATOM 3009 C CA . SER A 1 359 ? 28.862 -2.201 -53.057 1.00 74.19 359 SER A CA 1
ATOM 3010 C C . SER A 1 359 ? 27.822 -1.238 -52.472 1.00 74.19 359 SER A C 1
ATOM 3012 O O . SER A 1 359 ? 27.624 -1.225 -51.260 1.00 74.19 359 SER A O 1
ATOM 3014 N N . GLU A 1 360 ? 27.112 -0.477 -53.310 1.00 78.88 360 GLU A N 1
ATOM 3015 C CA . GLU A 1 360 ? 25.987 0.383 -52.912 1.00 78.88 360 GLU A CA 1
ATOM 3016 C C . GLU A 1 360 ? 24.763 -0.433 -52.458 1.00 78.88 360 GLU A C 1
ATOM 3018 O O . GLU A 1 360 ? 24.157 -0.121 -51.429 1.00 78.88 360 GLU A O 1
ATOM 3023 N N . ASP A 1 361 ? 24.441 -1.526 -53.155 1.00 82.94 361 ASP A N 1
ATOM 3024 C CA . ASP A 1 361 ? 23.384 -2.473 -52.778 1.00 82.94 361 ASP A CA 1
ATOM 3025 C C . ASP A 1 361 ? 23.706 -3.152 -51.424 1.00 82.94 361 ASP A C 1
ATOM 3027 O O . ASP A 1 361 ? 22.829 -3.321 -50.575 1.00 82.94 361 ASP A O 1
ATOM 3031 N N . GLN A 1 362 ? 24.980 -3.487 -51.160 1.00 81.50 362 GLN A N 1
ATOM 3032 C CA . GLN A 1 362 ? 25.421 -3.982 -49.845 1.00 81.50 362 GLN A CA 1
ATOM 3033 C C . GLN A 1 362 ? 25.341 -2.898 -48.761 1.00 81.50 362 GLN A C 1
ATOM 3035 O O . GLN A 1 362 ? 24.821 -3.149 -47.673 1.00 81.50 362 GLN A O 1
ATOM 3040 N N . ARG A 1 363 ? 25.817 -1.685 -49.059 1.00 78.19 363 ARG A N 1
ATOM 3041 C CA . ARG A 1 363 ? 25.817 -0.533 -48.147 1.00 78.19 363 ARG A CA 1
ATOM 3042 C C . ARG A 1 363 ? 24.405 -0.161 -47.694 1.00 78.19 363 ARG A C 1
ATOM 3044 O O . ARG A 1 363 ? 24.162 -0.048 -46.496 1.00 78.19 363 ARG A O 1
ATOM 3051 N N . THR A 1 364 ? 23.473 -0.028 -48.637 1.00 83.50 364 THR A N 1
ATOM 3052 C CA . THR A 1 364 ? 22.065 0.305 -48.357 1.00 83.50 364 THR A CA 1
ATOM 3053 C C . THR A 1 364 ? 21.347 -0.810 -47.596 1.00 83.50 364 THR A C 1
ATOM 3055 O O . THR A 1 364 ? 20.548 -0.518 -46.704 1.00 83.50 364 THR A O 1
ATOM 3058 N N . LYS A 1 365 ? 21.674 -2.084 -47.864 1.00 88.69 365 LYS A N 1
ATOM 3059 C CA . LYS A 1 365 ? 21.185 -3.214 -47.064 1.00 88.69 365 LYS A CA 1
ATOM 3060 C C . LYS A 1 365 ? 21.663 -3.133 -45.607 1.00 88.69 365 LYS A C 1
ATOM 3062 O O . LYS A 1 365 ? 20.826 -3.168 -44.707 1.00 88.69 365 LYS A O 1
ATOM 3067 N N . VAL A 1 366 ? 22.971 -2.992 -45.371 1.00 81.50 366 VAL A N 1
ATOM 3068 C CA . VAL A 1 366 ? 23.552 -2.906 -44.013 1.00 81.50 366 VAL A CA 1
ATOM 3069 C C . VAL A 1 366 ? 23.037 -1.670 -43.269 1.00 81.50 366 VAL A C 1
ATOM 3071 O O . VAL A 1 366 ? 22.735 -1.742 -42.080 1.00 81.50 366 VAL A O 1
ATOM 3074 N N . GLU A 1 367 ? 22.876 -0.538 -43.959 1.00 83.75 367 GLU A N 1
ATOM 3075 C CA . GLU A 1 367 ? 22.289 0.669 -43.376 1.00 83.75 367 GLU A CA 1
ATOM 3076 C C . GLU A 1 367 ? 20.829 0.459 -42.952 1.00 83.75 367 GLU A C 1
ATOM 3078 O O . GLU A 1 367 ? 20.459 0.858 -41.845 1.00 83.75 367 GLU A O 1
ATOM 3083 N N . LYS A 1 368 ? 20.017 -0.226 -43.769 1.00 88.94 368 LYS A N 1
ATOM 3084 C CA . LYS A 1 368 ? 18.650 -0.595 -43.386 1.00 88.94 368 LYS A CA 1
ATOM 3085 C C . LYS A 1 368 ? 18.637 -1.530 -42.175 1.00 88.94 368 LYS A C 1
ATOM 3087 O O . LYS A 1 368 ? 17.952 -1.228 -41.204 1.00 88.94 368 LYS A O 1
ATOM 3092 N N . GLU A 1 369 ? 19.415 -2.612 -42.197 1.00 86.19 369 GLU A N 1
ATOM 3093 C CA . GLU A 1 369 ? 19.489 -3.577 -41.088 1.00 86.19 369 GLU A CA 1
ATOM 3094 C C . GLU A 1 369 ? 19.937 -2.901 -39.778 1.00 86.19 369 GLU A C 1
ATOM 3096 O O . GLU A 1 369 ? 19.362 -3.155 -38.719 1.00 86.19 369 GLU A O 1
ATOM 3101 N N . ARG A 1 370 ? 20.883 -1.951 -39.848 1.00 87.50 370 ARG A N 1
ATOM 3102 C CA . ARG A 1 370 ? 21.289 -1.115 -38.707 1.00 87.50 370 ARG A CA 1
ATOM 3103 C C . ARG A 1 370 ? 20.156 -0.209 -38.216 1.00 87.50 370 ARG A C 1
ATOM 3105 O O . ARG A 1 370 ? 19.977 -0.071 -37.009 1.00 87.50 370 ARG A O 1
ATOM 3112 N N . ASN A 1 371 ? 19.399 0.418 -39.115 1.00 85.75 371 ASN A N 1
ATOM 3113 C CA . ASN A 1 371 ? 18.299 1.315 -38.747 1.00 85.75 371 ASN A CA 1
ATOM 3114 C C . ASN A 1 371 ? 17.122 0.542 -38.118 1.00 85.75 371 ASN A C 1
ATOM 3116 O O . ASN A 1 371 ? 16.621 0.955 -37.072 1.00 85.75 371 ASN A O 1
ATOM 3120 N N . ASP A 1 372 ? 16.761 -0.619 -38.675 1.00 88.75 372 ASP A N 1
ATOM 3121 C CA . ASP A 1 372 ? 15.764 -1.536 -38.104 1.00 88.75 372 ASP A CA 1
ATOM 3122 C C . ASP A 1 372 ? 16.192 -2.010 -36.694 1.00 88.75 372 ASP A C 1
ATOM 3124 O O . ASP A 1 372 ? 15.367 -2.135 -35.786 1.00 88.75 372 ASP A O 1
ATOM 3128 N N . GLN A 1 373 ? 17.494 -2.230 -36.472 1.00 82.44 373 GLN A N 1
ATOM 3129 C CA . GLN A 1 373 ? 18.051 -2.609 -35.169 1.00 82.44 373 GLN A CA 1
ATOM 3130 C C . GLN A 1 373 ? 18.088 -1.447 -34.156 1.00 82.44 373 GLN A C 1
ATOM 3132 O O . GLN A 1 373 ? 17.840 -1.661 -32.969 1.00 82.44 373 GLN A O 1
ATOM 3137 N N . ILE A 1 374 ? 18.349 -0.214 -34.602 1.00 82.75 374 ILE A N 1
ATOM 3138 C CA . ILE A 1 374 ? 18.289 0.994 -33.758 1.00 82.75 374 ILE A CA 1
ATOM 3139 C C . ILE A 1 374 ? 16.861 1.237 -33.247 1.00 82.75 374 ILE A C 1
ATOM 3141 O O . ILE A 1 374 ? 16.687 1.637 -32.094 1.00 82.75 374 ILE A O 1
ATOM 3145 N N . GLU A 1 375 ? 15.835 0.965 -34.058 1.00 87.44 375 GLU A N 1
ATOM 3146 C CA . GLU A 1 375 ? 14.445 1.140 -33.625 1.00 87.44 375 GLU A CA 1
ATOM 3147 C C . GLU A 1 375 ? 13.999 0.046 -32.634 1.00 87.44 375 GLU A C 1
ATOM 3149 O O . GLU A 1 375 ? 13.325 0.362 -31.654 1.00 87.44 375 GLU A O 1
ATOM 3154 N N . LYS A 1 376 ? 14.467 -1.209 -32.769 1.00 87.19 376 LYS A N 1
ATOM 3155 C CA . LYS A 1 376 ? 14.305 -2.224 -31.699 1.00 87.19 376 LYS A CA 1
ATOM 3156 C C . LYS A 1 376 ? 14.925 -1.756 -30.381 1.00 87.19 376 LYS A C 1
ATOM 3158 O O . LYS A 1 376 ? 14.272 -1.821 -29.342 1.00 87.19 376 LYS A O 1
ATOM 3163 N N . LEU A 1 377 ? 16.146 -1.221 -30.437 1.00 84.62 377 LEU A N 1
ATOM 3164 C CA . LEU A 1 377 ? 16.854 -0.725 -29.259 1.00 84.62 377 LEU A CA 1
ATOM 3165 C C . LEU A 1 377 ? 16.121 0.459 -28.604 1.00 84.62 377 LEU A C 1
ATOM 3167 O O . LEU A 1 377 ? 16.085 0.549 -27.378 1.00 84.62 377 LEU A O 1
ATOM 3171 N N . ARG A 1 378 ? 15.472 1.332 -29.385 1.00 88.00 378 ARG A N 1
ATOM 3172 C CA . ARG A 1 378 ? 14.564 2.368 -28.856 1.00 88.00 378 ARG A CA 1
ATOM 3173 C C . ARG A 1 378 ? 13.346 1.777 -28.152 1.00 88.00 378 ARG A C 1
ATOM 3175 O O . ARG A 1 378 ? 13.005 2.243 -27.067 1.00 88.00 378 ARG A O 1
ATOM 3182 N N . ILE A 1 379 ? 12.704 0.765 -28.736 1.00 87.00 379 ILE A N 1
ATOM 3183 C CA . ILE A 1 379 ? 11.537 0.098 -28.138 1.00 87.00 379 ILE A CA 1
ATOM 3184 C C . ILE A 1 379 ? 11.927 -0.568 -26.808 1.00 87.00 379 ILE A C 1
ATOM 3186 O O . ILE A 1 379 ? 11.235 -0.380 -25.808 1.00 87.00 379 ILE A O 1
ATOM 3190 N N . GLU A 1 380 ? 13.066 -1.262 -26.749 1.00 82.94 380 GLU A N 1
ATOM 3191 C CA . GLU A 1 380 ? 13.561 -1.887 -25.512 1.00 82.94 380 GLU A CA 1
ATOM 3192 C C . GLU A 1 380 ? 14.020 -0.851 -24.469 1.00 82.94 380 GLU A C 1
ATOM 3194 O O . GLU A 1 380 ? 13.784 -1.033 -23.274 1.00 82.94 380 GLU A O 1
ATOM 3199 N N . GLN A 1 381 ? 14.573 0.296 -24.885 1.00 81.69 381 GLN A N 1
ATOM 3200 C CA . GLN A 1 381 ? 14.823 1.423 -23.974 1.00 81.69 381 GLN A CA 1
ATOM 3201 C C . GLN A 1 381 ? 13.525 2.029 -23.414 1.00 81.69 381 GLN A C 1
ATOM 3203 O O . GLN A 1 381 ? 13.466 2.324 -22.221 1.00 81.69 381 GLN A O 1
ATOM 3208 N N . GLN A 1 382 ? 12.469 2.174 -24.221 1.00 85.81 382 GLN A N 1
ATOM 3209 C CA . GLN A 1 382 ? 11.159 2.632 -23.738 1.00 85.81 382 GLN A CA 1
ATOM 3210 C C . GLN A 1 382 ? 10.515 1.624 -22.774 1.00 85.81 382 GLN A C 1
ATOM 3212 O O . GLN A 1 382 ? 9.935 2.032 -21.769 1.00 85.81 382 GLN A O 1
ATOM 3217 N N . GLN A 1 383 ? 10.649 0.319 -23.031 1.00 85.31 383 GLN A N 1
ATOM 3218 C CA . GLN A 1 383 ? 10.230 -0.730 -22.091 1.00 85.31 383 GLN A CA 1
ATOM 3219 C C . GLN A 1 383 ? 11.006 -0.633 -20.771 1.00 85.31 383 GLN A C 1
ATOM 3221 O O . GLN A 1 383 ? 10.396 -0.642 -19.704 1.00 85.31 383 GLN A O 1
ATOM 3226 N N . LYS A 1 384 ? 12.330 -0.437 -20.828 1.00 83.44 384 LYS A N 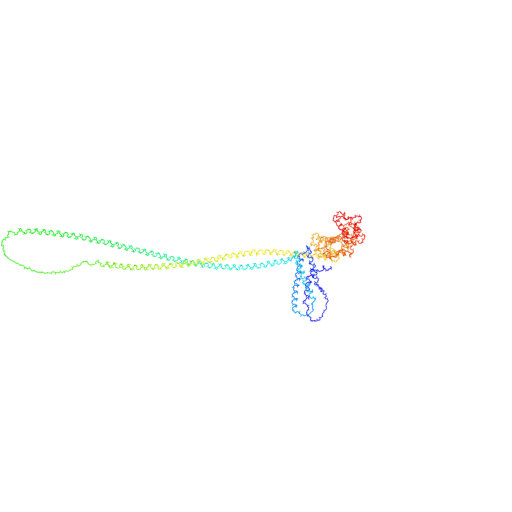1
ATOM 3227 C CA . LYS A 1 384 ? 13.165 -0.243 -19.634 1.00 83.44 384 LYS A CA 1
ATOM 3228 C C . LYS A 1 384 ? 12.757 0.987 -18.812 1.00 83.44 384 LYS A C 1
ATOM 3230 O O . LYS A 1 384 ? 12.825 0.925 -17.587 1.00 83.44 384 LYS A O 1
ATOM 3235 N N . ILE A 1 385 ? 12.332 2.082 -19.452 1.00 83.94 385 ILE A N 1
ATOM 3236 C CA . ILE A 1 385 ? 11.806 3.266 -18.748 1.00 83.94 385 ILE A CA 1
ATOM 3237 C C . ILE A 1 385 ? 10.520 2.903 -17.996 1.00 83.94 385 ILE A C 1
ATOM 3239 O O . ILE A 1 385 ? 10.483 3.079 -16.780 1.00 83.94 385 ILE A O 1
ATOM 3243 N N . LYS A 1 386 ? 9.530 2.304 -18.674 1.00 87.44 386 LYS A N 1
ATOM 3244 C CA . LYS A 1 386 ? 8.253 1.886 -18.060 1.00 87.44 386 LYS A CA 1
ATOM 3245 C C . LYS A 1 386 ? 8.450 0.947 -16.872 1.00 87.44 386 LYS A C 1
ATOM 3247 O O . LYS A 1 386 ? 7.930 1.207 -15.798 1.00 87.44 386 LYS A O 1
ATOM 3252 N N . ILE A 1 387 ? 9.292 -0.075 -17.021 1.00 83.25 387 ILE A N 1
ATOM 3253 C CA . ILE A 1 387 ? 9.627 -1.027 -15.947 1.00 83.25 387 ILE A CA 1
ATOM 3254 C C . ILE A 1 387 ? 10.278 -0.322 -14.743 1.00 83.25 387 ILE A C 1
ATOM 3256 O O . ILE A 1 387 ? 10.093 -0.726 -13.595 1.00 83.25 387 ILE A O 1
ATOM 3260 N N . ASN A 1 388 ? 11.027 0.761 -14.970 1.00 81.75 388 ASN A N 1
ATOM 3261 C CA . ASN A 1 388 ? 11.642 1.540 -13.896 1.00 81.75 388 ASN A CA 1
ATOM 3262 C C . ASN A 1 388 ? 10.661 2.549 -13.251 1.00 81.75 388 ASN A C 1
ATOM 3264 O O . ASN A 1 388 ? 10.834 2.891 -12.081 1.00 81.75 388 ASN A O 1
ATOM 3268 N N . GLU A 1 389 ? 9.626 2.993 -13.971 1.00 86.00 389 GLU A N 1
ATOM 3269 C CA . GLU A 1 389 ? 8.478 3.745 -13.432 1.00 86.00 389 GLU A CA 1
ATOM 3270 C C . GLU A 1 389 ? 7.565 2.830 -12.595 1.00 86.00 389 GLU A C 1
ATOM 3272 O O . GLU A 1 389 ? 7.237 3.159 -11.455 1.00 86.00 389 GLU A O 1
ATOM 3277 N N . GLU A 1 390 ? 7.231 1.646 -13.115 1.00 85.75 390 GLU A N 1
ATOM 3278 C CA . GLU A 1 390 ? 6.472 0.592 -12.431 1.00 85.75 390 GLU A CA 1
ATOM 3279 C C . GLU A 1 390 ? 7.183 0.147 -11.149 1.00 85.75 390 GLU A C 1
ATOM 3281 O O . GLU A 1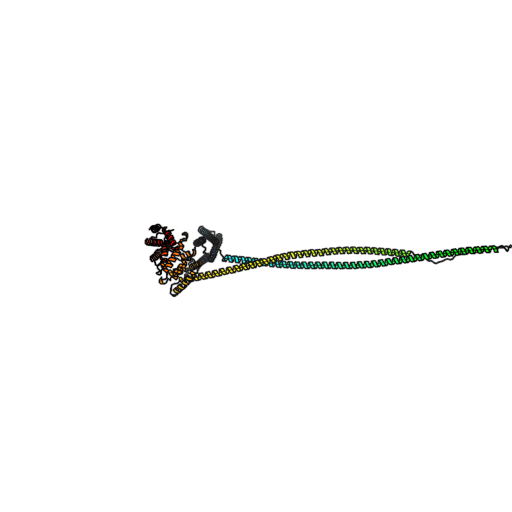 390 ? 6.568 0.164 -10.080 1.00 85.75 390 GLU A O 1
ATOM 3286 N N . LYS A 1 391 ? 8.498 -0.125 -11.206 1.00 82.75 391 LYS A N 1
ATOM 3287 C CA . LYS A 1 391 ? 9.306 -0.388 -10.005 1.00 82.75 391 LYS A CA 1
ATOM 3288 C C . LYS A 1 391 ? 9.200 0.754 -8.986 1.00 82.75 391 LYS A C 1
ATOM 3290 O O . LYS A 1 391 ? 8.942 0.488 -7.816 1.00 82.75 391 LYS A O 1
ATOM 3295 N N . SER A 1 392 ? 9.346 2.011 -9.416 1.00 83.31 392 SER A N 1
ATOM 3296 C CA . SER A 1 392 ? 9.249 3.167 -8.511 1.00 83.31 392 SER A CA 1
ATOM 3297 C C . SER A 1 392 ? 7.864 3.304 -7.866 1.00 83.31 392 SER A C 1
ATOM 3299 O O . SER A 1 392 ? 7.757 3.825 -6.758 1.00 83.31 392 SER A O 1
ATOM 3301 N N . ASN A 1 393 ? 6.799 2.851 -8.528 1.00 85.62 393 ASN A N 1
ATOM 3302 C CA . ASN A 1 393 ? 5.452 2.859 -7.961 1.00 85.62 393 ASN A CA 1
ATOM 3303 C C . ASN A 1 393 ? 5.252 1.710 -6.961 1.00 85.62 393 ASN A C 1
ATOM 3305 O O . ASN A 1 393 ? 4.821 1.974 -5.842 1.00 85.62 393 ASN A O 1
ATOM 3309 N N . VAL A 1 394 ? 5.683 0.487 -7.289 1.00 81.62 394 VAL A N 1
ATOM 3310 C CA . VAL A 1 394 ? 5.666 -0.656 -6.352 1.00 81.62 394 VAL A CA 1
ATOM 3311 C C . VAL A 1 394 ? 6.516 -0.377 -5.103 1.00 81.62 394 VAL A C 1
ATOM 3313 O O . VAL A 1 394 ? 6.126 -0.744 -3.998 1.00 81.62 394 VAL A O 1
ATOM 3316 N N . GLU A 1 395 ? 7.647 0.325 -5.234 1.00 80.75 395 GLU A N 1
ATOM 3317 C CA . GLU A 1 395 ? 8.469 0.755 -4.091 1.00 80.75 395 GLU A CA 1
ATOM 3318 C C . GLU A 1 395 ? 7.752 1.761 -3.169 1.00 80.75 395 GLU A C 1
ATOM 3320 O O . GLU A 1 395 ? 7.956 1.708 -1.955 1.00 80.75 395 GLU A O 1
ATOM 3325 N N . LYS A 1 396 ? 6.887 2.637 -3.707 1.00 84.12 396 LYS A N 1
ATOM 3326 C CA . LYS A 1 396 ? 6.050 3.551 -2.903 1.00 84.12 396 LYS A CA 1
ATOM 3327 C C . LYS A 1 396 ? 4.936 2.787 -2.199 1.00 84.12 396 LYS A C 1
ATOM 3329 O O . LYS A 1 396 ? 4.844 2.865 -0.981 1.00 84.12 396 LYS A O 1
ATOM 3334 N N . GLU A 1 397 ? 4.162 1.986 -2.935 1.00 77.94 397 GLU A N 1
ATOM 3335 C CA . GLU A 1 397 ? 3.068 1.192 -2.358 1.00 77.94 397 GLU A CA 1
ATOM 3336 C C . GLU A 1 397 ? 3.568 0.269 -1.235 1.00 77.94 397 GLU A C 1
ATOM 3338 O O . GLU A 1 397 ? 2.931 0.163 -0.188 1.00 77.94 397 GLU A O 1
ATOM 3343 N N . LYS A 1 398 ? 4.738 -0.358 -1.422 1.00 78.00 398 LYS A N 1
ATOM 3344 C CA . LYS A 1 398 ? 5.396 -1.193 -0.409 1.00 78.00 398 LYS A CA 1
ATOM 3345 C C . LYS A 1 398 ? 5.793 -0.396 0.835 1.00 78.00 398 LYS A C 1
ATOM 3347 O O . LYS A 1 398 ? 5.666 -0.916 1.942 1.00 78.00 398 LYS A O 1
ATOM 3352 N N . LYS A 1 399 ? 6.264 0.848 0.675 1.00 83.62 399 LYS A N 1
ATOM 3353 C CA . LYS A 1 399 ? 6.569 1.741 1.802 1.00 83.62 399 LYS A CA 1
ATOM 3354 C C . LYS A 1 399 ? 5.294 2.141 2.544 1.00 83.62 399 LYS A C 1
ATOM 3356 O O . LYS A 1 399 ? 5.264 2.040 3.764 1.00 83.62 399 LYS A O 1
ATOM 3361 N N . ASP A 1 400 ? 4.248 2.540 1.825 1.00 82.19 400 ASP A N 1
ATOM 3362 C CA . ASP A 1 400 ? 2.977 2.958 2.424 1.00 82.19 400 ASP A CA 1
ATOM 3363 C C . ASP A 1 400 ? 2.306 1.793 3.184 1.00 82.19 400 ASP A C 1
ATOM 3365 O O . ASP A 1 400 ? 1.728 1.993 4.254 1.00 82.19 400 ASP A O 1
ATOM 3369 N N . LEU A 1 401 ? 2.444 0.556 2.686 1.00 74.19 401 LEU A N 1
ATOM 3370 C CA . LEU A 1 401 ? 2.055 -0.667 3.398 1.00 74.19 401 LEU A CA 1
ATOM 3371 C C . LEU A 1 401 ? 2.915 -0.943 4.638 1.00 74.19 401 LEU A C 1
ATOM 3373 O O . LEU A 1 401 ? 2.367 -1.366 5.655 1.00 74.19 401 LEU A O 1
ATOM 3377 N N . ASP A 1 402 ? 4.229 -0.708 4.588 1.00 76.31 402 ASP A N 1
ATOM 3378 C CA . ASP A 1 402 ? 5.107 -0.877 5.752 1.00 76.31 402 ASP A CA 1
ATOM 3379 C C . ASP A 1 402 ? 4.836 0.167 6.847 1.00 76.31 402 ASP A C 1
ATOM 3381 O O . ASP A 1 402 ? 4.758 -0.195 8.023 1.00 76.31 402 ASP A O 1
ATOM 3385 N N . ASP A 1 403 ? 4.595 1.428 6.481 1.00 78.81 403 ASP A N 1
ATOM 3386 C CA . ASP A 1 403 ? 4.210 2.486 7.421 1.00 78.81 403 ASP A CA 1
ATOM 3387 C C . ASP A 1 403 ? 2.850 2.164 8.085 1.00 78.81 403 ASP A C 1
ATOM 3389 O O . ASP A 1 403 ? 2.732 2.203 9.313 1.00 78.81 403 ASP A O 1
ATOM 3393 N N . GLN A 1 404 ? 1.847 1.723 7.310 1.00 75.12 404 GLN A N 1
ATOM 3394 C CA . GLN A 1 404 ? 0.566 1.239 7.854 1.00 75.12 404 GLN A CA 1
ATOM 3395 C C . GLN A 1 404 ? 0.704 -0.005 8.745 1.00 75.12 404 GLN A C 1
ATOM 3397 O O . GLN A 1 404 ? -0.017 -0.153 9.731 1.00 75.12 404 GLN A O 1
ATOM 3402 N N . LEU A 1 405 ? 1.575 -0.948 8.379 1.00 70.06 405 LEU A N 1
ATOM 3403 C CA . LEU A 1 405 ? 1.795 -2.172 9.150 1.00 70.06 405 LEU A CA 1
ATOM 3404 C C . LEU A 1 405 ? 2.498 -1.870 10.481 1.00 70.06 405 LEU A C 1
ATOM 3406 O O . LEU A 1 405 ? 2.352 -2.640 11.432 1.00 70.06 405 LEU A O 1
ATOM 3410 N N . ASN A 1 406 ? 3.244 -0.768 10.564 1.00 74.69 406 ASN A N 1
ATOM 3411 C CA . ASN A 1 406 ? 3.876 -0.319 11.796 1.00 74.69 406 ASN A CA 1
ATOM 3412 C C . ASN A 1 406 ? 2.894 0.427 12.715 1.00 74.69 406 ASN A C 1
ATOM 3414 O O . ASN A 1 406 ? 2.854 0.065 13.889 1.00 74.69 406 ASN A O 1
ATOM 3418 N N . SER A 1 407 ? 2.015 1.315 12.216 1.00 68.44 407 SER A N 1
ATOM 3419 C CA . SER A 1 407 ? 0.984 1.940 13.084 1.00 68.44 407 SER A CA 1
ATOM 3420 C C . SER A 1 407 ? 0.083 0.884 13.740 1.00 68.44 407 SER A C 1
ATOM 3422 O O . SER A 1 407 ? -0.076 0.874 14.957 1.00 68.44 407 SER A O 1
ATOM 3424 N N . VAL A 1 408 ? -0.373 -0.118 12.976 1.00 63.72 408 VAL A N 1
ATOM 3425 C CA . VAL A 1 408 ? -1.180 -1.235 13.508 1.00 63.72 408 VAL A CA 1
ATOM 3426 C C . VAL A 1 408 ? -0.403 -2.101 14.518 1.00 63.72 408 VAL A C 1
ATOM 3428 O O . VAL A 1 408 ? -1.009 -2.785 15.343 1.00 63.72 408 VAL A O 1
ATOM 3431 N N . LYS A 1 409 ? 0.937 -2.118 14.499 1.00 66.94 409 LYS A N 1
ATOM 3432 C CA . LYS A 1 409 ? 1.737 -2.783 15.551 1.00 66.94 409 LYS A CA 1
ATOM 3433 C C . LYS A 1 409 ? 1.860 -1.922 16.806 1.00 66.94 409 LYS A C 1
ATOM 3435 O O . LYS A 1 409 ? 1.851 -2.485 17.898 1.00 66.94 409 LYS A O 1
ATOM 3440 N N . GLU A 1 410 ? 1.974 -0.606 16.658 1.00 65.69 410 GLU A N 1
ATOM 3441 C CA . GLU A 1 410 ? 2.075 0.343 17.771 1.00 65.69 410 GLU A CA 1
ATOM 3442 C C . GLU A 1 410 ? 0.741 0.454 18.520 1.00 65.69 410 GLU A C 1
ATOM 3444 O O . GLU A 1 410 ? 0.712 0.195 19.722 1.00 65.69 410 GLU A O 1
ATOM 3449 N N . GLU A 1 411 ? -0.377 0.654 17.813 1.00 60.81 411 GLU A N 1
ATOM 3450 C CA . GLU A 1 411 ? -1.741 0.637 18.374 1.00 60.81 411 GLU A CA 1
ATOM 3451 C C . GLU A 1 411 ? -2.014 -0.656 19.170 1.00 60.81 411 GLU A C 1
ATOM 3453 O O . GLU A 1 411 ? -2.522 -0.632 20.293 1.00 60.81 411 GLU A O 1
ATOM 3458 N N . ASN A 1 412 ? -1.592 -1.806 18.634 1.00 57.47 412 ASN A N 1
ATOM 3459 C CA . ASN A 1 412 ? -1.729 -3.102 19.301 1.00 57.47 412 ASN A CA 1
ATOM 3460 C C . ASN A 1 412 ? -0.825 -3.268 20.530 1.00 57.47 412 ASN A C 1
ATOM 3462 O O . ASN A 1 412 ? -1.168 -4.013 21.453 1.00 57.47 412 ASN A O 1
ATOM 3466 N N . LEU A 1 413 ? 0.332 -2.604 20.558 1.00 62.41 413 LEU A N 1
ATOM 3467 C CA . LEU A 1 413 ? 1.233 -2.607 21.706 1.00 62.41 413 LEU A CA 1
ATOM 3468 C C . LEU A 1 413 ? 0.691 -1.708 22.825 1.00 62.41 413 LEU A C 1
ATOM 3470 O O . LEU A 1 413 ? 0.683 -2.124 23.985 1.00 62.41 413 LEU A O 1
ATOM 3474 N N . GLU A 1 414 ? 0.183 -0.522 22.483 1.00 61.88 414 GLU A N 1
ATOM 3475 C CA . GLU A 1 414 ? -0.494 0.377 23.422 1.00 61.88 414 GLU A CA 1
ATOM 3476 C C . GLU A 1 414 ? -1.737 -0.281 24.028 1.00 61.88 414 GLU A C 1
ATOM 3478 O O . GLU A 1 414 ? -1.853 -0.359 25.252 1.00 61.88 414 GLU A O 1
ATOM 3483 N N . LEU A 1 415 ? -2.608 -0.870 23.201 1.00 59.09 415 LEU A N 1
ATOM 3484 C CA . LEU A 1 415 ? -3.804 -1.582 23.659 1.00 59.09 415 LEU A CA 1
ATOM 3485 C C . LEU A 1 415 ? -3.463 -2.724 24.634 1.00 59.09 415 LEU A C 1
ATOM 3487 O O . LEU A 1 415 ? -4.094 -2.868 25.688 1.00 59.09 415 LEU A O 1
ATOM 3491 N N . LYS A 1 416 ? -2.421 -3.508 24.325 1.00 59.78 416 LYS A N 1
ATOM 3492 C CA . LYS A 1 416 ? -1.933 -4.593 25.192 1.00 59.78 416 LYS A CA 1
ATOM 3493 C C . LYS A 1 416 ? -1.379 -4.071 26.523 1.00 59.78 416 LYS A C 1
ATOM 3495 O O . LYS A 1 416 ? -1.576 -4.714 27.557 1.00 59.78 416 LYS A O 1
ATOM 3500 N N . ASN A 1 417 ? -0.726 -2.908 26.522 1.00 64.88 417 ASN A N 1
ATOM 3501 C CA . ASN A 1 417 ? -0.234 -2.257 27.737 1.00 64.88 417 ASN A CA 1
ATOM 3502 C C . ASN A 1 417 ? -1.384 -1.709 28.600 1.00 64.88 417 ASN A C 1
ATOM 3504 O O . ASN A 1 417 ? -1.399 -1.959 29.806 1.00 64.88 417 ASN A O 1
ATOM 3508 N N . THR A 1 418 ? -2.378 -1.049 28.001 1.00 63.88 418 THR A N 1
ATOM 3509 C CA . THR A 1 418 ? -3.567 -0.538 28.706 1.00 63.88 418 THR A CA 1
ATOM 3510 C C . THR A 1 418 ? -4.345 -1.668 29.381 1.00 63.88 418 THR A C 1
ATOM 3512 O O . THR A 1 418 ? -4.608 -1.601 30.582 1.00 63.88 418 THR A O 1
ATOM 3515 N N . CYS A 1 419 ? -4.615 -2.764 28.662 1.00 65.62 419 CYS A N 1
ATOM 3516 C CA . CYS A 1 419 ? -5.257 -3.952 29.232 1.00 65.62 419 CYS A CA 1
ATOM 3517 C C . CYS A 1 419 ? -4.462 -4.515 30.431 1.00 65.62 419 CYS A C 1
ATOM 3519 O O . CYS A 1 419 ? -5.025 -4.778 31.496 1.00 65.62 419 CYS A O 1
ATOM 3521 N N . LYS A 1 420 ? -3.129 -4.606 30.315 1.00 71.06 420 LYS A N 1
ATOM 3522 C CA . LYS A 1 420 ? -2.251 -5.061 31.404 1.00 71.06 420 LYS A CA 1
ATOM 3523 C C . LYS A 1 420 ? -2.332 -4.170 32.653 1.00 71.06 420 LYS A C 1
ATOM 3525 O O . LYS A 1 420 ? -2.365 -4.709 33.760 1.00 71.06 420 LYS A O 1
ATOM 3530 N N . ILE A 1 421 ? -2.398 -2.846 32.495 1.00 73.56 421 ILE A N 1
ATOM 3531 C CA . ILE A 1 421 ? -2.566 -1.899 33.613 1.00 73.56 421 ILE A CA 1
ATOM 3532 C C . ILE A 1 421 ? -3.926 -2.115 34.285 1.00 73.56 421 ILE A C 1
ATOM 3534 O O . ILE A 1 421 ? -3.991 -2.289 35.501 1.00 73.56 421 ILE A O 1
ATOM 3538 N N . CYS A 1 422 ? -5.013 -2.190 33.514 1.00 74.12 422 CYS A N 1
ATOM 3539 C CA . CYS A 1 422 ? -6.347 -2.429 34.063 1.00 74.12 422 CYS A CA 1
ATOM 3540 C C . CYS A 1 422 ? -6.442 -3.780 34.808 1.00 74.12 422 CYS A C 1
ATOM 3542 O O . CYS A 1 422 ? -7.077 -3.850 35.864 1.00 74.12 422 CYS A O 1
ATOM 3544 N N . CYS A 1 423 ? -5.741 -4.823 34.341 1.00 77.81 423 CYS A N 1
ATOM 3545 C CA . CYS A 1 423 ? -5.613 -6.106 35.045 1.00 77.81 423 CYS A CA 1
ATOM 3546 C C . CYS A 1 423 ? -4.834 -5.993 36.364 1.00 77.81 423 CYS A C 1
ATOM 3548 O O . CYS A 1 423 ? -5.178 -6.654 37.345 1.00 77.81 423 CYS A O 1
ATOM 3550 N N . GLN A 1 424 ? -3.791 -5.161 36.428 1.00 80.75 424 GLN A N 1
ATOM 3551 C CA . GLN A 1 424 ? -3.079 -4.894 37.683 1.00 80.75 424 GLN A CA 1
ATOM 3552 C C . GLN A 1 424 ? -3.999 -4.190 38.688 1.00 80.75 424 GLN A C 1
ATOM 3554 O O . GLN A 1 424 ? -4.111 -4.647 39.824 1.00 80.75 424 GLN A O 1
ATOM 3559 N N . ILE A 1 425 ? -4.735 -3.162 38.253 1.00 81.88 425 ILE A N 1
ATOM 3560 C CA . ILE A 1 425 ? -5.699 -2.435 39.094 1.00 81.88 425 ILE A CA 1
ATOM 3561 C C . ILE A 1 425 ? -6.781 -3.383 39.640 1.00 81.88 425 ILE A C 1
ATOM 3563 O O . ILE A 1 425 ? -7.032 -3.393 40.845 1.00 81.88 425 ILE A O 1
ATOM 3567 N N . GLY A 1 426 ? -7.384 -4.224 38.789 1.00 83.50 426 GLY A N 1
ATOM 3568 C CA . GLY A 1 426 ? -8.398 -5.200 39.209 1.00 83.50 426 GLY A CA 1
ATOM 3569 C C . GLY A 1 426 ? -7.895 -6.160 40.293 1.00 83.50 426 GLY A C 1
ATOM 3570 O O . GLY A 1 426 ? -8.554 -6.341 41.317 1.00 83.50 426 GLY A O 1
ATOM 3571 N N . ASN A 1 427 ? -6.684 -6.700 40.126 1.00 84.38 427 ASN A N 1
ATOM 3572 C CA . ASN A 1 427 ? -6.050 -7.562 41.127 1.00 84.38 427 ASN A CA 1
ATOM 3573 C C . ASN A 1 427 ? -5.734 -6.821 42.440 1.00 84.38 427 ASN A C 1
ATOM 3575 O O . ASN A 1 427 ? -5.915 -7.380 43.523 1.00 84.38 427 ASN A O 1
ATOM 3579 N N . GLU A 1 428 ? -5.301 -5.559 42.382 1.00 86.19 428 GLU A N 1
ATOM 3580 C CA . GLU A 1 428 ? -5.009 -4.760 43.579 1.00 86.19 428 GLU A CA 1
ATOM 3581 C C . GLU A 1 428 ? -6.269 -4.406 44.386 1.00 86.19 428 GLU A C 1
ATOM 3583 O O . GLU A 1 428 ? -6.230 -4.420 45.618 1.00 86.19 428 GLU A O 1
ATOM 3588 N N . LEU A 1 429 ? -7.420 -4.210 43.731 1.00 85.12 429 LEU A N 1
ATOM 3589 C CA . LEU A 1 429 ? -8.716 -4.054 44.408 1.00 85.12 429 LEU A CA 1
ATOM 3590 C C . LEU A 1 429 ? -9.162 -5.322 45.168 1.00 85.12 429 LEU A C 1
ATOM 3592 O O . LEU A 1 429 ? -9.903 -5.207 46.149 1.00 85.12 429 LEU A O 1
ATOM 3596 N N . ILE A 1 430 ? -8.682 -6.509 44.781 1.00 85.75 430 ILE A N 1
ATOM 3597 C CA . ILE A 1 430 ? -9.006 -7.806 45.411 1.00 85.75 430 ILE A CA 1
ATOM 3598 C C . ILE A 1 430 ? -8.075 -8.136 46.600 1.00 85.75 430 ILE A C 1
ATOM 3600 O O . ILE A 1 430 ? -8.434 -8.952 47.446 1.00 85.75 430 ILE A O 1
ATOM 3604 N N . GLN A 1 431 ? -6.910 -7.487 46.734 1.00 82.12 431 GLN A N 1
ATOM 3605 C CA . GLN A 1 431 ? -5.949 -7.780 47.815 1.00 82.12 431 GLN A CA 1
ATOM 3606 C C . GLN A 1 431 ? -6.547 -7.625 49.226 1.00 82.12 431 GLN A C 1
ATOM 3608 O O . GLN A 1 431 ? -7.417 -6.781 49.456 1.00 82.12 431 GLN A O 1
ATOM 3613 N N . ALA A 1 432 ? -6.053 -8.414 50.186 1.00 74.31 432 ALA A N 1
ATOM 3614 C CA . ALA A 1 432 ? -6.521 -8.392 51.573 1.00 74.31 432 ALA A CA 1
ATOM 3615 C C . ALA A 1 432 ? -6.432 -6.984 52.198 1.00 74.31 432 ALA A C 1
ATOM 3617 O O . ALA A 1 432 ? -5.450 -6.267 52.010 1.00 74.31 432 ALA A O 1
ATOM 3618 N N . ASP A 1 433 ? -7.468 -6.581 52.935 1.00 72.94 433 ASP A N 1
ATOM 3619 C CA . ASP A 1 433 ? -7.589 -5.225 53.478 1.00 72.94 433 ASP A CA 1
ATOM 3620 C C . ASP A 1 433 ? -6.636 -4.985 54.663 1.00 72.94 433 ASP A C 1
ATOM 3622 O O . ASP A 1 433 ? -6.653 -5.701 55.664 1.00 72.94 433 ASP A O 1
ATOM 3626 N N . ASN A 1 434 ? -5.823 -3.936 54.554 1.00 78.62 434 ASN A N 1
ATOM 3627 C CA . ASN A 1 434 ? -5.095 -3.309 55.654 1.00 78.62 434 ASN A CA 1
ATOM 3628 C C . ASN A 1 434 ? -5.027 -1.796 55.394 1.00 78.62 434 ASN A C 1
ATOM 3630 O O . ASN A 1 434 ? -5.312 -1.348 54.287 1.00 78.62 434 ASN A O 1
ATOM 3634 N N . GLU A 1 435 ? -4.657 -0.994 56.390 1.00 76.69 435 GLU A N 1
ATOM 3635 C CA . GLU A 1 435 ? -4.763 0.472 56.311 1.00 76.69 435 GLU A CA 1
ATOM 3636 C C . GLU A 1 435 ? -3.969 1.104 55.147 1.00 76.69 435 GLU A C 1
ATOM 3638 O O . GLU A 1 435 ? -4.478 1.998 54.468 1.00 76.69 435 GLU A O 1
ATOM 3643 N N . ALA A 1 436 ? -2.774 0.585 54.840 1.00 77.50 436 ALA A N 1
ATOM 3644 C CA . ALA A 1 436 ? -1.965 1.054 53.713 1.00 77.50 436 ALA A CA 1
ATOM 3645 C C . ALA A 1 436 ? -2.554 0.629 52.354 1.00 77.50 436 ALA A C 1
ATOM 3647 O O . ALA A 1 436 ? -2.663 1.446 51.437 1.00 77.50 436 ALA A O 1
ATOM 3648 N N . ILE A 1 437 ? -2.994 -0.630 52.236 1.00 80.06 437 ILE A N 1
ATOM 3649 C CA . ILE A 1 437 ? -3.677 -1.143 51.040 1.00 80.06 437 ILE A CA 1
ATOM 3650 C C . ILE A 1 437 ? -4.993 -0.391 50.807 1.00 80.06 437 ILE A C 1
ATOM 3652 O O . ILE A 1 437 ? -5.323 -0.080 49.666 1.00 80.06 437 ILE A O 1
ATOM 3656 N N . ARG A 1 438 ? -5.728 -0.034 51.865 1.00 81.12 438 ARG A N 1
ATOM 3657 C CA . ARG A 1 438 ? -6.999 0.688 51.764 1.00 81.12 438 ARG A CA 1
ATOM 3658 C C . ARG A 1 438 ? -6.819 2.075 51.154 1.00 81.12 438 ARG A C 1
ATOM 3660 O O . ARG A 1 438 ? -7.548 2.404 50.224 1.00 81.12 438 ARG A O 1
ATOM 3667 N N . LYS A 1 439 ? -5.810 2.839 51.593 1.00 82.50 439 LYS A N 1
ATOM 3668 C CA . LYS A 1 439 ? -5.462 4.127 50.965 1.00 82.50 439 LYS A CA 1
ATOM 3669 C C . LYS A 1 439 ? -5.112 3.955 49.484 1.00 82.50 439 LYS A C 1
ATOM 3671 O O . LYS A 1 439 ? -5.605 4.711 48.655 1.00 82.50 439 LYS A O 1
ATOM 3676 N N . LYS A 1 440 ? -4.347 2.914 49.134 1.00 84.94 440 LYS A N 1
ATOM 3677 C CA . LYS A 1 440 ? -4.044 2.607 47.729 1.00 84.94 440 LYS A CA 1
ATOM 3678 C C . LYS A 1 440 ? -5.307 2.272 46.921 1.00 84.94 440 LYS A C 1
ATOM 3680 O O . LYS A 1 440 ? -5.452 2.747 45.802 1.00 84.94 440 LYS A O 1
ATOM 3685 N N . LYS A 1 441 ? -6.256 1.506 47.476 1.00 84.12 441 LYS A N 1
ATOM 3686 C CA . LYS A 1 441 ? -7.545 1.217 46.815 1.00 84.12 441 LYS A CA 1
ATOM 3687 C C . LYS A 1 441 ? -8.388 2.475 46.589 1.00 84.12 441 LYS A C 1
ATOM 3689 O O . LYS A 1 441 ? -9.074 2.548 45.578 1.00 84.12 441 LYS A O 1
ATOM 3694 N N . GLU A 1 442 ? -8.325 3.459 47.484 1.00 84.44 442 GLU A N 1
ATOM 3695 C CA . GLU A 1 442 ? -8.971 4.763 47.279 1.00 84.44 442 GLU A CA 1
ATOM 3696 C C . GLU A 1 442 ? -8.351 5.505 46.086 1.00 84.44 442 GLU A C 1
ATOM 3698 O O . GLU A 1 442 ? -9.073 5.875 45.163 1.00 84.44 442 GLU A O 1
ATOM 3703 N N . GLU A 1 443 ? -7.020 5.615 46.047 1.00 85.38 443 GLU A N 1
ATOM 3704 C CA . GLU A 1 443 ? -6.269 6.238 44.943 1.00 85.38 443 GLU A CA 1
ATOM 3705 C C . GLU A 1 443 ? -6.547 5.549 43.589 1.00 85.38 443 GLU A C 1
ATOM 3707 O O . GLU A 1 443 ? -6.771 6.218 42.580 1.00 85.38 443 GLU A O 1
ATOM 3712 N N . LEU A 1 444 ? -6.613 4.212 43.567 1.00 87.06 444 LEU A N 1
ATOM 3713 C CA . LEU A 1 444 ? -6.984 3.429 42.381 1.00 87.06 444 LEU A CA 1
ATOM 3714 C C . LEU A 1 444 ? -8.427 3.677 41.919 1.00 87.06 444 LEU A C 1
ATOM 3716 O O . LEU A 1 444 ? -8.690 3.710 40.716 1.00 87.06 444 LEU A O 1
ATOM 3720 N N . ILE A 1 445 ? -9.374 3.831 42.848 1.00 85.94 445 ILE A N 1
ATOM 3721 C CA . ILE A 1 445 ? -10.779 4.068 42.496 1.00 85.94 445 ILE A CA 1
ATOM 3722 C C . ILE A 1 445 ? -10.974 5.492 41.977 1.00 85.94 445 ILE A C 1
ATOM 3724 O O . ILE A 1 445 ? -11.717 5.664 41.016 1.00 85.94 445 ILE A O 1
ATOM 3728 N N . ASP A 1 446 ? -10.269 6.489 42.510 1.00 81.94 446 ASP A N 1
ATOM 3729 C CA . ASP A 1 446 ? -10.320 7.850 41.963 1.00 81.94 446 ASP A CA 1
ATOM 3730 C C . ASP A 1 446 ? -9.736 7.912 40.533 1.00 81.94 446 ASP A C 1
ATOM 3732 O O . ASP A 1 446 ? -10.311 8.574 39.667 1.00 81.94 446 ASP A O 1
ATOM 3736 N N . ILE A 1 447 ? -8.687 7.130 40.227 1.00 83.81 447 ILE A N 1
ATOM 3737 C CA . ILE A 1 447 ? -8.203 6.928 38.845 1.00 83.81 447 ILE A CA 1
ATOM 3738 C C . ILE A 1 447 ? -9.307 6.313 37.964 1.00 83.81 447 ILE A C 1
ATOM 3740 O O . ILE A 1 447 ? -9.611 6.851 36.899 1.00 83.81 447 ILE A O 1
ATOM 3744 N N . ILE A 1 448 ? -9.969 5.240 38.419 1.00 85.56 448 ILE A N 1
ATOM 3745 C CA . ILE A 1 448 ? -11.091 4.617 37.689 1.00 85.56 448 ILE A CA 1
ATOM 3746 C C . ILE A 1 448 ? -12.248 5.612 37.472 1.00 85.56 448 ILE A C 1
ATOM 3748 O O . ILE A 1 448 ? -12.838 5.633 36.392 1.00 85.56 448 ILE A O 1
ATOM 3752 N N . VAL A 1 449 ? -12.575 6.458 38.457 1.00 83.31 449 VAL A N 1
ATOM 3753 C CA . VAL A 1 449 ? -13.626 7.488 38.349 1.00 83.31 449 VAL A CA 1
ATOM 3754 C C . VAL A 1 449 ? -13.330 8.473 37.222 1.00 83.31 449 VAL A C 1
ATOM 3756 O O . VAL A 1 449 ? -14.272 8.844 36.512 1.00 83.31 449 VAL A O 1
ATOM 3759 N N . ILE A 1 450 ? -12.065 8.888 37.081 1.00 80.88 450 ILE A N 1
ATOM 3760 C CA . ILE A 1 450 ? -11.590 9.792 36.028 1.00 80.88 450 ILE A CA 1
ATOM 3761 C C . ILE A 1 450 ? -11.689 9.089 34.672 1.00 80.88 450 ILE A C 1
ATOM 3763 O O . ILE A 1 450 ? -12.433 9.564 33.813 1.00 80.88 450 ILE A O 1
ATOM 3767 N N . SER A 1 451 ? -11.066 7.913 34.518 1.00 82.25 451 SER A N 1
ATOM 3768 C CA . SER A 1 451 ? -11.116 7.139 33.269 1.00 82.25 451 SER A CA 1
ATOM 3769 C C . SER A 1 451 ? -12.553 6.878 32.805 1.00 82.25 451 SER A C 1
ATOM 3771 O O . SER A 1 451 ? -12.864 7.084 31.640 1.00 82.25 451 SER A O 1
ATOM 3773 N N . LEU A 1 452 ? -13.473 6.511 33.705 1.00 81.69 452 LEU A N 1
ATOM 3774 C CA . LEU A 1 452 ? -14.877 6.244 33.357 1.00 81.69 452 LEU A CA 1
ATOM 3775 C C . LEU A 1 452 ? -15.674 7.474 32.896 1.00 81.69 452 LEU A C 1
ATOM 3777 O O . LEU A 1 452 ? -16.732 7.301 32.279 1.00 81.69 452 LEU A O 1
ATOM 3781 N N . ASN A 1 453 ? -15.228 8.699 33.194 1.00 78.12 453 ASN A N 1
ATOM 3782 C CA . ASN A 1 453 ? -15.856 9.899 32.635 1.00 78.12 453 ASN A CA 1
ATOM 3783 C C . ASN A 1 453 ? -15.579 9.977 31.129 1.00 78.12 453 ASN A C 1
ATOM 3785 O O . ASN A 1 453 ? -16.520 10.075 30.340 1.00 78.12 453 ASN A O 1
ATOM 3789 N N . GLU A 1 454 ? -14.302 9.864 30.766 1.00 75.75 454 GLU A N 1
ATOM 3790 C CA . GLU A 1 454 ? -13.762 10.098 29.422 1.00 75.75 454 GLU A CA 1
ATOM 3791 C C . GLU A 1 454 ? -13.899 8.873 28.497 1.00 75.75 454 GLU A C 1
ATOM 3793 O O . GLU A 1 454 ? -14.125 9.041 27.305 1.00 75.75 454 GLU A O 1
ATOM 3798 N N . ALA A 1 455 ? -13.858 7.656 29.053 1.00 71.81 455 ALA A N 1
ATOM 3799 C CA . ALA A 1 455 ? -13.917 6.377 28.338 1.00 71.81 455 ALA A CA 1
ATOM 3800 C C . ALA A 1 455 ? -15.109 6.226 27.378 1.00 71.81 455 ALA A C 1
ATOM 3802 O O . ALA A 1 455 ? -16.261 6.498 27.749 1.00 71.81 455 ALA A O 1
ATOM 3803 N N . GLU A 1 456 ? -14.859 5.662 26.196 1.00 72.62 456 GLU A N 1
ATOM 3804 C CA . GLU A 1 456 ? -15.920 5.193 25.307 1.00 72.62 456 GLU A CA 1
ATOM 3805 C C . GLU A 1 456 ? -16.492 3.840 25.772 1.00 72.62 456 GLU A C 1
ATOM 3807 O O . GLU A 1 456 ? -15.994 3.198 26.699 1.00 72.62 456 GLU A O 1
ATOM 3812 N N . ILE A 1 457 ? -17.566 3.375 25.124 1.00 67.88 457 ILE A N 1
ATOM 3813 C CA . ILE A 1 457 ? -18.216 2.090 25.449 1.00 67.88 457 ILE A CA 1
ATOM 3814 C C . ILE A 1 457 ? -17.232 0.911 25.304 1.00 67.88 457 ILE A C 1
ATOM 3816 O O . ILE A 1 457 ? -17.297 -0.046 26.074 1.00 67.88 457 ILE A O 1
ATOM 3820 N N . LEU A 1 458 ? -16.306 0.983 24.341 1.00 65.56 458 LEU A N 1
ATOM 3821 C CA . LEU A 1 458 ? -15.309 -0.062 24.094 1.00 65.56 458 LEU A CA 1
ATOM 3822 C C . LEU A 1 458 ? -14.287 -0.177 25.238 1.00 65.56 458 LEU A C 1
ATOM 3824 O O . LEU A 1 458 ? -13.914 -1.281 25.633 1.00 65.56 458 LEU A O 1
ATOM 3828 N N . ASP A 1 459 ? -13.877 0.950 25.820 1.00 74.56 459 ASP A N 1
ATOM 3829 C CA . ASP A 1 459 ? -12.940 0.969 26.947 1.00 74.56 459 ASP A CA 1
ATOM 3830 C C . ASP A 1 459 ? -13.608 0.475 28.231 1.00 74.56 459 ASP A C 1
ATOM 3832 O O . ASP A 1 459 ? -12.995 -0.243 29.020 1.00 74.56 459 ASP A O 1
ATOM 3836 N N . VAL A 1 460 ? -14.900 0.776 28.402 1.00 77.56 460 VAL A N 1
ATOM 3837 C CA . VAL A 1 460 ? -15.713 0.226 29.493 1.00 77.56 460 VAL A CA 1
ATOM 3838 C C . VAL A 1 460 ? -15.809 -1.303 29.394 1.00 77.56 460 VAL A C 1
ATOM 3840 O O . VAL A 1 460 ? -15.656 -1.963 30.421 1.00 77.56 460 VAL A O 1
ATOM 3843 N N . ASP A 1 461 ? -15.965 -1.891 28.198 1.00 76.94 461 ASP A N 1
ATOM 3844 C CA . ASP A 1 461 ? -15.922 -3.358 28.046 1.00 76.94 461 ASP A CA 1
ATOM 3845 C C . ASP A 1 461 ? -14.573 -3.950 28.463 1.00 76.94 461 ASP A C 1
ATOM 3847 O O . ASP A 1 461 ? -14.522 -4.896 29.254 1.00 76.94 461 ASP A O 1
ATOM 3851 N N . ARG A 1 462 ? -13.479 -3.345 27.985 1.00 75.81 462 ARG A N 1
ATOM 3852 C CA . ARG A 1 462 ? -12.105 -3.754 28.308 1.00 75.81 462 ARG A CA 1
ATOM 3853 C C . ARG A 1 462 ? -11.861 -3.705 29.820 1.00 75.81 462 ARG A C 1
ATOM 3855 O O . ARG A 1 462 ? -11.411 -4.695 30.390 1.00 75.81 462 ARG A O 1
ATOM 3862 N N . MET A 1 463 ? -12.250 -2.619 30.495 1.00 82.00 463 MET A N 1
ATOM 3863 C CA . MET A 1 463 ? -12.146 -2.482 31.957 1.00 82.00 463 MET A CA 1
ATOM 3864 C C . MET A 1 463 ? -12.990 -3.517 32.731 1.00 82.00 463 MET A C 1
ATOM 3866 O O . MET A 1 463 ? -12.591 -3.951 33.813 1.00 82.00 463 MET A O 1
ATOM 3870 N N . ILE A 1 464 ? -14.142 -3.946 32.202 1.00 82.88 464 ILE A N 1
ATOM 3871 C CA . ILE A 1 464 ? -14.941 -5.034 32.800 1.00 82.88 464 ILE A CA 1
ATOM 3872 C C . ILE A 1 464 ? -14.263 -6.395 32.557 1.00 82.88 464 ILE A C 1
ATOM 3874 O O . ILE A 1 464 ? -14.272 -7.256 33.439 1.00 82.88 464 ILE A O 1
ATOM 3878 N N . GLY A 1 465 ? -13.619 -6.585 31.401 1.00 78.25 465 GLY A N 1
ATOM 3879 C CA . GLY A 1 465 ? -12.812 -7.769 31.085 1.00 78.25 465 GLY A CA 1
ATOM 3880 C C . GLY A 1 465 ? -11.589 -7.948 31.983 1.00 78.25 465 GLY A C 1
ATOM 3881 O O . GLY A 1 465 ? -11.234 -9.077 32.308 1.00 78.25 465 GLY A O 1
ATOM 3882 N N . THR A 1 466 ? -10.984 -6.856 32.450 1.00 81.38 466 THR A N 1
ATOM 3883 C CA . THR A 1 466 ? -9.723 -6.876 33.212 1.00 81.38 466 THR A CA 1
ATOM 3884 C C . THR A 1 466 ? -9.880 -7.119 34.721 1.00 81.38 466 THR A C 1
ATOM 3886 O O . THR A 1 466 ? -8.946 -6.887 35.486 1.00 81.38 466 THR A O 1
ATOM 3889 N N . GLY A 1 467 ? -11.056 -7.529 35.203 1.00 85.38 467 GLY A N 1
ATOM 3890 C CA . GLY A 1 467 ? -11.260 -7.856 36.621 1.00 85.38 467 GLY A CA 1
ATOM 3891 C C . GLY A 1 467 ? -11.587 -6.673 37.548 1.00 85.38 467 GLY A C 1
ATOM 3892 O O . GLY A 1 467 ? -11.754 -6.875 38.752 1.00 85.38 467 GLY A O 1
ATOM 3893 N N . ILE A 1 468 ? -11.699 -5.439 37.036 1.00 90.19 468 ILE A N 1
ATOM 3894 C CA . ILE A 1 468 ? -11.962 -4.247 37.870 1.00 90.19 468 ILE A CA 1
ATOM 3895 C C . ILE A 1 468 ? -13.336 -4.338 38.556 1.00 90.19 468 ILE A C 1
ATOM 3897 O O . ILE A 1 468 ? -13.457 -4.042 39.746 1.00 90.19 468 ILE A O 1
ATOM 3901 N N . VAL A 1 469 ? -14.361 -4.814 37.841 1.00 91.62 469 VAL A N 1
ATOM 3902 C CA . VAL A 1 469 ? -15.710 -5.049 38.390 1.00 91.62 469 VAL A CA 1
ATOM 3903 C C . VAL A 1 469 ? -15.677 -6.064 39.531 1.00 91.62 469 VAL A C 1
ATOM 3905 O O . VAL A 1 469 ? -16.260 -5.822 40.585 1.00 91.62 469 VAL A O 1
ATOM 3908 N N . GLN A 1 470 ? -14.942 -7.160 39.365 1.00 91.50 470 GLN A N 1
ATOM 3909 C CA . GLN A 1 470 ? -14.751 -8.205 40.366 1.00 91.50 470 GLN A CA 1
ATOM 3910 C C . GLN A 1 470 ? -14.054 -7.639 41.617 1.00 91.50 470 GLN A C 1
ATOM 3912 O O . GLN A 1 470 ? -14.436 -7.982 42.736 1.00 91.50 470 GLN A O 1
ATOM 3917 N N . GLY A 1 471 ? -13.121 -6.695 41.446 1.00 91.69 471 GLY A N 1
ATOM 3918 C CA . GLY A 1 471 ? -12.541 -5.897 42.529 1.00 91.69 471 GLY A CA 1
ATOM 3919 C C . GLY A 1 471 ? -13.569 -5.068 43.308 1.00 91.69 471 GLY A C 1
ATOM 3920 O O . GLY A 1 471 ? -13.619 -5.151 44.537 1.00 91.69 471 GLY A O 1
ATOM 3921 N N . PHE A 1 472 ? -14.445 -4.326 42.622 1.00 93.94 472 PHE A N 1
ATOM 3922 C CA . PHE A 1 472 ? -15.543 -3.601 43.281 1.00 93.94 472 PHE A CA 1
ATOM 3923 C C . PHE A 1 472 ? -16.510 -4.542 44.013 1.00 93.94 472 PHE A C 1
ATOM 3925 O O . PHE A 1 472 ? -16.857 -4.279 45.163 1.00 93.94 472 PHE A O 1
ATOM 3932 N N . LEU A 1 473 ? -16.909 -5.659 43.396 1.00 94.69 473 LEU A N 1
ATOM 3933 C CA . LEU A 1 473 ? -17.787 -6.654 44.023 1.00 94.69 473 LEU A CA 1
ATOM 3934 C C . LEU A 1 473 ? -17.141 -7.275 45.270 1.00 94.69 473 LEU A C 1
ATOM 3936 O O . LEU A 1 473 ? -17.802 -7.406 46.301 1.00 94.69 473 LEU A O 1
ATOM 3940 N N . HIS A 1 474 ? -15.841 -7.581 45.217 1.00 92.44 474 HIS A N 1
ATOM 3941 C CA . HIS A 1 474 ? -15.084 -8.063 46.369 1.00 92.44 474 HIS A CA 1
ATOM 3942 C C . HIS A 1 474 ? -15.088 -7.042 47.520 1.00 92.44 474 HIS A C 1
ATOM 3944 O O . HIS A 1 474 ? -15.337 -7.418 48.668 1.00 92.44 474 HIS A O 1
ATOM 3950 N N . ILE A 1 475 ? -14.873 -5.753 47.229 1.00 91.69 475 ILE A N 1
ATOM 3951 C CA . ILE A 1 475 ? -14.968 -4.670 48.222 1.00 91.69 475 ILE A CA 1
ATOM 3952 C C . ILE A 1 475 ? -16.391 -4.600 48.801 1.00 91.69 475 ILE A C 1
ATOM 3954 O O . ILE A 1 475 ? -16.562 -4.614 50.019 1.00 91.69 475 ILE A O 1
ATOM 3958 N N . PHE A 1 476 ? -17.423 -4.594 47.955 1.00 94.94 476 PHE A N 1
ATOM 3959 C CA . PHE A 1 476 ? -18.824 -4.495 48.380 1.00 94.94 476 PHE A CA 1
ATOM 3960 C C . PHE A 1 476 ? -19.313 -5.679 49.219 1.00 94.94 476 PHE A C 1
ATOM 3962 O O . PHE A 1 476 ? -20.195 -5.486 50.058 1.00 94.94 476 PHE A O 1
ATOM 3969 N N . ILE A 1 477 ? -18.756 -6.879 49.033 1.00 93.50 477 ILE A N 1
ATOM 3970 C CA . ILE A 1 477 ? -19.052 -8.056 49.862 1.00 93.50 477 ILE A CA 1
ATOM 3971 C C . ILE A 1 477 ? -18.304 -7.981 51.198 1.00 93.50 477 ILE A C 1
ATOM 3973 O O . ILE A 1 477 ? -18.923 -8.129 52.253 1.00 93.50 477 ILE A O 1
ATOM 3977 N N . ASN A 1 478 ? -16.991 -7.737 51.169 1.00 90.88 478 ASN A N 1
ATOM 3978 C CA . ASN A 1 478 ? -16.123 -7.982 52.324 1.00 90.88 478 ASN A CA 1
ATOM 3979 C C . ASN A 1 478 ? -15.925 -6.764 53.241 1.00 90.88 478 ASN A C 1
ATOM 3981 O O . ASN A 1 478 ? -15.703 -6.939 54.438 1.00 90.88 478 ASN A O 1
ATOM 3985 N N . PHE A 1 479 ? -16.027 -5.528 52.738 1.00 89.75 479 PHE A N 1
ATOM 3986 C CA . PHE A 1 479 ? -15.745 -4.346 53.560 1.00 89.75 479 PHE A CA 1
ATOM 3987 C C . PHE A 1 479 ? -16.883 -4.065 54.562 1.00 89.75 479 PHE A C 1
ATOM 3989 O O . PHE A 1 479 ? -18.065 -4.128 54.193 1.00 89.75 479 PHE A O 1
ATOM 3996 N N . PRO A 1 480 ? -16.575 -3.702 55.822 1.00 90.81 480 PRO A N 1
ATOM 3997 C CA . PRO A 1 480 ? -17.528 -3.073 56.735 1.00 90.81 480 PRO A CA 1
ATOM 3998 C C . PRO A 1 480 ? -18.195 -1.849 56.096 1.00 90.81 480 PRO A C 1
ATOM 4000 O O . PRO A 1 480 ? -17.527 -1.058 55.435 1.00 90.81 480 PRO A O 1
ATOM 4003 N N . PHE A 1 481 ? -19.501 -1.659 56.315 1.00 91.25 481 PHE A N 1
ATOM 4004 C CA . PHE A 1 481 ? -20.265 -0.570 55.685 1.00 91.25 481 PHE A CA 1
ATOM 4005 C C . PHE A 1 481 ? -19.650 0.824 55.905 1.00 91.25 481 PHE A C 1
ATOM 4007 O O . PHE A 1 481 ? -19.594 1.614 54.972 1.00 91.25 481 PHE A O 1
ATOM 4014 N N . SER A 1 482 ? -19.103 1.095 57.094 1.00 90.12 482 SER A N 1
ATOM 4015 C CA . SER A 1 482 ? -18.420 2.355 57.431 1.00 90.12 482 SER A CA 1
ATOM 4016 C C . SER A 1 482 ? -17.182 2.677 56.578 1.00 90.12 482 SER A C 1
ATOM 4018 O O . SER A 1 482 ? -16.697 3.804 56.634 1.00 90.12 482 SER A O 1
ATOM 4020 N N . LEU A 1 483 ? -16.670 1.714 55.806 1.00 89.75 483 LEU A N 1
ATOM 4021 C CA . LEU A 1 483 ? -15.498 1.846 54.935 1.00 89.75 483 LEU A CA 1
ATOM 4022 C C . LEU A 1 483 ? -15.854 1.838 53.437 1.00 89.75 483 LEU A C 1
ATOM 4024 O O . LEU A 1 483 ? -14.966 1.975 52.596 1.00 89.75 483 LEU A O 1
ATOM 4028 N N . ILE A 1 484 ? -17.135 1.688 53.084 1.00 91.56 484 ILE A N 1
ATOM 4029 C CA . ILE A 1 484 ? -17.598 1.754 51.694 1.00 91.56 484 ILE A CA 1
ATOM 4030 C C . ILE A 1 484 ? -17.911 3.216 51.366 1.00 91.56 484 ILE A C 1
ATOM 4032 O O . ILE A 1 484 ? -18.905 3.774 51.827 1.00 91.56 484 ILE A O 1
ATOM 4036 N N . LYS A 1 485 ? -17.047 3.855 50.572 1.00 91.62 485 LYS A N 1
ATOM 4037 C CA . LYS A 1 485 ? -17.248 5.240 50.124 1.00 91.62 485 LYS A CA 1
ATOM 4038 C C . LYS A 1 485 ? -18.208 5.291 48.936 1.00 91.62 485 LYS A C 1
ATOM 4040 O O . LYS A 1 485 ? -18.234 4.382 48.108 1.00 91.62 485 LYS A O 1
ATOM 4045 N N . ARG A 1 486 ? -18.945 6.399 48.798 1.00 92.38 486 ARG A N 1
ATOM 4046 C CA . ARG A 1 486 ? -19.855 6.617 47.659 1.00 92.38 486 ARG A CA 1
ATOM 4047 C C . ARG A 1 486 ? -19.129 6.613 46.310 1.00 92.38 486 ARG A C 1
ATOM 4049 O O . ARG A 1 486 ? -19.687 6.121 45.339 1.00 92.38 486 ARG A O 1
ATOM 4056 N N . SER A 1 487 ? -17.880 7.081 46.239 1.00 90.56 487 SER A N 1
ATOM 4057 C CA . SER A 1 487 ? -17.076 6.992 45.010 1.00 90.56 487 SER A CA 1
ATOM 4058 C C . SER A 1 487 ? -16.975 5.554 44.487 1.00 90.56 487 SER A C 1
ATOM 4060 O O . SER A 1 487 ? -16.988 5.343 43.275 1.00 90.56 487 SER A O 1
ATOM 4062 N N . TYR A 1 488 ? -16.981 4.551 45.374 1.00 92.69 488 TYR A N 1
ATOM 4063 C CA . TYR A 1 488 ? -16.930 3.144 44.986 1.00 92.69 488 TYR A CA 1
ATOM 4064 C C . TYR A 1 488 ? -18.244 2.713 44.310 1.00 92.69 488 TYR A C 1
ATOM 4066 O O . TYR A 1 488 ? -18.231 2.150 43.216 1.00 92.69 488 TYR A O 1
ATOM 4074 N N . THR A 1 489 ? -19.394 3.010 44.929 1.00 94.94 489 THR A N 1
ATOM 4075 C CA . THR A 1 489 ? -20.715 2.647 44.387 1.00 94.94 489 THR A CA 1
ATOM 4076 C C . THR A 1 489 ? -21.076 3.442 43.140 1.00 94.94 489 THR A C 1
ATOM 4078 O O . THR A 1 489 ? -21.617 2.878 42.191 1.00 94.94 489 THR A O 1
ATOM 4081 N N . GLN A 1 490 ? -20.695 4.717 43.087 1.00 92.44 490 GLN A N 1
ATOM 4082 C CA . GLN A 1 490 ? -20.859 5.567 41.914 1.00 92.44 490 GLN A CA 1
ATOM 4083 C C . GLN A 1 490 ? -19.995 5.089 40.733 1.00 92.44 490 GLN A C 1
ATOM 4085 O O . GLN A 1 490 ? -20.454 5.137 39.592 1.00 92.44 490 GLN A O 1
ATOM 4090 N N . SER A 1 491 ? -18.779 4.583 40.985 1.00 90.81 491 SER A N 1
ATOM 4091 C CA . SER A 1 491 ? -17.940 3.953 39.951 1.00 90.81 491 SER A CA 1
ATOM 4092 C C . SER A 1 491 ? -18.620 2.724 39.358 1.00 90.81 491 SER A C 1
ATOM 4094 O O . SER A 1 491 ? -18.765 2.626 38.142 1.00 90.81 491 SER A O 1
ATOM 4096 N N . PHE A 1 492 ? -19.112 1.822 40.214 1.00 93.56 492 PHE A N 1
ATOM 4097 C CA . PHE A 1 492 ? -19.849 0.643 39.762 1.00 93.56 492 PHE A CA 1
ATOM 4098 C C . PHE A 1 492 ? -21.104 1.021 38.965 1.00 93.56 492 PHE A C 1
ATOM 4100 O O . PHE A 1 492 ? -21.350 0.477 37.890 1.00 93.56 492 PHE A O 1
ATOM 4107 N N . PHE A 1 493 ? -21.865 2.011 39.436 1.00 92.56 493 PHE A N 1
ATOM 4108 C CA . PHE A 1 493 ? -23.051 2.494 38.737 1.00 92.56 493 PHE A CA 1
ATOM 4109 C C . PHE A 1 493 ? -22.728 2.992 37.316 1.00 92.56 493 PHE A C 1
ATOM 4111 O O . PHE A 1 493 ? -23.477 2.673 36.393 1.00 92.56 493 PHE A O 1
ATOM 4118 N N . LYS A 1 494 ? -21.587 3.667 37.089 1.00 89.19 494 LYS A N 1
ATOM 4119 C CA . LYS A 1 494 ? -21.141 4.066 35.736 1.00 89.19 494 LYS A CA 1
ATOM 4120 C C . LYS A 1 494 ? -20.890 2.872 34.806 1.00 89.19 494 LYS A C 1
ATOM 4122 O O . LYS A 1 494 ? -21.317 2.931 33.653 1.00 89.19 494 LYS A O 1
ATOM 4127 N N . PHE A 1 495 ? -20.284 1.781 35.292 1.00 88.94 495 PHE A N 1
ATOM 4128 C CA . PHE A 1 495 ? -20.153 0.539 34.509 1.00 88.94 495 PHE A CA 1
ATOM 4129 C C . PHE A 1 495 ? -21.524 -0.008 34.073 1.00 88.94 495 PHE A C 1
ATOM 4131 O O . PHE A 1 495 ? -21.662 -0.490 32.955 1.00 88.94 495 PHE A O 1
ATOM 4138 N N . THR A 1 496 ? -22.564 0.138 34.904 1.00 89.31 496 THR A N 1
ATOM 4139 C CA . THR A 1 496 ? -23.940 -0.264 34.545 1.00 89.31 496 THR A CA 1
ATOM 4140 C C . THR A 1 496 ? -24.681 0.711 33.613 1.00 89.31 496 THR A C 1
ATOM 4142 O O . THR A 1 496 ? -25.807 0.420 33.222 1.00 89.31 496 THR A O 1
ATOM 4145 N N . LEU A 1 497 ? -24.090 1.861 33.259 1.00 83.69 497 LEU A N 1
ATOM 4146 C CA . LEU A 1 497 ? -24.675 2.842 32.329 1.00 83.69 497 LEU A CA 1
ATOM 4147 C C . LEU A 1 497 ? -24.085 2.750 30.913 1.00 83.69 497 LEU A C 1
ATOM 4149 O O . LEU A 1 497 ? -24.828 2.852 29.941 1.00 83.69 497 LEU A O 1
ATOM 4153 N N . LYS A 1 498 ? -22.764 2.563 30.783 1.00 69.44 498 LYS A N 1
ATOM 4154 C CA . LYS A 1 498 ? -22.041 2.501 29.494 1.00 69.44 498 LYS A CA 1
ATOM 4155 C C . LYS A 1 498 ? -21.916 1.054 28.961 1.00 69.44 498 LYS A C 1
ATOM 4157 O O . LYS A 1 498 ? -20.851 0.642 28.518 1.00 69.44 498 LYS A O 1
ATOM 4162 N N . VAL A 1 499 ? -22.997 0.273 29.030 1.00 67.38 499 VAL A N 1
ATOM 4163 C CA . VAL A 1 499 ? -23.047 -1.156 28.644 1.00 67.38 499 VAL A CA 1
ATOM 4164 C C . VAL A 1 499 ? -23.663 -1.361 27.257 1.00 67.38 499 VAL A C 1
ATOM 4166 O O . VAL A 1 499 ? -24.689 -0.771 26.931 1.00 67.38 499 VAL A O 1
ATOM 4169 N N . ASN A 1 500 ? -23.058 -2.252 26.468 1.00 69.81 500 ASN A N 1
ATOM 4170 C CA . ASN A 1 500 ? -23.646 -2.854 25.266 1.00 69.81 500 ASN A CA 1
ATOM 4171 C C . ASN A 1 500 ? -23.973 -4.347 25.518 1.00 69.81 500 ASN A C 1
ATOM 4173 O O . ASN A 1 500 ? -23.772 -4.836 26.627 1.00 69.81 500 ASN A O 1
ATOM 4177 N N . ASN A 1 501 ? -24.432 -5.086 24.502 1.00 68.38 501 ASN A N 1
ATOM 4178 C CA . ASN A 1 501 ? -24.841 -6.490 24.643 1.00 68.38 501 ASN A CA 1
ATOM 4179 C C . ASN A 1 501 ? -23.710 -7.437 25.106 1.00 68.38 501 ASN A C 1
ATOM 4181 O O . ASN A 1 501 ? -23.949 -8.263 25.991 1.00 68.38 501 ASN A O 1
ATOM 4185 N N . SER A 1 502 ? -22.493 -7.346 24.550 1.00 69.38 502 SER A N 1
ATOM 4186 C CA . SER A 1 502 ? -21.373 -8.202 24.986 1.00 69.38 502 SER A CA 1
ATOM 4187 C C . SER A 1 502 ? -20.905 -7.818 26.392 1.00 69.38 502 SER A C 1
ATOM 4189 O O . SER A 1 502 ? -20.738 -8.681 27.259 1.00 69.38 502 SER A O 1
ATOM 4191 N N . THR A 1 503 ? -20.818 -6.516 26.662 1.00 71.00 503 THR A N 1
ATOM 4192 C CA . THR A 1 503 ? -20.435 -5.965 27.967 1.00 71.00 503 THR A CA 1
ATOM 4193 C C . THR A 1 503 ? -21.438 -6.292 29.067 1.00 71.00 503 THR A C 1
ATOM 4195 O O . THR A 1 503 ? -21.046 -6.577 30.198 1.00 71.00 503 THR A O 1
ATOM 4198 N N . GLN A 1 504 ? -22.734 -6.307 28.755 1.00 73.38 504 GLN A N 1
ATOM 4199 C CA . GLN A 1 504 ? -23.791 -6.702 29.682 1.00 73.38 504 GLN A CA 1
ATOM 4200 C C . GLN A 1 504 ? -23.654 -8.177 30.069 1.00 73.38 504 GLN A C 1
ATOM 4202 O O . GLN A 1 504 ? -23.733 -8.494 31.254 1.00 73.38 504 GLN A O 1
ATOM 4207 N N . TRP A 1 505 ? -23.424 -9.079 29.108 1.00 76.75 505 TRP A N 1
ATOM 4208 C CA . TRP A 1 505 ? -23.239 -10.505 29.401 1.00 76.75 505 TRP A CA 1
ATOM 4209 C C . TRP A 1 505 ? -21.990 -10.753 30.259 1.00 76.75 505 TRP A C 1
ATOM 4211 O O . TRP A 1 505 ? -22.030 -11.524 31.225 1.00 76.75 505 TRP A O 1
ATOM 4221 N N . ARG A 1 506 ? -20.905 -10.025 29.961 1.00 80.31 506 ARG A N 1
ATOM 4222 C CA . ARG A 1 506 ? -19.661 -10.015 30.741 1.00 80.31 506 ARG A CA 1
ATOM 4223 C C . ARG A 1 506 ? -19.903 -9.526 32.178 1.00 80.31 506 ARG A C 1
ATOM 4225 O O . ARG A 1 506 ? -19.488 -10.190 33.124 1.00 80.31 506 ARG A O 1
ATOM 4232 N N . LEU A 1 507 ? -20.628 -8.414 32.347 1.00 85.06 507 LEU A N 1
ATOM 4233 C CA . LEU A 1 507 ? -21.005 -7.830 33.641 1.00 85.06 507 LEU A CA 1
ATOM 4234 C C . LEU A 1 507 ? -21.923 -8.759 34.453 1.00 85.06 507 LEU A C 1
ATOM 4236 O O . LEU A 1 507 ? -21.661 -8.991 35.631 1.00 85.06 507 LEU A O 1
ATOM 4240 N N . PHE A 1 508 ? -22.968 -9.320 33.842 1.00 82.88 508 PHE A N 1
ATOM 4241 C CA . PHE A 1 508 ? -23.890 -10.268 34.480 1.00 82.88 508 PHE A CA 1
ATOM 4242 C C . PHE A 1 508 ? -23.138 -11.487 35.031 1.00 82.88 508 PHE A C 1
ATOM 4244 O O . PHE A 1 508 ? -23.301 -11.859 36.194 1.00 82.88 508 PHE A O 1
ATOM 4251 N N . SER A 1 509 ? -22.218 -12.036 34.237 1.00 83.81 509 SER A N 1
ATOM 4252 C CA . SER A 1 509 ? -21.405 -13.198 34.606 1.00 83.81 509 SER A CA 1
ATOM 4253 C C . SER A 1 509 ? -20.365 -12.925 35.706 1.00 83.81 509 SER A C 1
ATOM 4255 O O . SER A 1 509 ? -19.773 -13.865 36.235 1.00 83.81 509 SER A O 1
ATOM 4257 N N . THR A 1 510 ? -20.184 -11.670 36.142 1.00 87.12 510 THR A N 1
ATOM 4258 C CA . THR A 1 510 ? -19.450 -11.362 37.388 1.00 87.12 510 THR A CA 1
ATOM 4259 C C . THR A 1 510 ? -20.251 -11.673 38.661 1.00 87.12 510 THR A C 1
ATOM 4261 O O . THR A 1 510 ? -19.712 -11.552 39.757 1.00 87.12 510 THR A O 1
ATOM 4264 N N . HIS A 1 511 ? -21.510 -12.116 38.527 1.00 88.94 511 HIS A N 1
ATOM 4265 C CA . HIS A 1 511 ? -22.450 -12.407 39.617 1.00 88.94 511 HIS A CA 1
ATOM 4266 C C . HIS A 1 511 ? -22.649 -11.197 40.560 1.00 88.94 511 HIS A C 1
ATOM 4268 O O . HIS A 1 511 ? -22.384 -11.284 41.760 1.00 88.94 511 HIS A O 1
ATOM 4274 N N . PRO A 1 512 ? -23.116 -10.037 40.049 1.00 92.88 512 PRO A N 1
ATOM 4275 C CA . PRO A 1 512 ? -23.095 -8.780 40.799 1.00 92.88 512 PRO A CA 1
ATOM 4276 C C . PRO A 1 512 ? -24.145 -8.681 41.920 1.00 92.88 512 PRO A C 1
ATOM 4278 O O . PRO A 1 512 ? -23.984 -7.888 42.853 1.00 92.88 512 PRO A O 1
ATOM 4281 N N . TYR A 1 513 ? -25.231 -9.460 41.860 1.00 93.94 513 TYR A N 1
ATOM 4282 C CA . TYR A 1 513 ? -26.380 -9.277 42.751 1.00 93.94 513 TYR A CA 1
ATOM 4283 C C . TYR A 1 513 ? -26.091 -9.451 44.254 1.00 93.94 513 TYR A C 1
ATOM 4285 O O . TYR A 1 513 ? -26.505 -8.563 44.997 1.00 93.94 513 TYR A O 1
ATOM 4293 N N . PRO A 1 514 ? -25.367 -10.476 44.755 1.00 94.50 514 PRO A N 1
ATOM 4294 C CA . PRO A 1 514 ? -25.116 -10.629 46.195 1.00 94.50 514 PRO A CA 1
ATOM 4295 C C . PRO A 1 514 ? -24.433 -9.401 46.819 1.00 94.50 514 PRO A C 1
ATOM 4297 O O . PRO A 1 514 ? -24.793 -8.962 47.914 1.00 94.50 514 PRO A O 1
ATOM 4300 N N . ALA A 1 515 ? -23.488 -8.804 46.086 1.00 96.38 515 ALA A N 1
ATOM 4301 C CA . ALA A 1 515 ? -22.766 -7.604 46.487 1.00 96.38 515 ALA A CA 1
ATOM 4302 C C . ALA A 1 515 ? -23.676 -6.364 46.514 1.00 96.38 515 ALA A C 1
ATOM 4304 O O . ALA A 1 515 ? -23.731 -5.648 47.515 1.00 96.38 515 ALA A O 1
ATOM 4305 N N . LEU A 1 516 ? -24.432 -6.127 45.436 1.00 97.50 516 LEU A N 1
ATOM 4306 C CA . LEU A 1 516 ? -25.334 -4.976 45.330 1.00 97.50 516 LEU A CA 1
ATOM 4307 C C . LEU A 1 516 ? -26.507 -5.067 46.321 1.00 97.50 516 LEU A C 1
ATOM 4309 O O . LEU A 1 516 ? -26.880 -4.065 46.929 1.00 97.50 516 LEU A O 1
ATOM 4313 N N . LEU A 1 517 ? -27.046 -6.268 46.548 1.00 97.25 517 LEU A N 1
ATOM 4314 C CA . LEU A 1 517 ? -28.119 -6.526 47.513 1.00 97.25 517 LEU A CA 1
ATOM 4315 C C . LEU A 1 517 ? -27.681 -6.251 48.960 1.00 97.25 517 LEU A C 1
ATOM 4317 O O . LEU A 1 517 ? -28.486 -5.762 49.754 1.00 97.25 517 LEU A O 1
ATOM 4321 N N . ARG A 1 518 ? -26.408 -6.500 49.306 1.00 96.75 518 ARG A N 1
ATOM 4322 C CA . ARG A 1 518 ? -25.832 -6.141 50.617 1.00 96.75 518 ARG A CA 1
ATOM 4323 C C . ARG A 1 518 ? -25.840 -4.625 50.844 1.00 96.75 518 ARG A C 1
ATOM 4325 O O . ARG A 1 518 ? -26.162 -4.176 51.943 1.00 96.75 518 ARG A O 1
ATOM 4332 N N . LEU A 1 519 ? -25.537 -3.834 49.812 1.00 97.62 519 LEU A N 1
ATOM 4333 C CA . LEU A 1 519 ? -25.485 -2.367 49.890 1.00 97.62 519 LEU A CA 1
ATOM 4334 C C . LEU A 1 519 ? -26.857 -1.702 50.099 1.00 97.62 519 LEU A C 1
ATOM 4336 O O . LEU A 1 519 ? -26.911 -0.576 50.590 1.00 97.62 519 LEU A O 1
ATOM 4340 N N . LEU A 1 520 ? -27.972 -2.375 49.795 1.00 97.38 520 LEU A N 1
ATOM 4341 C CA . LEU A 1 520 ? -29.319 -1.805 49.973 1.00 97.38 520 LEU A CA 1
ATOM 4342 C C . LEU A 1 520 ? -29.640 -1.476 51.442 1.00 97.38 520 LEU A C 1
ATOM 4344 O O . LEU A 1 520 ? -30.375 -0.526 51.725 1.00 97.38 520 LEU A O 1
ATOM 4348 N N . SER A 1 521 ? -29.039 -2.214 52.379 1.00 95.19 521 SER A N 1
ATOM 4349 C CA . SER A 1 521 ? -29.154 -1.980 53.825 1.00 95.19 521 SER A CA 1
ATOM 4350 C C . SER A 1 521 ? -28.320 -0.793 54.328 1.00 95.19 521 SER A C 1
ATOM 4352 O O . SER A 1 521 ? -28.490 -0.374 55.474 1.00 95.19 521 SER A O 1
ATOM 4354 N N . HIS A 1 522 ? -27.430 -0.227 53.504 1.00 96.06 522 HIS A N 1
ATOM 4355 C CA . HIS A 1 522 ? -26.502 0.828 53.912 1.00 96.06 522 HIS A CA 1
ATOM 4356 C C . HIS A 1 522 ? -27.230 2.090 54.409 1.00 96.06 522 HIS A C 1
ATOM 4358 O O . HIS A 1 522 ? -28.263 2.475 53.856 1.00 96.06 522 HIS A O 1
ATOM 4364 N N . THR A 1 523 ? -26.714 2.738 55.460 1.00 93.56 523 THR A N 1
ATOM 4365 C CA . THR A 1 523 ? -27.365 3.878 56.139 1.00 93.56 523 THR A CA 1
ATOM 4366 C C . THR A 1 523 ? -27.382 5.152 55.296 1.00 93.56 523 THR A C 1
ATOM 4368 O O . THR A 1 523 ? -28.416 5.809 55.217 1.00 93.56 523 THR A O 1
ATOM 4371 N N . ASN A 1 524 ? -26.274 5.479 54.620 1.00 95.62 524 ASN A N 1
ATOM 4372 C CA . ASN A 1 524 ? -26.256 6.525 53.594 1.00 95.62 524 ASN A CA 1
ATOM 4373 C C . ASN A 1 524 ? -27.160 6.101 52.417 1.00 95.62 524 ASN A C 1
ATOM 4375 O O . ASN A 1 524 ? -26.910 5.074 51.777 1.00 95.62 524 ASN A O 1
ATOM 4379 N N . SER A 1 525 ? -28.193 6.903 52.147 1.00 95.56 525 SER A N 1
ATOM 4380 C CA . SER A 1 525 ? -29.210 6.668 51.118 1.00 95.56 525 SER A CA 1
ATOM 4381 C C . SER A 1 525 ? -28.712 6.874 49.686 1.00 95.56 525 SER A C 1
ATOM 4383 O O . SER A 1 525 ? -29.344 6.370 48.759 1.00 95.56 525 SER A O 1
ATOM 4385 N N . GLU A 1 526 ? -27.577 7.549 49.491 1.00 96.88 526 GLU A N 1
ATOM 4386 C CA . GLU A 1 526 ? -26.918 7.674 48.190 1.00 96.88 526 GLU A CA 1
ATOM 4387 C C . GLU A 1 526 ? -26.210 6.372 47.803 1.00 96.88 526 GLU A C 1
ATOM 4389 O O . GLU A 1 526 ? -26.412 5.886 46.701 1.00 96.88 526 GLU A O 1
ATOM 4394 N N . ILE A 1 527 ? -25.488 5.739 48.736 1.00 97.25 527 ILE A N 1
ATOM 4395 C CA . ILE A 1 527 ? -24.828 4.432 48.529 1.00 97.25 527 ILE A CA 1
ATOM 4396 C C . ILE A 1 527 ? -25.861 3.332 48.236 1.00 97.25 527 ILE A C 1
ATOM 4398 O O . ILE A 1 527 ? -25.704 2.555 47.294 1.00 97.25 527 ILE A O 1
ATOM 4402 N N . ALA A 1 528 ? -26.967 3.303 48.989 1.00 97.56 528 ALA A N 1
ATOM 4403 C CA . ALA A 1 528 ? -28.088 2.408 48.690 1.00 97.56 528 ALA A CA 1
ATOM 4404 C C . ALA A 1 528 ? -28.806 2.780 47.372 1.00 97.56 528 ALA A C 1
ATOM 4406 O O . ALA A 1 528 ? -29.378 1.910 46.717 1.00 97.56 528 ALA A O 1
ATOM 4407 N N . GLY A 1 529 ? -28.764 4.059 46.978 1.00 97.62 529 GLY A N 1
ATOM 4408 C CA . GLY A 1 529 ? -29.285 4.593 45.718 1.00 97.62 529 GLY A CA 1
ATOM 4409 C C . GLY A 1 529 ? -28.482 4.136 44.499 1.00 97.62 529 GLY A C 1
ATOM 4410 O O . GLY A 1 529 ? -29.058 3.575 43.570 1.00 97.62 529 GLY A O 1
ATOM 4411 N N . ASP A 1 530 ? -27.162 4.315 44.522 1.00 97.50 530 ASP A N 1
ATOM 4412 C CA . ASP A 1 530 ? -26.226 3.833 43.501 1.00 97.50 530 ASP A CA 1
ATOM 4413 C C . ASP A 1 530 ? -26.364 2.307 43.316 1.00 97.50 530 ASP A C 1
ATOM 4415 O O . ASP A 1 530 ? -26.416 1.807 42.190 1.00 97.50 530 ASP A O 1
ATOM 4419 N N . ALA A 1 531 ? -26.504 1.561 44.421 1.00 97.88 531 ALA A N 1
ATOM 4420 C CA . ALA A 1 531 ? -26.696 0.112 44.404 1.00 97.88 531 ALA A CA 1
ATOM 4421 C C . ALA A 1 531 ? -28.032 -0.316 43.767 1.00 97.88 531 ALA A C 1
ATOM 4423 O O . ALA A 1 531 ? -28.028 -1.150 42.859 1.00 97.88 531 ALA A O 1
ATOM 4424 N N . ILE A 1 532 ? -29.174 0.268 44.167 1.00 98.12 532 ILE A N 1
ATOM 4425 C CA . ILE A 1 532 ? -30.466 -0.069 43.538 1.00 98.12 532 ILE A CA 1
ATOM 4426 C C . ILE A 1 532 ? -30.561 0.447 42.096 1.00 98.12 532 ILE A C 1
ATOM 4428 O O . ILE A 1 532 ? -31.221 -0.179 41.272 1.00 98.12 532 ILE A O 1
ATOM 4432 N N . GLY A 1 533 ? -29.865 1.539 41.764 1.00 96.69 533 GLY A N 1
ATOM 4433 C CA . GLY A 1 533 ? -29.682 2.011 40.391 1.00 96.69 533 GLY A CA 1
ATOM 4434 C C . GLY A 1 533 ? -28.894 1.017 39.536 1.00 96.69 533 GLY A C 1
ATOM 4435 O O . GLY A 1 533 ? -29.295 0.734 38.412 1.00 96.69 533 GLY A O 1
ATOM 4436 N N . SER A 1 534 ? -27.830 0.433 40.090 1.00 96.06 534 SER A N 1
ATOM 4437 C CA . SER A 1 534 ? -27.024 -0.596 39.420 1.00 96.06 534 SER A CA 1
ATOM 4438 C C . SER A 1 534 ? -27.844 -1.864 39.154 1.00 96.06 534 SER A C 1
ATOM 4440 O O . SER A 1 534 ? -27.859 -2.356 38.030 1.00 96.06 534 SER A O 1
ATOM 4442 N N . ILE A 1 535 ? -28.601 -2.344 40.151 1.00 95.69 535 ILE A N 1
ATOM 4443 C CA . ILE A 1 535 ? -29.544 -3.469 39.988 1.00 95.69 535 ILE A CA 1
ATOM 4444 C C . ILE A 1 535 ? -30.602 -3.139 38.925 1.00 95.69 535 ILE A C 1
ATOM 4446 O O . ILE A 1 535 ? -30.848 -3.944 38.032 1.00 95.69 535 ILE A O 1
ATOM 4450 N N . PHE A 1 536 ? -31.207 -1.948 38.995 1.00 94.31 536 PHE A N 1
ATOM 4451 C CA . PHE A 1 536 ? -32.218 -1.494 38.039 1.00 94.31 536 PHE A CA 1
ATOM 4452 C C . PHE A 1 536 ? -31.702 -1.509 36.596 1.00 94.31 536 PHE A C 1
ATOM 4454 O O . PHE A 1 536 ? -32.417 -1.964 35.706 1.00 94.31 536 PHE A O 1
ATOM 4461 N N . ASN A 1 537 ? -30.478 -1.025 36.366 1.00 91.62 537 ASN A N 1
ATOM 4462 C CA . ASN A 1 537 ? -29.880 -0.984 35.036 1.00 91.62 537 ASN A CA 1
ATOM 4463 C C . ASN A 1 537 ? -29.673 -2.399 34.478 1.00 91.62 537 ASN A C 1
ATOM 4465 O O . ASN A 1 537 ? -30.110 -2.671 33.364 1.00 91.62 537 ASN A O 1
ATOM 4469 N N . ILE A 1 538 ? -29.085 -3.313 35.262 1.00 90.06 538 ILE A N 1
ATOM 4470 C CA . ILE A 1 538 ? -28.848 -4.706 34.841 1.00 90.06 538 ILE A CA 1
ATOM 4471 C C . ILE A 1 538 ? -30.181 -5.377 34.450 1.00 90.06 538 ILE A C 1
ATOM 4473 O O . ILE A 1 538 ? -30.311 -5.861 33.325 1.00 90.06 538 ILE A O 1
ATOM 4477 N N . LEU A 1 539 ? -31.207 -5.281 35.308 1.00 88.75 539 LEU A N 1
ATOM 4478 C CA . LEU A 1 539 ? -32.558 -5.802 35.038 1.00 88.75 539 LEU A CA 1
ATOM 4479 C C . LEU A 1 539 ? -33.222 -5.175 33.799 1.00 88.75 539 LEU A C 1
ATOM 4481 O O . LEU A 1 539 ? -33.954 -5.849 33.069 1.00 88.75 539 LEU A O 1
ATOM 4485 N N . LEU A 1 540 ? -32.997 -3.880 33.547 1.00 85.75 540 LEU A N 1
ATOM 4486 C CA . LEU A 1 540 ? -33.581 -3.175 32.404 1.00 85.75 540 LEU A CA 1
ATOM 4487 C C . LEU A 1 540 ? -33.050 -3.701 31.062 1.00 85.75 540 LEU A C 1
ATOM 4489 O O . LEU A 1 540 ? -33.796 -3.703 30.079 1.00 85.75 540 LEU A O 1
ATOM 4493 N N . PHE A 1 541 ? -31.789 -4.135 31.016 1.00 74.75 541 PHE A N 1
ATOM 4494 C CA . PHE A 1 541 ? -31.201 -4.731 29.818 1.00 74.75 541 PHE A CA 1
ATOM 4495 C C . PHE A 1 541 ? -31.571 -6.211 29.654 1.00 74.75 541 PHE A C 1
ATOM 4497 O O . PHE A 1 541 ? -31.846 -6.627 28.530 1.00 74.75 541 PHE A O 1
ATOM 4504 N N . SER A 1 542 ? -31.669 -7.005 30.730 1.00 70.56 542 SER A N 1
ATOM 4505 C CA . SER A 1 542 ? -32.089 -8.420 30.642 1.00 70.56 542 SER A CA 1
ATOM 4506 C C . SER A 1 542 ? -33.427 -8.595 29.915 1.00 70.56 542 SER A C 1
ATOM 4508 O O . SER A 1 542 ? -33.590 -9.498 29.100 1.00 70.56 542 SER A O 1
ATOM 4510 N N . LEU A 1 543 ? -34.368 -7.669 30.132 1.00 69.19 543 LEU A N 1
ATOM 4511 C CA . LEU A 1 543 ? -35.683 -7.648 29.479 1.00 69.19 543 LEU A CA 1
ATOM 4512 C C . LEU A 1 543 ? -35.662 -7.379 27.962 1.00 69.19 543 LEU A C 1
ATOM 4514 O O . LEU A 1 543 ? -36.712 -7.470 27.326 1.00 69.19 543 LEU A O 1
ATOM 4518 N N . GLN A 1 544 ? -34.513 -7.010 27.393 1.00 65.81 544 GLN A N 1
ATOM 4519 C CA . GLN A 1 544 ? -34.330 -6.774 25.956 1.00 65.81 544 GLN A CA 1
ATOM 4520 C C . GLN A 1 544 ? -33.765 -8.011 25.237 1.00 65.81 544 GLN A C 1
ATOM 4522 O O . GLN A 1 544 ? -33.790 -8.075 24.009 1.00 65.81 544 GLN A O 1
ATOM 4527 N N . ILE A 1 545 ? -33.276 -9.002 25.990 1.00 61.78 545 ILE A N 1
ATOM 4528 C CA . ILE A 1 545 ? -32.701 -10.237 25.454 1.00 61.78 545 ILE A CA 1
ATOM 4529 C C . ILE A 1 545 ? -33.828 -11.258 25.192 1.00 61.78 545 ILE A C 1
ATOM 4531 O O . ILE A 1 545 ? -34.671 -11.482 26.064 1.00 61.78 545 ILE A O 1
ATOM 4535 N N . PRO A 1 546 ? -33.866 -11.931 24.024 1.00 58.00 546 PRO A N 1
ATOM 4536 C CA . PRO A 1 546 ? -34.798 -13.031 23.787 1.00 58.00 546 PRO A CA 1
ATOM 4537 C C . PRO A 1 546 ? -34.587 -14.184 24.782 1.00 58.00 546 PRO A C 1
ATOM 4539 O O . PRO A 1 546 ? -33.459 -14.639 24.974 1.00 58.00 546 PRO A O 1
ATOM 4542 N N . LYS A 1 547 ? -35.674 -14.726 25.356 1.00 55.25 547 LYS A N 1
ATOM 4543 C CA . LYS A 1 547 ? -35.637 -15.840 26.336 1.00 55.25 547 LYS A CA 1
ATOM 4544 C C . LYS A 1 547 ? -34.956 -17.129 25.833 1.00 55.25 547 LYS A C 1
ATOM 4546 O O . LYS A 1 547 ? -34.688 -18.023 26.626 1.00 55.25 547 LYS A O 1
ATOM 4551 N N . SER A 1 548 ? -34.655 -17.240 24.540 1.00 45.00 548 SER A N 1
ATOM 4552 C CA . SER A 1 548 ? -33.942 -18.371 23.934 1.00 45.00 548 SER A CA 1
ATOM 4553 C C . SER A 1 548 ? -32.442 -18.438 24.259 1.00 45.00 548 SER A C 1
ATOM 4555 O O . SER A 1 548 ? -31.800 -19.412 23.883 1.00 45.00 548 SER A O 1
ATOM 4557 N N . THR A 1 549 ? -31.862 -17.435 24.928 1.00 48.94 549 THR A N 1
ATOM 4558 C CA . THR A 1 549 ? -30.418 -17.391 25.250 1.00 48.94 549 THR A CA 1
ATOM 4559 C C . THR A 1 549 ? -29.994 -18.252 26.443 1.00 48.94 549 THR A C 1
ATOM 4561 O O . THR A 1 549 ? -28.797 -18.413 26.672 1.00 48.94 549 THR A O 1
ATOM 4564 N N . GLY A 1 550 ? -30.936 -18.814 27.208 1.00 42.94 550 GLY A N 1
ATOM 4565 C CA . GLY A 1 550 ? -30.619 -19.725 28.313 1.00 42.94 550 GLY A CA 1
ATOM 4566 C C . GLY A 1 550 ? -29.952 -19.072 29.532 1.00 42.94 550 GLY A C 1
ATOM 4567 O O . GLY A 1 550 ? -29.350 -19.780 30.340 1.00 42.94 550 GLY A O 1
ATOM 4568 N N . LEU A 1 551 ? -30.056 -17.746 29.697 1.00 48.59 551 LEU A N 1
ATOM 4569 C CA . LEU A 1 551 ? -29.864 -17.138 31.018 1.00 48.59 551 LEU A CA 1
ATOM 4570 C C . LEU A 1 551 ? -30.942 -17.673 31.976 1.00 48.59 551 LEU A C 1
ATOM 4572 O O . LEU A 1 551 ? -32.096 -17.842 31.583 1.00 48.59 551 LEU A O 1
ATOM 4576 N N . HIS A 1 552 ? -30.573 -17.890 33.239 1.00 54.12 552 HIS A N 1
ATOM 4577 C CA . HIS A 1 552 ? -31.561 -17.994 34.315 1.00 54.12 552 HIS A CA 1
ATOM 4578 C C . HIS A 1 552 ? -32.345 -16.674 34.387 1.00 54.12 552 HIS A C 1
ATOM 4580 O O . HIS A 1 552 ? -31.739 -15.606 34.269 1.00 54.12 552 HIS A O 1
ATOM 4586 N N . ASP A 1 553 ? -33.666 -16.729 34.587 1.00 72.00 553 ASP A N 1
ATOM 4587 C CA . ASP A 1 553 ? -34.458 -15.515 34.812 1.00 72.00 553 ASP A CA 1
ATOM 4588 C C . ASP A 1 553 ? -33.923 -14.813 36.081 1.00 72.00 553 ASP A C 1
ATOM 4590 O O . ASP A 1 553 ? -33.752 -15.444 37.126 1.00 72.00 553 ASP A O 1
ATOM 4594 N N . ASP A 1 554 ? -33.671 -13.496 36.010 1.00 81.56 554 ASP A N 1
ATOM 4595 C CA . ASP A 1 554 ? -33.091 -12.702 37.116 1.00 81.56 554 ASP A CA 1
ATOM 4596 C C . ASP A 1 554 ? -33.858 -12.851 38.445 1.00 81.56 554 ASP A C 1
ATOM 4598 O O . ASP A 1 554 ? -33.296 -12.654 39.524 1.00 81.56 554 ASP A O 1
ATOM 4602 N N . PHE A 1 555 ? -35.146 -13.202 38.353 1.00 87.00 555 PHE A N 1
ATOM 4603 C CA . PHE A 1 555 ? -36.014 -13.544 39.473 1.00 87.00 555 PHE A CA 1
ATOM 4604 C C . PHE A 1 555 ? -35.387 -14.598 40.392 1.00 87.00 555 PHE A C 1
ATOM 4606 O O . PHE A 1 555 ? -35.299 -14.355 41.595 1.00 87.00 555 PHE A O 1
ATOM 4613 N N . ASP A 1 556 ? -34.905 -15.716 39.841 1.00 87.12 556 ASP A N 1
ATOM 4614 C CA . ASP A 1 556 ? -34.403 -16.848 40.624 1.00 87.12 556 ASP A CA 1
ATOM 4615 C C . ASP A 1 556 ? -33.111 -16.476 41.358 1.00 87.12 556 ASP A C 1
ATOM 4617 O O . ASP A 1 556 ? -33.037 -16.595 42.580 1.00 87.12 556 ASP A O 1
ATOM 4621 N N . ILE A 1 557 ? -32.127 -15.913 40.644 1.00 87.69 557 ILE A N 1
ATOM 4622 C CA . ILE A 1 557 ? -30.823 -15.516 41.210 1.00 87.69 557 ILE A CA 1
ATOM 4623 C C . ILE A 1 557 ? -31.001 -14.482 42.335 1.00 87.69 557 ILE A C 1
ATOM 4625 O O . ILE A 1 557 ? -30.336 -14.532 43.376 1.00 87.69 557 ILE A O 1
ATOM 4629 N N . ILE A 1 558 ? -31.908 -13.519 42.143 1.00 91.88 558 ILE A N 1
ATOM 4630 C CA . ILE A 1 558 ? -32.203 -12.505 43.158 1.00 91.88 558 ILE A CA 1
ATOM 4631 C C . ILE A 1 558 ? -32.991 -13.119 44.320 1.00 91.88 558 ILE A C 1
ATOM 4633 O O . ILE A 1 558 ? -32.743 -12.742 45.465 1.00 91.88 558 ILE A O 1
ATOM 4637 N N . GLN A 1 559 ? -33.892 -14.072 44.073 1.00 90.94 559 GLN A N 1
ATOM 4638 C CA . GLN A 1 559 ? -34.668 -14.747 45.114 1.00 90.94 559 GLN A CA 1
ATOM 4639 C C . GLN A 1 559 ? -33.808 -15.683 45.981 1.00 90.94 559 GLN A C 1
ATOM 4641 O O . GLN A 1 559 ? -33.946 -15.645 47.205 1.00 90.94 559 GLN A O 1
ATOM 4646 N N . GLU A 1 560 ? -32.872 -16.441 45.398 1.00 90.56 560 GLU A N 1
ATOM 4647 C CA . GLU A 1 560 ? -31.866 -17.239 46.128 1.00 90.56 560 GLU A CA 1
ATOM 4648 C C . GLU A 1 560 ? -31.076 -16.380 47.127 1.00 90.56 560 GLU A C 1
ATOM 4650 O O . GLU A 1 560 ? -30.793 -16.793 48.252 1.00 90.56 560 GLU A O 1
ATOM 4655 N N . CYS A 1 561 ? -30.778 -15.135 46.747 1.00 89.56 561 CYS A N 1
ATOM 4656 C CA . CYS A 1 561 ? -30.046 -14.180 47.571 1.00 89.56 561 CYS A CA 1
ATOM 4657 C C . CYS A 1 561 ? -30.922 -13.399 48.575 1.00 89.56 561 CYS A C 1
ATOM 4659 O O . CYS A 1 561 ? -30.444 -12.401 49.125 1.00 89.56 561 CYS A O 1
ATOM 4661 N N . ASP A 1 562 ? -32.189 -13.777 48.806 1.00 94.06 562 ASP A N 1
ATOM 4662 C CA . ASP A 1 562 ? -33.193 -13.007 49.579 1.00 94.06 562 ASP A CA 1
ATOM 4663 C C . ASP A 1 562 ? -33.366 -11.551 49.067 1.00 94.06 562 ASP A C 1
ATOM 4665 O O . ASP A 1 562 ? -33.717 -10.604 49.776 1.00 94.06 562 ASP A O 1
ATOM 4669 N N . GLY A 1 563 ? -33.063 -11.333 47.790 1.00 95.81 563 GLY A N 1
ATOM 4670 C CA . GLY A 1 563 ? -32.947 -10.012 47.194 1.00 95.81 563 GLY A CA 1
ATOM 4671 C C . GLY A 1 563 ? -34.277 -9.288 47.047 1.00 95.81 563 GLY A C 1
ATOM 4672 O O . GLY A 1 563 ? -34.330 -8.078 47.258 1.00 95.81 563 GLY A O 1
ATOM 4673 N N . ILE A 1 564 ? -35.366 -10.014 46.781 1.00 96.50 564 ILE A N 1
ATOM 4674 C CA . ILE A 1 564 ? -36.713 -9.433 46.684 1.00 96.50 564 ILE A CA 1
ATOM 4675 C C . ILE A 1 564 ? -37.109 -8.766 48.011 1.00 96.50 564 ILE A C 1
ATOM 4677 O O . ILE A 1 564 ? -37.539 -7.608 48.024 1.00 96.50 564 ILE A O 1
ATOM 4681 N N . ASN A 1 565 ? -36.875 -9.438 49.143 1.00 97.31 565 ASN A N 1
ATOM 4682 C CA . ASN A 1 565 ? -37.152 -8.884 50.468 1.00 97.31 565 ASN A CA 1
ATOM 4683 C C . ASN A 1 565 ? -36.234 -7.703 50.806 1.00 97.31 565 ASN A C 1
ATOM 4685 O O . ASN A 1 565 ? -36.707 -6.713 51.367 1.00 97.31 565 ASN A O 1
ATOM 4689 N N . LYS A 1 566 ? -34.953 -7.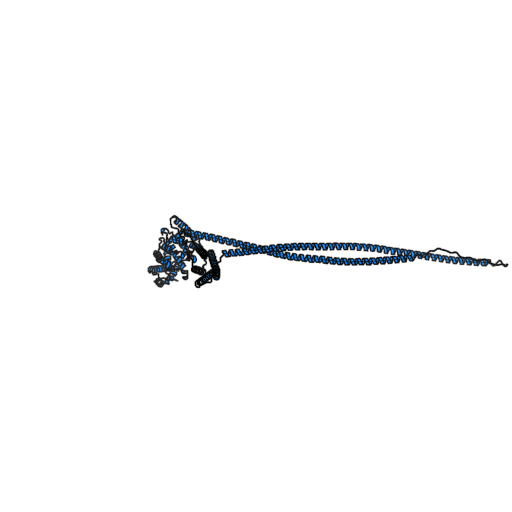750 50.418 1.00 98.12 566 LYS A N 1
ATOM 4690 C CA . LYS A 1 566 ? -33.994 -6.642 50.609 1.00 98.12 566 LYS A CA 1
ATOM 4691 C C . LYS A 1 566 ? -34.377 -5.397 49.801 1.00 98.12 566 LYS A C 1
ATOM 4693 O O . LYS A 1 566 ? -34.350 -4.287 50.336 1.00 98.12 566 LYS A O 1
ATOM 4698 N N . ILE A 1 567 ? -34.822 -5.567 48.555 1.00 98.38 567 ILE A N 1
ATOM 4699 C CA . ILE A 1 567 ? -35.343 -4.472 47.723 1.00 98.38 567 ILE A CA 1
ATOM 4700 C C . ILE A 1 567 ? -36.647 -3.919 48.325 1.00 98.38 567 ILE A C 1
ATOM 4702 O O . ILE A 1 567 ? -36.803 -2.700 48.436 1.00 98.38 567 ILE A O 1
ATOM 4706 N N . PHE A 1 568 ? -37.559 -4.775 48.803 1.00 98.19 568 PHE A N 1
ATOM 4707 C CA . PHE A 1 568 ? -38.795 -4.321 49.453 1.00 98.19 568 PHE A CA 1
ATOM 4708 C C . PHE A 1 568 ? -38.545 -3.645 50.815 1.00 98.19 568 PHE A C 1
ATOM 4710 O O . PHE A 1 568 ? -39.258 -2.711 51.187 1.00 98.19 568 PHE A O 1
ATOM 4717 N N . ALA A 1 569 ? -37.509 -4.049 51.553 1.00 98.06 569 ALA A N 1
ATOM 4718 C CA . ALA A 1 569 ? -37.064 -3.365 52.763 1.00 98.06 569 ALA A CA 1
ATOM 4719 C C . ALA A 1 569 ? -36.534 -1.954 52.451 1.00 98.06 569 ALA A C 1
ATOM 4721 O O . ALA A 1 569 ? -36.923 -1.002 53.129 1.00 98.06 569 ALA A O 1
ATOM 4722 N N . LEU A 1 570 ? -35.734 -1.787 51.389 1.00 98.06 570 LEU A N 1
ATOM 4723 C CA . LEU A 1 570 ? -35.288 -0.467 50.924 1.00 98.06 570 LEU A CA 1
ATOM 4724 C C . LEU A 1 570 ? -36.466 0.418 50.479 1.00 98.06 570 LEU A C 1
ATOM 4726 O O . LEU A 1 570 ? -36.522 1.586 50.866 1.00 98.06 570 LEU A O 1
ATOM 4730 N N . PHE A 1 571 ? -37.431 -0.140 49.739 1.00 98.25 571 PHE A N 1
ATOM 4731 C CA . PHE A 1 571 ? -38.672 0.554 49.377 1.00 98.25 571 PHE A CA 1
ATOM 4732 C C . PHE A 1 571 ? -39.421 1.059 50.624 1.00 98.25 571 PHE A C 1
ATOM 4734 O O . PHE A 1 571 ? -39.698 2.256 50.731 1.00 98.25 571 PHE A O 1
ATOM 4741 N N . LYS A 1 572 ? -39.680 0.173 51.600 1.00 97.88 572 LYS A N 1
ATOM 4742 C CA . LYS A 1 572 ? -40.368 0.512 52.862 1.00 97.88 572 LYS A CA 1
ATOM 4743 C C . LYS A 1 572 ? -39.599 1.536 53.700 1.00 97.88 572 LYS A C 1
ATOM 4745 O O . LYS A 1 572 ? -40.221 2.339 54.389 1.00 97.88 572 LYS A O 1
ATOM 4750 N N . ARG A 1 573 ? -38.262 1.547 53.620 1.00 95.69 573 ARG A N 1
ATOM 4751 C CA . ARG A 1 573 ? -37.399 2.518 54.313 1.00 95.69 573 ARG A CA 1
ATOM 4752 C C . ARG A 1 573 ? -37.555 3.949 53.786 1.00 95.69 573 ARG A C 1
ATOM 4754 O O . ARG A 1 573 ? -37.282 4.880 54.535 1.00 95.69 573 ARG A O 1
ATOM 4761 N N . ASN A 1 574 ? -37.987 4.139 52.532 1.00 93.94 574 ASN A N 1
ATOM 4762 C CA . ASN A 1 574 ? -38.340 5.449 51.956 1.00 93.94 574 ASN A CA 1
ATOM 4763 C C . ASN A 1 574 ? -37.247 6.543 52.111 1.00 93.94 574 ASN A C 1
ATOM 4765 O O . ASN A 1 574 ? -37.550 7.727 52.223 1.00 93.94 574 ASN A O 1
ATOM 4769 N N . ALA A 1 575 ? -35.965 6.157 52.134 1.00 91.38 575 ALA A N 1
ATOM 4770 C CA . ALA A 1 575 ? -34.861 7.056 52.502 1.00 91.38 575 ALA A CA 1
ATOM 4771 C C . ALA A 1 575 ? -34.489 8.096 51.422 1.00 91.38 575 ALA A C 1
ATOM 4773 O O . ALA A 1 575 ? -33.789 9.064 51.708 1.00 91.38 575 ALA A O 1
ATOM 4774 N N . SER A 1 576 ? -34.932 7.898 50.178 1.00 95.12 576 SER A N 1
ATOM 4775 C CA . SER A 1 576 ? -34.914 8.904 49.110 1.00 95.12 576 SER A CA 1
ATOM 4776 C C . SER A 1 576 ? -35.941 8.538 48.034 1.00 95.12 576 SER A C 1
ATOM 4778 O O . SER A 1 576 ? -36.188 7.349 47.812 1.00 95.12 576 SER A O 1
ATOM 4780 N N . LYS A 1 577 ? -36.510 9.532 47.329 1.00 94.81 577 LYS A N 1
ATOM 4781 C CA . LYS A 1 577 ? -37.433 9.289 46.198 1.00 94.81 577 LYS A CA 1
ATOM 4782 C C . LYS A 1 577 ? -36.795 8.347 45.173 1.00 94.81 577 LYS A C 1
ATOM 4784 O O . LYS A 1 577 ? -37.360 7.306 44.864 1.00 94.81 577 LYS A O 1
ATOM 4789 N N . TYR A 1 578 ? -35.566 8.653 44.749 1.00 95.19 578 TYR A N 1
ATOM 4790 C CA . TYR A 1 578 ? -34.816 7.844 43.785 1.00 95.19 578 TYR A CA 1
ATOM 4791 C C . TYR A 1 578 ? -34.685 6.371 44.202 1.00 95.19 578 TYR A C 1
ATOM 4793 O O . TYR A 1 578 ? -35.004 5.488 43.408 1.00 95.19 578 TYR A O 1
ATOM 4801 N N . SER A 1 579 ? -34.267 6.088 45.445 1.00 96.25 579 SER A N 1
ATOM 4802 C CA . SER A 1 579 ? -34.084 4.700 45.895 1.00 96.25 579 SER A CA 1
ATOM 4803 C C . SER A 1 579 ? -35.406 3.939 46.023 1.00 96.25 579 SER A C 1
ATOM 4805 O O . SER A 1 579 ? -35.467 2.768 45.650 1.00 96.25 579 SER A O 1
ATOM 4807 N N . ARG A 1 580 ? -36.479 4.601 46.475 1.00 97.25 580 ARG A N 1
ATOM 4808 C CA . ARG A 1 580 ? -37.821 4.009 46.571 1.00 97.25 580 ARG A CA 1
ATOM 4809 C C . ARG A 1 580 ? -38.434 3.734 45.198 1.00 97.25 580 ARG A C 1
ATOM 4811 O O . ARG A 1 580 ? -38.935 2.634 44.975 1.00 97.25 580 ARG A O 1
ATOM 4818 N N . ASP A 1 581 ? -38.369 4.696 44.282 1.00 97.44 581 ASP A N 1
ATOM 4819 C CA . ASP A 1 581 ? -38.900 4.553 42.924 1.00 97.44 581 ASP A CA 1
ATOM 4820 C C . ASP A 1 581 ? -38.157 3.443 42.174 1.00 97.44 581 ASP A C 1
ATOM 4822 O O . ASP A 1 581 ? -38.785 2.542 41.619 1.00 97.44 581 ASP A O 1
ATOM 4826 N N . ARG A 1 582 ? -36.816 3.438 42.228 1.00 96.94 582 ARG A N 1
ATOM 4827 C CA . ARG A 1 582 ? -35.991 2.363 41.654 1.00 96.94 582 ARG A CA 1
ATOM 4828 C C . ARG A 1 582 ? -36.316 1.004 42.276 1.00 96.94 582 ARG A C 1
ATOM 4830 O O . ARG A 1 582 ? -36.491 0.051 41.527 1.00 96.94 582 ARG A O 1
ATOM 4837 N N . ALA A 1 583 ? -36.481 0.907 43.598 1.00 98.12 583 ALA A N 1
ATOM 4838 C CA . ALA A 1 583 ? -36.853 -0.346 44.260 1.00 98.12 583 ALA A CA 1
ATOM 4839 C C . ALA A 1 583 ? -38.230 -0.877 43.810 1.00 98.12 583 ALA A C 1
ATOM 4841 O O . ALA A 1 583 ? -38.360 -2.068 43.525 1.00 98.12 583 ALA A O 1
ATOM 4842 N N . ALA A 1 584 ? -39.237 -0.004 43.679 1.00 98.06 584 ALA A N 1
ATOM 4843 C CA . ALA A 1 584 ? -40.548 -0.385 43.149 1.00 98.06 584 ALA A CA 1
ATOM 4844 C C . ALA A 1 584 ? -40.472 -0.853 41.689 1.00 98.06 584 ALA A C 1
ATOM 4846 O O . ALA A 1 584 ? -41.048 -1.887 41.342 1.00 98.06 584 ALA A O 1
ATOM 4847 N N . LEU A 1 585 ? -39.714 -0.137 40.849 1.00 96.75 585 LEU A N 1
ATOM 4848 C CA . LEU A 1 585 ? -39.478 -0.540 39.465 1.00 96.75 585 LEU A CA 1
ATOM 4849 C C . LEU A 1 585 ? -38.777 -1.908 39.393 1.00 96.75 585 LEU A C 1
ATOM 4851 O O . LEU A 1 585 ? -39.252 -2.762 38.649 1.00 96.75 585 LEU A O 1
ATOM 4855 N N . CYS A 1 586 ? -37.732 -2.162 40.192 1.00 96.56 586 CYS A N 1
ATOM 4856 C CA . CYS A 1 586 ? -37.041 -3.458 40.248 1.00 96.56 586 CYS A CA 1
ATOM 4857 C C . CYS A 1 586 ? -37.988 -4.611 40.610 1.00 96.56 586 CYS A C 1
ATOM 4859 O O . CYS A 1 586 ? -38.069 -5.577 39.855 1.00 96.56 586 CYS A O 1
ATOM 4861 N N . ILE A 1 587 ? -38.765 -4.495 41.697 1.00 96.88 587 ILE A N 1
ATOM 4862 C CA . ILE A 1 587 ? -39.746 -5.528 42.092 1.00 96.88 587 ILE A CA 1
ATOM 4863 C C . ILE A 1 587 ? -40.729 -5.800 40.945 1.00 96.88 587 ILE A C 1
ATOM 4865 O O . ILE A 1 587 ? -40.999 -6.951 40.618 1.00 96.88 587 ILE A O 1
ATOM 4869 N N . SER A 1 588 ? -41.208 -4.754 40.269 1.00 94.75 588 SER A N 1
ATOM 4870 C CA . SER A 1 588 ? -42.121 -4.901 39.128 1.00 94.75 588 SER A CA 1
ATOM 4871 C C . SER A 1 588 ? -41.480 -5.397 37.821 1.00 94.75 588 SER A C 1
ATOM 4873 O O . SER A 1 588 ? -42.206 -5.746 36.893 1.00 94.75 588 SER A O 1
ATOM 4875 N N . MET A 1 589 ? -40.144 -5.438 37.720 1.00 92.06 589 MET A N 1
ATOM 4876 C CA . MET A 1 589 ? -39.455 -6.175 36.652 1.00 92.06 589 MET A CA 1
ATOM 4877 C C . MET A 1 589 ? -39.428 -7.667 36.973 1.00 92.06 589 MET A C 1
ATOM 4879 O O . MET A 1 589 ? -39.784 -8.476 36.126 1.00 92.06 589 MET A O 1
ATOM 4883 N N . LEU A 1 590 ? -39.045 -8.003 38.208 1.00 92.75 590 LEU A N 1
ATOM 4884 C CA . LEU A 1 590 ? -38.898 -9.377 38.688 1.00 92.75 590 LEU A CA 1
ATOM 4885 C C . LEU A 1 590 ? -40.244 -10.111 38.660 1.00 92.75 590 LEU A C 1
ATOM 4887 O O . LEU A 1 590 ? -40.349 -11.189 38.088 1.00 92.75 590 LEU A O 1
ATOM 4891 N N . PHE A 1 591 ? -41.304 -9.482 39.171 1.00 92.44 591 PHE A N 1
ATOM 4892 C CA . PHE A 1 591 ? -42.659 -10.035 39.116 1.00 92.44 591 PHE A CA 1
ATOM 4893 C C . PHE A 1 591 ? -43.382 -9.813 37.778 1.00 92.44 591 PHE A C 1
ATOM 4895 O O . PHE A 1 591 ? -44.603 -9.975 37.710 1.00 92.44 591 PHE A O 1
ATOM 4902 N N . LYS A 1 592 ? -42.673 -9.479 36.689 1.00 87.31 592 LYS A N 1
ATOM 4903 C CA . LYS A 1 592 ? -43.282 -9.514 35.355 1.00 87.31 592 LYS A CA 1
ATOM 4904 C C . LYS A 1 592 ? -43.859 -10.922 35.122 1.00 87.31 592 LYS A C 1
ATOM 4906 O O . LYS A 1 592 ? -43.141 -11.910 35.248 1.00 87.31 592 LYS A O 1
ATOM 4911 N N . ASN A 1 593 ? -45.155 -10.997 34.817 1.00 82.31 593 ASN A N 1
ATOM 4912 C CA . ASN A 1 593 ? -45.938 -12.223 34.592 1.00 82.31 593 ASN A CA 1
ATOM 4913 C C . ASN A 1 593 ? -46.078 -13.178 35.806 1.00 82.31 593 ASN A C 1
ATOM 4915 O O . ASN A 1 593 ? -46.762 -14.194 35.695 1.00 82.31 593 ASN A O 1
ATOM 4919 N N . HIS A 1 594 ? -45.530 -12.838 36.978 1.00 87.62 594 HIS A N 1
ATOM 4920 C CA . HIS A 1 594 ? -45.590 -13.649 38.204 1.00 87.62 594 HIS A CA 1
ATOM 4921 C C . HIS A 1 594 ? -46.517 -13.013 39.253 1.00 87.62 594 HIS A C 1
ATOM 4923 O O . HIS A 1 594 ? -46.648 -11.791 39.312 1.00 87.62 594 HIS A O 1
ATOM 4929 N N . GLU A 1 595 ? -47.151 -13.808 40.122 1.00 92.88 595 GLU A N 1
ATOM 4930 C CA . GLU A 1 595 ? -47.931 -13.249 41.237 1.00 92.88 595 GLU A CA 1
ATOM 4931 C C . GLU A 1 595 ? -47.005 -12.691 42.329 1.00 92.88 595 GLU A C 1
ATOM 4933 O O . GLU A 1 595 ? -46.127 -13.392 42.833 1.00 92.88 595 GLU A O 1
ATOM 4938 N N . ILE A 1 596 ? -47.243 -11.445 42.758 1.00 95.56 596 ILE A N 1
ATOM 4939 C CA . ILE A 1 596 ? -46.621 -10.910 43.976 1.00 95.56 596 ILE A CA 1
ATOM 4940 C C . ILE A 1 596 ? -47.349 -11.528 45.179 1.00 95.56 596 ILE A C 1
ATOM 4942 O O . ILE A 1 596 ? -48.335 -10.969 45.655 1.00 95.56 596 ILE A O 1
ATOM 4946 N N . ASN A 1 597 ? -46.910 -12.703 45.639 1.00 93.38 597 ASN A N 1
ATOM 4947 C CA . ASN A 1 597 ? -47.620 -13.494 46.660 1.00 93.38 597 ASN A CA 1
ATOM 4948 C C . ASN A 1 597 ? -47.788 -12.771 48.016 1.00 93.38 597 ASN A C 1
ATOM 4950 O O . ASN A 1 597 ? -48.798 -12.955 48.694 1.00 93.38 597 ASN A O 1
ATOM 4954 N N . ASP A 1 598 ? -46.832 -11.924 48.417 1.00 96.50 598 ASP A N 1
ATOM 4955 C CA . ASP A 1 598 ? -46.984 -11.061 49.597 1.00 96.50 598 ASP A CA 1
ATOM 4956 C C . ASP A 1 598 ? -48.014 -9.957 49.297 1.00 96.50 598 ASP A C 1
ATOM 4958 O O . ASP A 1 598 ? -47.746 -9.010 48.556 1.00 96.50 598 ASP A O 1
ATOM 4962 N N . TYR A 1 599 ? -49.194 -10.062 49.915 1.00 96.00 599 TYR A N 1
ATOM 4963 C CA . TYR A 1 599 ? -50.287 -9.093 49.788 1.00 96.00 599 TYR A CA 1
ATOM 4964 C C . TYR A 1 599 ? -49.876 -7.651 50.141 1.00 96.00 599 TYR A C 1
ATOM 4966 O O . TYR A 1 599 ? -50.319 -6.702 49.492 1.00 96.00 599 TYR A O 1
ATOM 4974 N N . THR A 1 600 ? -49.012 -7.471 51.142 1.00 97.38 600 THR A N 1
ATOM 4975 C CA . THR A 1 600 ? -48.527 -6.155 51.580 1.00 97.38 600 THR A CA 1
ATOM 4976 C C . THR A 1 600 ? -47.584 -5.559 50.541 1.00 97.38 600 THR A C 1
ATOM 4978 O O . THR A 1 600 ? -47.697 -4.377 50.215 1.00 97.38 600 THR A O 1
ATOM 4981 N N . MET A 1 601 ? -46.687 -6.376 49.981 1.00 98.25 601 MET A N 1
ATOM 4982 C CA .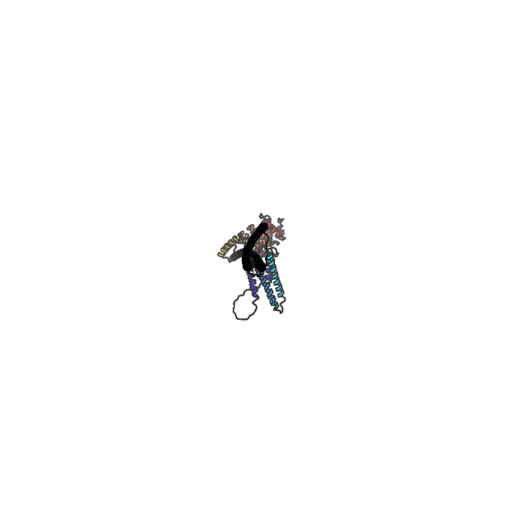 MET A 1 601 ? -45.821 -5.984 48.868 1.00 98.25 601 MET A CA 1
ATOM 4983 C C . MET A 1 601 ? -46.653 -5.639 47.630 1.00 98.25 601 MET A C 1
ATOM 4985 O O . MET A 1 601 ? -46.506 -4.547 47.084 1.00 98.25 601 MET A O 1
ATOM 4989 N N . ARG A 1 602 ? -47.587 -6.513 47.239 1.00 98.12 602 ARG A N 1
ATOM 4990 C CA . ARG A 1 602 ? -48.481 -6.329 46.088 1.00 98.12 602 ARG A CA 1
ATOM 4991 C C . ARG A 1 602 ? -49.241 -5.007 46.177 1.00 98.12 602 ARG A C 1
ATOM 4993 O O . ARG A 1 602 ? -49.141 -4.184 45.268 1.00 98.12 602 ARG A O 1
ATOM 5000 N N . LEU A 1 603 ? -49.912 -4.762 47.304 1.00 97.81 603 LEU A N 1
ATOM 5001 C CA . LEU A 1 603 ? -50.663 -3.534 47.566 1.00 97.81 603 LEU A CA 1
ATOM 5002 C C . LEU A 1 603 ? -49.771 -2.281 47.530 1.00 97.81 603 LEU A C 1
ATOM 5004 O O . LEU A 1 603 ? -50.103 -1.308 46.851 1.00 97.81 603 LEU A O 1
ATOM 5008 N N . GLN A 1 604 ? -48.639 -2.283 48.243 1.00 98.31 604 GLN A N 1
ATOM 5009 C CA . GLN A 1 604 ? -47.789 -1.092 48.362 1.00 98.31 604 GLN A CA 1
ATOM 5010 C C . GLN A 1 604 ? -47.054 -0.748 47.060 1.00 98.31 604 GLN A C 1
ATOM 5012 O O . GLN A 1 604 ? -46.987 0.427 46.697 1.00 98.31 604 GLN A O 1
ATOM 5017 N N . ILE A 1 605 ? -46.535 -1.748 46.342 1.00 98.38 605 ILE A N 1
ATOM 5018 C CA . ILE A 1 605 ? -45.808 -1.539 45.084 1.00 98.38 605 ILE A CA 1
ATOM 5019 C C . ILE A 1 605 ? -46.765 -1.090 43.976 1.00 98.38 605 ILE A C 1
ATOM 5021 O O . ILE A 1 605 ? -46.476 -0.106 43.297 1.00 98.38 605 ILE A O 1
ATOM 5025 N N . ILE A 1 606 ? -47.938 -1.721 43.837 1.00 98.19 606 ILE A N 1
ATOM 5026 C CA . ILE A 1 606 ? -48.942 -1.309 42.840 1.00 98.19 606 ILE A CA 1
ATOM 5027 C C . ILE A 1 606 ? -49.489 0.090 43.156 1.00 98.19 606 ILE A C 1
ATOM 5029 O O . ILE A 1 606 ? -49.598 0.912 42.249 1.00 98.19 606 ILE A O 1
ATOM 5033 N N . SER A 1 607 ? -49.767 0.406 44.426 1.00 98.00 607 SER A N 1
ATOM 5034 C CA . SER A 1 607 ? -50.190 1.753 44.844 1.00 98.00 607 SER A CA 1
ATOM 5035 C C . SER A 1 607 ? -49.129 2.822 44.538 1.00 98.00 607 SER A C 1
ATOM 5037 O O . SER A 1 607 ? -49.445 3.881 43.992 1.00 98.00 607 SER A O 1
ATOM 5039 N N . HIS A 1 608 ? -47.848 2.529 44.795 1.00 98.19 608 HIS A N 1
ATOM 5040 C CA . HIS A 1 608 ? -46.753 3.444 44.457 1.00 98.19 608 HIS A CA 1
ATOM 5041 C C . HIS A 1 608 ? -46.629 3.649 42.942 1.00 98.19 608 HIS A C 1
ATOM 5043 O O . HIS A 1 608 ? -46.622 4.790 42.484 1.00 98.19 608 HIS A O 1
ATOM 5049 N N . LEU A 1 609 ? -46.630 2.573 42.149 1.00 97.94 609 LEU A N 1
ATOM 5050 C CA . LEU A 1 609 ? -46.604 2.661 40.684 1.00 97.94 609 LEU A CA 1
ATOM 5051 C C . LEU A 1 609 ? -47.800 3.456 40.124 1.00 97.94 609 LEU A C 1
ATOM 5053 O O . LEU A 1 609 ? -47.598 4.315 39.265 1.00 97.94 609 LEU A O 1
ATOM 5057 N N . LYS A 1 610 ? -49.019 3.258 40.655 1.00 97.75 610 LYS A N 1
ATOM 5058 C CA . LYS A 1 610 ? -50.214 4.058 40.306 1.00 97.75 610 LYS A CA 1
ATOM 5059 C C . LYS A 1 610 ? -49.993 5.563 40.500 1.00 97.75 610 LYS A C 1
ATOM 5061 O O . LYS A 1 610 ? -50.477 6.340 39.683 1.00 97.75 610 LYS A O 1
ATOM 5066 N N . SER A 1 611 ? -49.250 5.981 41.532 1.00 96.75 611 SER A N 1
ATOM 5067 C CA . SER A 1 611 ? -48.886 7.395 41.724 1.00 96.75 611 SER A CA 1
ATOM 5068 C C . SER A 1 611 ? -47.841 7.884 40.709 1.00 96.75 611 SER A C 1
ATOM 5070 O O . SER A 1 611 ? -48.021 8.946 40.117 1.00 96.75 611 SER A O 1
ATOM 5072 N N . LEU A 1 612 ? -46.815 7.075 40.411 1.00 96.94 612 LEU A N 1
ATOM 5073 C CA . LEU A 1 612 ? -45.755 7.412 39.447 1.00 96.94 612 LEU A CA 1
ATOM 5074 C C . LEU A 1 612 ? -46.241 7.540 37.990 1.00 96.94 612 LEU A C 1
ATOM 5076 O O . LEU A 1 612 ? -45.557 8.141 37.171 1.00 96.94 612 LEU A O 1
ATOM 5080 N N . VAL A 1 613 ? -47.433 7.037 37.650 1.00 96.12 613 VAL A N 1
ATOM 5081 C CA . VAL A 1 613 ? -48.090 7.282 36.345 1.00 96.12 613 VAL A CA 1
ATOM 5082 C C . VAL A 1 613 ? -48.390 8.773 36.098 1.00 96.12 613 VAL A C 1
ATOM 5084 O O . VAL A 1 613 ? -48.559 9.174 34.943 1.00 96.12 613 VAL A O 1
ATOM 5087 N N . TYR A 1 614 ? -48.415 9.584 37.159 1.00 93.62 614 TYR A N 1
ATOM 5088 C CA . TYR A 1 614 ? -48.624 11.034 37.133 1.00 93.62 614 TYR A CA 1
ATOM 5089 C C . TYR A 1 614 ? -47.386 11.820 37.607 1.00 93.62 614 TYR A C 1
ATOM 5091 O O . TYR A 1 614 ? -47.512 12.973 38.016 1.00 93.62 614 TYR A O 1
ATOM 5099 N N . ASP A 1 615 ? -46.196 11.207 37.584 1.00 94.19 615 ASP A N 1
ATOM 5100 C CA . ASP A 1 615 ? -44.940 11.902 37.889 1.00 94.19 615 ASP A CA 1
ATOM 5101 C C . ASP A 1 615 ? -44.643 12.995 36.844 1.00 94.19 615 ASP A C 1
ATOM 5103 O O . ASP A 1 615 ? -45.036 12.893 35.679 1.00 94.19 615 ASP A O 1
ATOM 5107 N N . THR A 1 616 ? -43.936 14.044 37.264 1.00 92.75 616 THR A N 1
ATOM 5108 C CA . THR A 1 616 ? -43.458 15.119 36.383 1.00 92.75 616 THR A CA 1
ATOM 5109 C C . THR A 1 616 ? -42.270 14.689 35.522 1.00 92.75 616 THR A C 1
ATOM 5111 O O . THR A 1 616 ? -42.012 15.309 34.494 1.00 92.75 616 THR A O 1
ATOM 5114 N N . ASP A 1 617 ? -41.541 13.645 35.929 1.00 92.81 617 ASP A N 1
ATOM 5115 C CA . ASP A 1 617 ? -40.558 12.982 35.074 1.00 92.81 617 ASP A CA 1
ATOM 5116 C C . ASP A 1 617 ? -41.270 12.069 34.058 1.00 92.81 617 ASP A C 1
ATOM 5118 O O . ASP A 1 617 ? -41.797 11.005 34.394 1.00 92.81 617 ASP A O 1
ATOM 5122 N N . GLU A 1 618 ? -41.250 12.476 32.786 1.00 93.81 618 GLU A N 1
ATOM 5123 C CA . GLU A 1 618 ? -41.835 11.731 31.667 1.00 93.81 618 GLU A CA 1
ATOM 5124 C C . GLU A 1 618 ? -41.199 10.337 31.486 1.00 93.81 618 GLU A C 1
ATOM 5126 O O . GLU A 1 618 ? -41.877 9.396 31.060 1.00 93.81 618 GLU A O 1
ATOM 5131 N N . TRP A 1 619 ? -39.924 10.158 31.861 1.00 93.31 619 TRP A N 1
ATOM 5132 C CA . TRP A 1 619 ? -39.292 8.838 31.884 1.00 93.31 619 TRP A CA 1
ATOM 5133 C C . TRP A 1 619 ? -39.913 7.967 32.984 1.00 93.31 619 TRP A C 1
ATOM 5135 O O . TRP A 1 619 ? -40.298 6.827 32.715 1.00 93.31 619 TRP A O 1
ATOM 5145 N N . MET A 1 620 ? -40.090 8.502 34.198 1.00 94.38 620 MET A N 1
ATOM 5146 C CA . MET A 1 620 ? -40.676 7.776 35.336 1.00 94.38 620 MET A CA 1
ATOM 5147 C C . MET A 1 620 ? -42.130 7.380 35.067 1.00 94.38 620 MET A C 1
ATOM 5149 O O . MET A 1 620 ? -42.525 6.234 35.300 1.00 94.38 620 MET A O 1
ATOM 5153 N N . LYS A 1 621 ? -42.902 8.309 34.500 1.00 94.25 621 LYS A N 1
ATOM 5154 C CA . LYS A 1 621 ? -44.284 8.122 34.049 1.00 94.25 621 LYS A CA 1
ATOM 5155 C C . LYS A 1 621 ? -44.414 6.967 33.058 1.00 94.25 621 LYS A C 1
ATOM 5157 O O . LYS A 1 621 ? -45.227 6.062 33.272 1.00 94.25 621 LYS A O 1
ATOM 5162 N N . ASN A 1 622 ? -43.586 6.932 32.014 1.00 93.62 622 ASN A N 1
ATOM 5163 C CA . ASN A 1 622 ? -43.638 5.857 31.019 1.00 93.62 622 ASN A CA 1
ATOM 5164 C C . ASN A 1 622 ? -43.038 4.536 31.518 1.00 93.62 622 ASN A C 1
ATOM 5166 O O . ASN A 1 622 ? -43.595 3.475 31.225 1.00 93.62 622 ASN A O 1
ATOM 5170 N N . ALA A 1 623 ? -41.994 4.582 32.350 1.00 92.25 623 ALA A N 1
ATOM 5171 C CA . ALA A 1 623 ? -41.483 3.405 33.043 1.00 92.25 623 ALA A CA 1
ATOM 5172 C C . ALA A 1 623 ? -42.584 2.760 33.902 1.00 92.25 623 ALA A C 1
ATOM 5174 O O . ALA A 1 623 ? -42.872 1.577 33.724 1.00 92.25 623 ALA A O 1
ATOM 5175 N N . SER A 1 624 ? -43.260 3.529 34.764 1.00 95.75 624 SER A N 1
ATOM 5176 C CA . SER A 1 624 ? -44.328 3.020 35.635 1.00 95.75 624 SER A CA 1
ATOM 5177 C C . SER A 1 624 ? -45.497 2.419 34.845 1.00 95.75 624 SER A C 1
ATOM 5179 O O . SER A 1 624 ? -45.931 1.303 35.138 1.00 95.75 624 SER A O 1
ATOM 5181 N N . ARG A 1 625 ? -45.955 3.090 33.776 1.00 95.44 625 ARG A N 1
ATOM 5182 C CA . ARG A 1 625 ? -46.975 2.552 32.853 1.00 95.44 625 ARG A CA 1
ATOM 5183 C C . ARG A 1 625 ? -46.564 1.195 32.275 1.00 95.44 625 ARG A C 1
ATOM 5185 O O . ARG A 1 625 ? -47.365 0.263 32.292 1.00 95.44 625 ARG A O 1
ATOM 5192 N N . GLY A 1 626 ? -45.323 1.064 31.799 1.00 92.75 626 GLY A N 1
ATOM 5193 C CA . GLY A 1 626 ? -44.786 -0.197 31.278 1.00 92.75 626 GLY A CA 1
ATOM 5194 C C . GLY A 1 626 ? -44.732 -1.308 32.332 1.00 92.75 626 GLY A C 1
ATOM 5195 O O . GLY A 1 626 ? -45.077 -2.453 32.041 1.00 92.75 626 GLY A O 1
ATOM 5196 N N . ARG A 1 627 ? -44.374 -0.972 33.579 1.00 94.19 627 ARG A N 1
ATOM 5197 C CA . ARG A 1 627 ? -44.353 -1.929 34.697 1.00 94.19 627 ARG A CA 1
ATOM 5198 C C . ARG A 1 627 ? -45.742 -2.374 35.135 1.00 94.19 627 ARG A C 1
ATOM 5200 O O . ARG A 1 627 ? -45.944 -3.565 35.342 1.00 94.19 627 ARG A O 1
ATOM 5207 N N . LEU A 1 628 ? -46.714 -1.467 35.214 1.00 96.88 628 LEU A N 1
ATOM 5208 C CA . LEU A 1 628 ? -48.107 -1.830 35.493 1.00 96.88 628 LEU A CA 1
ATOM 5209 C C . LEU A 1 628 ? -48.678 -2.736 34.392 1.00 96.88 628 LEU A C 1
ATOM 5211 O O . LEU A 1 628 ? -49.335 -3.723 34.712 1.00 96.88 628 LEU A O 1
ATOM 5215 N N . LYS A 1 629 ? -48.367 -2.464 33.115 1.00 94.38 629 LYS A N 1
ATOM 5216 C CA . LYS A 1 629 ? -48.755 -3.335 31.992 1.00 94.38 629 LYS A CA 1
ATOM 5217 C C . LYS A 1 629 ? -48.157 -4.746 32.164 1.00 94.38 629 LYS A C 1
ATOM 5219 O O . LYS A 1 629 ? -48.920 -5.707 32.175 1.00 94.38 629 LYS A O 1
ATOM 5224 N N . GLY A 1 630 ? -46.853 -4.871 32.435 1.00 90.62 630 GLY A N 1
ATOM 5225 C CA . GLY A 1 630 ? -46.188 -6.169 32.669 1.00 90.62 630 GLY A CA 1
ATOM 5226 C C . GLY A 1 630 ? -46.607 -6.914 33.950 1.00 90.62 630 GLY A C 1
ATOM 5227 O O . GLY A 1 630 ? -46.619 -8.143 33.976 1.00 90.62 630 GLY A O 1
ATOM 5228 N N . LEU A 1 631 ? -47.003 -6.202 35.011 1.00 94.62 631 LEU A N 1
ATOM 5229 C CA . LEU A 1 631 ? -47.614 -6.817 36.196 1.00 94.62 631 LEU A CA 1
ATOM 5230 C C . LEU A 1 631 ? -49.032 -7.329 35.902 1.00 94.62 631 LEU A C 1
ATOM 5232 O O . LEU A 1 631 ? -49.414 -8.372 36.428 1.00 94.62 631 LEU A O 1
ATOM 5236 N N . SER A 1 632 ? -49.796 -6.631 35.053 1.00 95.19 632 SER A N 1
ATOM 5237 C CA . SER A 1 632 ? -51.166 -7.015 34.677 1.00 95.19 632 SER A CA 1
ATOM 5238 C C . SER A 1 632 ? -51.261 -8.248 33.764 1.00 95.19 632 SER A C 1
ATOM 5240 O O . SER A 1 632 ? -52.361 -8.754 33.546 1.00 95.19 632 SER A O 1
ATOM 5242 N N . GLU A 1 633 ? -50.124 -8.772 33.283 1.00 91.69 633 GLU A N 1
ATOM 5243 C CA . GLU A 1 633 ? -50.041 -10.089 32.632 1.00 91.69 633 GLU A CA 1
ATOM 5244 C C . GLU A 1 633 ? -50.373 -11.235 33.624 1.00 91.69 633 GLU A C 1
ATOM 5246 O O . GLU A 1 633 ? -50.791 -12.310 33.201 1.00 91.69 633 GLU A O 1
ATOM 5251 N N . ASN A 1 634 ? -50.275 -11.002 34.945 1.00 93.94 634 ASN A N 1
ATOM 5252 C CA . ASN A 1 634 ? -50.761 -11.913 35.990 1.00 93.94 634 ASN A CA 1
ATOM 5253 C C . ASN A 1 634 ? -52.165 -11.496 36.512 1.00 93.94 634 ASN A C 1
ATOM 5255 O O . ASN A 1 634 ? -52.332 -10.341 36.919 1.00 93.94 634 ASN A O 1
ATOM 5259 N N . PRO A 1 635 ? -53.162 -12.407 36.594 1.00 95.38 635 PRO A N 1
ATOM 5260 C CA . PRO A 1 635 ? -54.529 -12.068 37.016 1.00 95.38 635 PRO A CA 1
ATOM 5261 C C . PRO A 1 635 ? -54.662 -11.462 38.422 1.00 95.38 635 PRO A C 1
ATOM 5263 O O . PRO A 1 635 ? -55.433 -10.519 38.608 1.00 95.38 635 PRO A O 1
ATOM 5266 N N . THR A 1 636 ? -53.918 -11.960 39.413 1.00 96.31 636 THR A N 1
ATOM 5267 C CA . THR A 1 636 ? -54.032 -11.488 40.803 1.00 96.31 636 THR A CA 1
ATOM 5268 C C . THR A 1 636 ? -53.452 -10.084 40.965 1.00 96.31 636 THR A C 1
ATOM 5270 O O . THR A 1 636 ? -54.057 -9.223 41.609 1.00 96.31 636 THR A O 1
ATOM 5273 N N . ASN A 1 637 ? -52.315 -9.814 40.318 1.00 96.62 637 ASN A N 1
ATOM 5274 C CA . ASN A 1 637 ? -51.759 -8.464 40.225 1.00 96.62 637 ASN A CA 1
ATOM 5275 C C . ASN A 1 637 ? -52.712 -7.529 39.461 1.00 96.62 637 ASN A C 1
ATOM 5277 O O . ASN A 1 637 ? -52.959 -6.409 39.908 1.00 96.62 637 ASN A O 1
ATOM 5281 N N . LYS A 1 638 ? -53.282 -7.987 38.336 1.00 96.56 638 LYS A N 1
ATOM 5282 C CA . LYS A 1 638 ? -54.236 -7.216 37.525 1.00 96.56 638 LYS A CA 1
ATOM 5283 C C . LYS A 1 638 ? -55.450 -6.762 38.339 1.00 96.56 638 LYS A C 1
ATOM 5285 O O . LYS A 1 638 ? -55.787 -5.582 38.296 1.00 96.56 638 LYS A O 1
ATOM 5290 N N . ALA A 1 639 ? -56.049 -7.647 39.136 1.00 96.50 639 ALA A N 1
ATOM 5291 C CA . ALA A 1 639 ? -57.179 -7.293 39.996 1.00 96.50 639 ALA A CA 1
ATOM 5292 C C . ALA A 1 639 ? -56.832 -6.164 40.992 1.00 96.50 639 ALA A C 1
ATOM 5294 O O . ALA A 1 639 ? -57.632 -5.256 41.208 1.00 96.50 639 ALA A O 1
ATOM 5295 N N . GLU A 1 640 ? -55.620 -6.162 41.560 1.00 97.69 640 GLU A N 1
ATOM 5296 C CA . GLU A 1 640 ? -55.125 -5.086 42.436 1.00 97.69 640 GLU A CA 1
ATOM 5297 C C . GLU A 1 640 ? -54.842 -3.775 41.664 1.00 97.69 640 GLU A C 1
ATOM 5299 O O . GLU A 1 640 ? -55.039 -2.671 42.188 1.00 97.69 640 GLU A O 1
ATOM 5304 N N . ILE A 1 641 ? -54.436 -3.872 40.392 1.00 97.31 641 ILE A N 1
ATOM 5305 C CA . ILE A 1 641 ? -54.275 -2.720 39.491 1.00 97.31 641 ILE A CA 1
ATOM 5306 C C . ILE A 1 641 ? -55.636 -2.103 39.142 1.00 97.31 641 ILE A C 1
ATOM 5308 O O . ILE A 1 641 ? -55.766 -0.885 39.217 1.00 97.31 641 ILE A O 1
ATOM 5312 N N . GLU A 1 642 ? -56.668 -2.892 38.856 1.00 97.00 642 GLU A N 1
ATOM 5313 C CA . GLU A 1 642 ? -57.982 -2.377 38.433 1.00 97.00 642 GLU A CA 1
ATOM 5314 C C . GLU A 1 642 ? -58.853 -1.867 39.606 1.00 97.00 642 GLU A C 1
ATOM 5316 O O . GLU A 1 642 ? -59.773 -1.067 39.402 1.00 97.00 642 GLU A O 1
ATOM 5321 N N . LYS A 1 643 ? -58.533 -2.234 40.863 1.00 94.62 643 LYS A N 1
ATOM 5322 C CA . LYS A 1 643 ? -59.193 -1.681 42.066 1.00 94.62 643 LYS A CA 1
ATOM 5323 C C . LYS A 1 643 ? -59.235 -0.149 42.058 1.00 94.62 643 LYS A C 1
ATOM 5325 O O . LYS A 1 643 ? -58.224 0.522 41.828 1.00 94.62 643 LYS A O 1
ATOM 5330 N N . GLY A 1 644 ? -60.412 0.379 42.401 1.00 91.12 644 GLY A N 1
ATOM 5331 C CA . GLY A 1 644 ? -60.719 1.811 42.401 1.00 91.12 644 GLY A CA 1
ATOM 5332 C C . GLY A 1 644 ? -61.109 2.371 41.029 1.00 91.12 644 GLY A C 1
ATOM 5333 O O . GLY A 1 644 ? -61.218 3.584 40.900 1.00 91.12 644 GLY A O 1
ATOM 5334 N N . GLY A 1 645 ? -61.294 1.521 40.010 1.00 93.31 645 GLY A N 1
ATOM 5335 C CA . GLY A 1 645 ? -61.548 1.967 38.635 1.00 93.31 645 GLY A CA 1
ATOM 5336 C C . GLY A 1 645 ? -60.301 2.535 37.952 1.00 93.31 645 GLY A C 1
ATOM 5337 O O . GLY A 1 645 ? -60.413 3.288 36.988 1.00 93.31 645 GLY A O 1
ATOM 5338 N N . PHE A 1 646 ? -59.107 2.208 38.459 1.00 95.69 646 PHE A N 1
ATOM 5339 C CA . PHE A 1 646 ? -57.855 2.672 37.877 1.00 95.69 646 PHE A CA 1
ATOM 5340 C C . PHE A 1 646 ? -57.582 1.933 36.562 1.00 95.69 646 PHE A C 1
ATOM 5342 O O . PHE A 1 646 ? -57.352 0.725 36.544 1.00 95.69 646 PHE A O 1
ATOM 5349 N N . VAL A 1 647 ? -57.558 2.687 35.466 1.00 94.12 647 VAL A N 1
ATOM 5350 C CA . VAL A 1 647 ? -57.131 2.228 34.142 1.00 94.12 647 VAL A CA 1
ATOM 5351 C C . VAL A 1 647 ? -55.714 2.745 33.913 1.00 94.12 647 VAL A C 1
ATOM 5353 O O . VAL A 1 647 ? -55.457 3.930 34.123 1.00 94.12 647 VAL A O 1
ATOM 5356 N N . ILE A 1 648 ? -54.790 1.883 33.474 1.00 93.44 648 ILE A N 1
ATOM 5357 C CA . ILE A 1 648 ? -53.438 2.318 33.097 1.00 93.44 648 ILE A CA 1
ATOM 5358 C C . ILE A 1 648 ? -53.569 3.232 31.864 1.00 93.44 648 ILE A C 1
ATOM 5360 O O . ILE A 1 648 ? -54.040 2.753 30.829 1.00 93.44 648 ILE A O 1
ATOM 5364 N N . PRO A 1 649 ? -53.161 4.514 31.922 1.00 89.12 649 PRO A N 1
ATOM 5365 C CA . PRO A 1 649 ? -53.216 5.393 30.760 1.00 89.12 649 PRO A CA 1
ATOM 5366 C C . PRO A 1 649 ? -52.333 4.872 29.620 1.00 89.12 649 PRO A C 1
ATOM 5368 O O . PRO A 1 649 ? -51.325 4.201 29.874 1.00 89.12 649 PRO A O 1
ATOM 5371 N N . ALA A 1 650 ? -52.716 5.212 28.385 1.00 76.38 650 ALA A N 1
ATOM 5372 C CA . ALA A 1 650 ? -52.002 4.855 27.156 1.00 76.38 650 ALA A CA 1
ATOM 5373 C C . ALA A 1 650 ? -50.495 5.138 27.268 1.00 76.38 650 ALA A C 1
ATOM 5375 O O . ALA A 1 650 ? -50.133 6.316 27.500 1.00 76.38 650 ALA A O 1
#

Foldseek 3Di:
DPPPPQDPVNLVVLVVPVVVVPPPDDDDDDDDDDDDDDDDDPDNDDLVVLLVVLVVLLVVLVPLDPFDDLVNLLVVLVSLVVVLVVLVVVVVVVVVVVVVDDDDDDPPVVVVVVVSSVSSNVSSVSSNVSCVVSVNDNVLVVLVVVLVVLVVVLVVLVVVLVVLVVVLVVLVVVLVVLVVVLVVLVVLLVVLVVVVVVLVVVVVVVVVVVVVVVVVVVVVVVVVVVVVVVVVVVVVVVVVVVVVVVVVVVVVVVVVVVVVVVVVVVVVVVVVVVVVVPPDDDDDDDDDDDDDDDDDDDDDDDDDDDDDPPPVVVVVVVVVVVVVVVVVVVVVVVVVVVVVVVVVVVVVVVVSVVVSVVSVVSSVVSVVVSVVSVVVSVVSVVVSVVSVVVSVVSVVVSVVSVVVSVVVVVVVVVVVVLLVVLLVLLVLLLDDDDPVSLVVVVVSLVVLLVCLVVDALSVLLSSLVSNNLVSLLNCLVPPDLVSDDLSSLQSLLSSLVSDDDVSLVSNVVSVRQLSLLSQCPRPPVSSVLSSLSSLLSSLVVVVVDPPVPPDDQVLVSCVVSVSLVSLVVSLVVPPDPSSNLSSLLNNLSSCQLHDPPPPVNLLVSLVVLLVQCPDPPPVSNVSSLVSLVRNCNHPVSVVSNCPPNHDRDD

Radius of gyration: 78.13 Å; chains: 1; bounding box: 152×98×243 Å

pLDDT: mean 71.48, std 20.06, range [22.5, 98.38]

Organism: NCBI:txid222440

InterPro domains:
  IPR011989 Armadillo-like helical [G3DSA:1.25.10.10] (500-648)
  IPR016024 Armadillo-type fold [SSF48371] (462-645)